Protein AF-0000000080324826 (afdb_homodimer)

Organism: NCBI:txid1503925

Solvent-accessible surface area (backbone atoms only — not comparable to full-atom values): 34667 Å² total; per-residue (Å²): 128,89,68,66,67,50,60,56,81,88,53,78,90,60,95,48,42,67,59,51,42,52,50,52,62,72,62,61,80,64,58,85,81,56,58,41,67,76,20,48,67,46,57,69,70,48,52,70,61,52,50,48,34,46,50,51,24,47,45,53,45,24,29,52,26,34,46,38,31,47,45,37,39,36,41,47,41,64,68,57,76,56,59,60,45,33,40,39,47,31,44,51,24,24,46,27,35,50,48,27,50,33,48,43,58,48,44,65,60,75,42,53,71,69,56,50,52,51,47,55,51,46,48,47,62,34,64,57,62,44,46,54,52,48,58,45,44,51,38,33,57,69,47,58,45,93,73,71,53,60,66,52,50,29,48,27,34,46,41,50,18,39,44,45,34,20,65,48,50,58,36,50,41,55,50,24,37,37,26,40,71,70,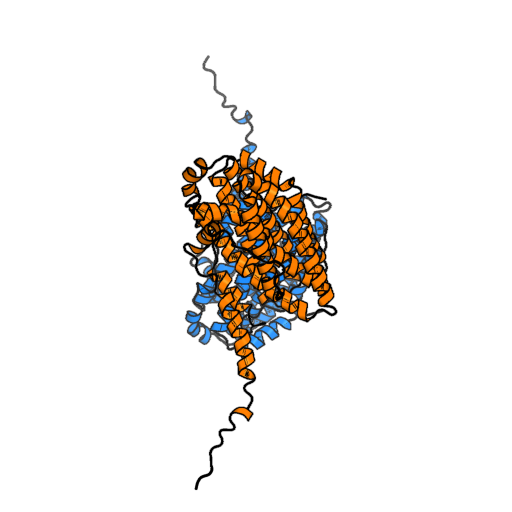32,41,46,47,46,26,54,56,50,48,54,47,50,55,49,29,55,53,51,16,41,54,43,10,50,55,25,41,61,41,46,75,67,39,94,56,46,66,61,54,51,52,52,47,52,53,51,49,51,54,51,47,56,45,47,51,54,46,40,44,71,53,23,47,90,67,72,42,33,70,53,42,50,47,44,35,47,49,24,43,27,47,24,30,45,36,50,73,44,72,66,83,63,89,72,79,83,62,56,62,43,37,53,48,35,54,47,66,84,62,68,66,73,63,56,63,71,58,46,59,56,48,59,57,47,55,62,53,55,66,64,65,57,77,71,73,67,62,69,81,71,78,74,83,122,129,86,68,66,67,51,60,56,81,88,54,78,88,59,96,48,45,68,58,51,42,53,50,52,61,73,62,62,79,64,57,84,80,56,59,41,66,75,20,49,67,47,55,68,70,48,53,72,61,52,49,49,32,45,51,50,26,47,45,51,44,23,28,54,25,33,44,36,33,46,43,36,40,38,42,47,41,64,68,57,76,56,59,59,43,31,40,40,47,32,44,52,23,24,48,27,36,48,49,26,51,34,48,43,56,48,43,65,62,76,42,53,71,69,54,49,52,51,48,56,52,46,48,48,62,34,64,56,61,43,46,55,53,49,58,45,45,52,38,32,56,69,47,60,44,94,73,72,54,60,65,54,49,30,49,27,34,47,40,48,19,39,44,45,34,21,65,47,51,58,36,51,41,54,50,24,38,37,26,41,70,73,32,40,46,48,47,26,55,56,50,48,53,47,50,56,48,29,55,53,50,16,42,53,42,11,50,54,24,40,60,40,44,74,68,39,93,57,47,68,61,54,50,52,52,48,52,51,51,51,51,55,50,48,57,46,47,52,54,44,41,44,72,53,23,49,89,67,72,41,33,69,52,43,51,46,46,35,48,50,24,44,26,49,24,30,45,36,50,72,44,72,68,84,62,88,71,77,84,61,55,61,44,36,51,47,35,54,48,66,84,62,67,66,73,64,55,63,72,61,46,60,56,48,61,58,47,55,62,54,56,68,65,66,56,77,72,74,69,62,71,80,72,78,75,91,118

Nearest PDB structures (foldseek):
  6tqv-assembly1_B  TM=9.884E-01  e=9.877E-26  Bacillus anthracis str. Sterne
  6tqv-assembly1_A  TM=9.876E-01  e=1.966E-25  Bacillus anthracis str. Sterne
  6tqz-assembly1_B  TM=9.944E-01  e=2.545E-25  Bacillus anthracis
  6tqz-assembly1_A  TM=9.890E-01  e=6.556E-25  Bacillus anthracis
  6tqx-assembly1_A  TM=9.878E-01  e=6.556E-25  Bacillus anthracis

Structure (mmCIF, N/CA/C/O backbone):
data_AF-0000000080324826-model_v1
#
loop_
_entity.id
_entity.type
_entity.pdbx_description
1 polymer 'Ribonucleoside-diphosphate reductase subunit beta'
#
loop_
_atom_site.group_PDB
_atom_site.id
_atom_site.type_symbol
_atom_site.label_atom_id
_atom_site.label_alt_id
_atom_site.label_comp_id
_atom_site.label_asym_id
_atom_site.label_entity_id
_atom_site.label_seq_id
_atom_site.pdbx_PDB_ins_code
_atom_site.Cartn_x
_atom_site.Cartn_y
_atom_site.Cartn_z
_atom_site.occupancy
_atom_site.B_iso_or_equiv
_atom_site.auth_seq_id
_atom_site.auth_comp_id
_atom_site.auth_asym_id
_atom_site.auth_atom_id
_atom_site.pdbx_PDB_model_num
ATOM 1 N N . MET A 1 1 ? 7.73 4.77 27.047 1 45.72 1 MET A N 1
ATOM 2 C CA . MET A 1 1 ? 7.039 4.445 25.812 1 45.72 1 MET A CA 1
ATOM 3 C C . MET A 1 1 ? 7.938 4.695 24.594 1 45.72 1 MET A C 1
ATOM 5 O O . MET A 1 1 ? 8.734 5.633 24.594 1 45.72 1 MET A O 1
ATOM 9 N N . SER A 1 2 ? 8.242 3.738 23.766 1 66.62 2 SER A N 1
ATOM 10 C CA . SER A 1 2 ? 9.211 3.855 22.688 1 66.62 2 SER A CA 1
ATOM 11 C C . SER A 1 2 ? 8.852 4.996 21.734 1 66.62 2 SER A C 1
ATOM 13 O O . SER A 1 2 ? 7.672 5.254 21.484 1 66.62 2 SER A O 1
ATOM 15 N N . GLN A 1 3 ? 9.688 5.902 21.516 1 88.19 3 GLN A N 1
ATOM 16 C CA . GLN A 1 3 ? 9.555 7.09 20.672 1 88.19 3 GLN A CA 1
ATOM 17 C C . GLN A 1 3 ? 9.227 6.711 19.234 1 88.19 3 GLN A C 1
ATOM 19 O O . GLN A 1 3 ? 9.75 5.723 18.719 1 88.19 3 GLN A O 1
ATOM 24 N N . TYR A 1 4 ? 8.234 7.406 18.734 1 95.56 4 TYR A N 1
ATOM 25 C CA . TYR A 1 4 ? 7.93 7.262 17.312 1 95.56 4 TYR A CA 1
ATOM 26 C C . TYR A 1 4 ? 9.039 7.855 16.453 1 95.56 4 TYR A C 1
ATOM 28 O O . TYR A 1 4 ? 9.562 8.93 16.766 1 95.56 4 TYR A O 1
ATOM 36 N N . LYS A 1 5 ? 9.414 7.113 15.469 1 96.06 5 LYS A N 1
ATOM 37 C CA . LYS A 1 5 ? 10.492 7.535 14.578 1 96.06 5 LYS A CA 1
ATOM 38 C C . LYS A 1 5 ? 9.961 7.809 13.172 1 96.06 5 LYS A C 1
ATOM 40 O O . LYS A 1 5 ? 9.008 7.168 12.719 1 96.06 5 LYS A O 1
ATOM 45 N N . ALA A 1 6 ? 10.578 8.742 12.508 1 97.12 6 ALA A N 1
ATOM 46 C CA . ALA A 1 6 ? 10.32 9.023 11.094 1 97.12 6 ALA A CA 1
ATOM 47 C C . ALA A 1 6 ? 11.273 8.25 10.195 1 97.12 6 ALA A C 1
ATOM 49 O O . ALA A 1 6 ? 12.445 8.078 10.531 1 97.12 6 ALA A O 1
ATOM 50 N N . VAL A 1 7 ? 10.789 7.809 9.109 1 97.25 7 VAL A N 1
ATOM 51 C CA . VAL A 1 7 ? 11.648 7.102 8.164 1 97.25 7 VAL A CA 1
ATOM 52 C C . VAL A 1 7 ? 12.695 8.062 7.605 1 97.25 7 VAL A C 1
ATOM 54 O O . VAL A 1 7 ? 12.359 9.148 7.121 1 97.25 7 VAL A O 1
ATOM 57 N N . ASN A 1 8 ? 13.938 7.703 7.762 1 95.38 8 ASN A N 1
ATOM 58 C CA . ASN A 1 8 ? 15.062 8.484 7.254 1 95.38 8 ASN A CA 1
ATOM 59 C C . ASN A 1 8 ? 15.734 7.793 6.07 1 95.38 8 ASN A C 1
ATOM 61 O O . ASN A 1 8 ? 16.484 6.828 6.25 1 95.38 8 ASN A O 1
ATOM 65 N N . TRP A 1 9 ? 15.508 8.297 4.883 1 94.5 9 TRP A N 1
ATOM 66 C CA . TRP A 1 9 ? 16.031 7.664 3.678 1 94.5 9 TRP A CA 1
ATOM 67 C C . TRP A 1 9 ? 17.469 8.109 3.416 1 94.5 9 TRP A C 1
ATOM 69 O O . TRP A 1 9 ? 18.125 7.59 2.508 1 94.5 9 TRP A O 1
ATOM 79 N N . ASN A 1 10 ? 17.922 9.055 4.227 1 90.88 10 ASN A N 1
ATOM 80 C CA . ASN A 1 10 ? 19.297 9.516 4.07 1 90.88 10 ASN A CA 1
ATOM 81 C C . ASN A 1 10 ? 20.297 8.539 4.691 1 90.88 10 ASN A C 1
ATOM 83 O O . ASN A 1 10 ? 21.484 8.602 4.41 1 90.88 10 ASN A O 1
ATOM 87 N N . THR A 1 11 ? 19.844 7.703 5.539 1 91.56 11 THR A N 1
ATOM 88 C CA . THR A 1 11 ? 20.672 6.676 6.156 1 91.56 11 THR A CA 1
ATOM 89 C C . THR A 1 11 ? 20.094 5.285 5.887 1 91.56 11 THR A C 1
ATOM 91 O O . THR A 1 11 ? 19.062 4.91 6.453 1 91.56 11 THR A O 1
ATOM 94 N N . PRO A 1 12 ? 20.828 4.527 5.105 1 93.12 12 PRO A N 1
ATOM 95 C CA . PRO A 1 12 ? 20.312 3.191 4.789 1 93.12 12 PRO A CA 1
ATOM 96 C C . PRO A 1 12 ? 20.172 2.307 6.027 1 93.12 12 PRO A C 1
ATOM 98 O O . PRO A 1 12 ? 21.047 2.309 6.895 1 93.12 12 PRO A O 1
ATOM 101 N N . GLU A 1 13 ? 19.109 1.611 6.137 1 94.69 13 GLU A N 1
ATOM 102 C CA . GLU A 1 13 ? 18.844 0.73 7.27 1 94.69 13 GLU A CA 1
ATOM 103 C C . GLU A 1 13 ? 19.422 -0.66 7.035 1 94.69 13 GLU A C 1
ATOM 105 O O . GLU A 1 13 ? 19.672 -1.405 7.984 1 94.69 13 GLU A O 1
ATOM 110 N N . ASN A 1 14 ? 19.531 -1.077 5.844 1 95.44 14 ASN A N 1
ATOM 111 C CA . ASN A 1 14 ? 20.172 -2.301 5.387 1 95.44 14 ASN A CA 1
ATOM 112 C C . ASN A 1 14 ? 20.703 -2.158 3.965 1 95.44 14 ASN A C 1
ATOM 114 O O . ASN A 1 14 ? 20.703 -1.061 3.402 1 95.44 14 ASN A O 1
ATOM 118 N N . ASP A 1 15 ? 21.172 -3.252 3.391 1 94.88 15 ASP A N 1
ATOM 119 C CA . ASP A 1 15 ? 21.906 -3.15 2.139 1 94.88 15 ASP A CA 1
ATOM 120 C C . ASP A 1 15 ? 20.984 -3.303 0.936 1 94.88 15 ASP A C 1
ATOM 122 O O . ASP A 1 15 ? 21.422 -3.205 -0.211 1 94.88 15 ASP A O 1
ATOM 126 N N . TYR A 1 16 ? 19.641 -3.436 1.2 1 96.88 16 TYR A N 1
ATOM 127 C CA . TYR A 1 16 ? 18.859 -3.799 0.018 1 96.88 16 TYR A CA 1
ATOM 128 C C . TYR A 1 16 ? 17.594 -2.969 -0.079 1 96.88 16 TYR A C 1
ATOM 130 O O . TYR A 1 16 ? 17 -2.854 -1.154 1 96.88 16 TYR A O 1
ATOM 138 N N . ALA A 1 17 ? 17.094 -2.375 0.985 1 97.69 17 ALA A N 1
ATOM 139 C CA . ALA A 1 17 ? 15.797 -1.698 0.969 1 97.69 17 ALA A CA 1
ATOM 140 C C . ALA A 1 17 ? 15.758 -0.611 -0.101 1 97.69 17 ALA A C 1
ATOM 142 O O . ALA A 1 17 ? 14.797 -0.521 -0.871 1 97.69 17 ALA A O 1
ATOM 143 N N . GLY A 1 18 ? 16.844 0.205 -0.141 1 97.12 18 GLY A N 1
ATOM 144 C CA . GLY A 1 18 ? 16.906 1.277 -1.122 1 97.12 18 GLY A CA 1
ATOM 145 C C . GLY A 1 18 ? 16.844 0.78 -2.555 1 97.12 18 GLY A C 1
ATOM 146 O O . GLY A 1 18 ? 16.156 1.365 -3.395 1 97.12 18 GLY A O 1
ATOM 147 N N . MET A 1 19 ? 17.531 -0.297 -2.84 1 97.44 19 MET A N 1
ATOM 148 C CA . MET A 1 19 ? 17.562 -0.882 -4.18 1 97.44 19 MET A CA 1
ATOM 149 C C . MET A 1 19 ? 16.188 -1.366 -4.598 1 97.44 19 MET A C 1
ATOM 151 O O . MET A 1 19 ? 15.742 -1.103 -5.719 1 97.44 19 MET A O 1
ATOM 155 N N . PHE A 1 20 ? 15.508 -2.01 -3.684 1 98.12 20 PHE A N 1
ATOM 156 C CA . PHE A 1 20 ? 14.188 -2.533 -4.016 1 98.12 20 PHE A CA 1
ATOM 157 C C . PHE A 1 20 ? 13.18 -1.401 -4.164 1 98.12 20 PHE A C 1
ATOM 159 O O . PHE A 1 20 ? 12.266 -1.483 -4.984 1 98.12 20 PHE A O 1
ATOM 166 N N . TRP A 1 21 ? 13.289 -0.352 -3.309 1 98.19 21 TRP A N 1
ATOM 167 C CA . TRP A 1 21 ? 12.43 0.817 -3.463 1 98.19 21 TRP A CA 1
ATOM 168 C C . TRP A 1 21 ? 12.539 1.392 -4.871 1 98.19 21 TRP A C 1
ATOM 170 O O . TRP A 1 21 ? 11.531 1.58 -5.555 1 98.19 21 TRP A O 1
ATOM 180 N N . GLU A 1 22 ? 13.75 1.568 -5.34 1 96.94 22 GLU A N 1
ATOM 181 C CA . GLU A 1 22 ? 13.992 2.146 -6.656 1 96.94 22 GLU A CA 1
ATOM 182 C C . GLU A 1 22 ? 13.508 1.216 -7.766 1 96.94 22 GLU A C 1
ATOM 184 O O . GLU A 1 22 ? 12.93 1.668 -8.758 1 96.94 22 GLU A O 1
ATOM 189 N N . GLN A 1 23 ? 13.781 -0.053 -7.59 1 97.19 23 GLN A N 1
ATOM 190 C CA . GLN A 1 23 ? 13.352 -1.029 -8.586 1 97.19 23 GLN A CA 1
ATOM 191 C C . GLN A 1 23 ? 11.836 -1.062 -8.711 1 97.19 23 GLN A C 1
ATOM 193 O O . GLN A 1 23 ? 11.297 -1.14 -9.82 1 97.19 23 GLN A O 1
ATOM 198 N N . ASN A 1 24 ? 11.133 -1.052 -7.551 1 97.44 24 ASN A N 1
ATOM 199 C CA . ASN A 1 24 ? 9.672 -1.018 -7.559 1 97.44 24 ASN A CA 1
ATOM 200 C C . ASN A 1 24 ? 9.141 0.212 -8.289 1 97.44 24 ASN A C 1
ATOM 202 O O . ASN A 1 24 ? 8.227 0.108 -9.102 1 97.44 24 ASN A O 1
ATOM 206 N N . LEU A 1 25 ? 9.742 1.347 -8.023 1 95.94 25 LEU A N 1
ATOM 207 C CA . LEU A 1 25 ? 9.305 2.58 -8.672 1 95.94 25 LEU A CA 1
ATOM 208 C C . LEU A 1 25 ? 9.508 2.506 -10.18 1 95.94 25 LEU A C 1
ATOM 210 O O . LEU A 1 25 ? 8.617 2.889 -10.945 1 95.94 25 LEU A O 1
ATOM 214 N N . ARG A 1 26 ? 10.586 1.979 -10.594 1 95 26 ARG A N 1
ATOM 215 C CA . ARG A 1 26 ? 10.922 1.895 -12.008 1 95 26 ARG A CA 1
ATOM 216 C C . ARG A 1 26 ? 9.984 0.94 -12.742 1 95 26 ARG A C 1
ATOM 218 O O . ARG A 1 26 ? 9.688 1.139 -13.922 1 95 26 ARG A O 1
ATOM 225 N N . GLN A 1 27 ? 9.492 0.026 -12.016 1 95.12 27 GLN A N 1
ATOM 226 C CA . GLN A 1 27 ? 8.695 -1.023 -12.641 1 95.12 27 GLN A CA 1
ATOM 227 C C . GLN A 1 27 ? 7.203 -0.744 -12.484 1 95.12 27 GLN A C 1
ATOM 229 O O . GLN A 1 27 ? 6.367 -1.544 -12.914 1 95.12 27 GLN A O 1
ATOM 234 N N . PHE A 1 28 ? 6.898 0.372 -11.977 1 96.69 28 PHE A N 1
ATOM 235 C CA . PHE A 1 28 ? 5.488 0.654 -11.742 1 96.69 28 PHE A CA 1
ATOM 236 C C . PHE A 1 28 ? 4.707 0.61 -13.047 1 96.69 28 PHE A C 1
ATOM 238 O O . PHE A 1 28 ? 5.184 1.088 -14.078 1 96.69 28 PHE A O 1
ATOM 245 N N . TRP A 1 29 ? 3.525 0.066 -13.031 1 97.12 29 TRP A N 1
ATOM 246 C CA . TRP A 1 29 ? 2.598 -0.03 -14.148 1 97.12 29 TRP A CA 1
ATOM 247 C C . TRP A 1 29 ? 1.161 -0.171 -13.656 1 97.12 29 TRP A C 1
ATOM 249 O O . TRP A 1 29 ? 0.926 -0.476 -12.484 1 97.12 29 TRP A O 1
ATOM 259 N N . ILE A 1 30 ? 0.202 0.172 -14.531 1 97.19 30 ILE A N 1
ATOM 260 C CA . ILE A 1 30 ? -1.212 -0.032 -14.242 1 97.19 30 ILE A CA 1
ATOM 261 C C . ILE A 1 30 ? -1.895 -0.705 -15.43 1 97.19 30 ILE A C 1
ATOM 263 O O . ILE A 1 30 ? -1.391 -0.652 -16.547 1 97.19 30 ILE A O 1
ATOM 267 N N . ASP A 1 31 ? -3.012 -1.342 -15.203 1 96.12 31 ASP A N 1
ATOM 268 C CA . ASP A 1 31 ? -3.705 -2.158 -16.203 1 96.12 31 ASP A CA 1
ATOM 269 C C . ASP A 1 31 ? -4.141 -1.313 -17.391 1 96.12 31 ASP A C 1
ATOM 271 O O . ASP A 1 31 ? -4.121 -1.786 -18.531 1 96.12 31 ASP A O 1
ATOM 275 N N . THR A 1 32 ? -4.43 -0.035 -17.203 1 94.44 32 THR A N 1
ATOM 276 C CA . THR A 1 32 ? -5.012 0.805 -18.25 1 94.44 32 THR A CA 1
ATOM 277 C C . THR A 1 32 ? -3.967 1.164 -19.297 1 94.44 32 THR A C 1
ATOM 279 O O . THR A 1 32 ? -4.297 1.738 -20.344 1 94.44 32 THR A O 1
ATOM 282 N N . GLU A 1 33 ? -2.771 0.845 -19.062 1 96.25 33 GLU A N 1
ATOM 283 C CA . GLU A 1 33 ? -1.707 1.065 -20.047 1 96.25 33 GLU A CA 1
ATOM 284 C C . GLU A 1 33 ? -1.709 -0.02 -21.109 1 96.25 33 GLU A C 1
ATOM 286 O O . GLU A 1 33 ? -1.017 0.1 -22.125 1 96.25 33 GLU A O 1
ATOM 291 N N . TYR A 1 34 ? -2.498 -1.063 -20.953 1 96.06 34 TYR A N 1
ATOM 292 C CA . TYR A 1 34 ? -2.564 -2.209 -21.859 1 96.06 34 TYR A CA 1
ATOM 293 C C . TYR A 1 34 ? -3.947 -2.326 -22.484 1 96.06 34 TYR A C 1
ATOM 295 O O . TYR A 1 34 ? -4.91 -1.731 -22 1 96.06 34 TYR A O 1
ATOM 303 N N . ILE A 1 35 ? -3.959 -3.102 -23.672 1 94.88 35 ILE A N 1
ATOM 304 C CA . ILE A 1 35 ? -5.203 -3.152 -24.422 1 94.88 35 ILE A CA 1
ATOM 305 C C . ILE A 1 35 ? -5.574 -4.605 -24.719 1 94.88 35 ILE A C 1
ATOM 307 O O . ILE A 1 35 ? -5.465 -5.07 -25.859 1 94.88 35 ILE A O 1
ATOM 311 N N . PRO A 1 36 ? -6.125 -5.27 -23.75 1 96.75 36 PRO A N 1
ATOM 312 C CA . PRO A 1 36 ? -6.445 -6.688 -23.922 1 96.75 36 PRO A CA 1
ATOM 313 C C . PRO A 1 36 ? -7.504 -6.934 -24.984 1 96.75 36 PRO A C 1
ATOM 315 O O . PRO A 1 36 ? -7.676 -8.062 -25.453 1 96.75 36 PRO A O 1
ATOM 318 N N . SER A 1 37 ? -8.188 -5.875 -25.469 1 95.62 37 SER A N 1
ATOM 319 C CA . SER A 1 37 ? -9.234 -6.047 -26.469 1 95.62 37 SER A CA 1
ATOM 320 C C . SER A 1 37 ? -8.656 -6.551 -27.781 1 95.62 37 SER A C 1
ATOM 322 O O . SER A 1 37 ? -9.391 -7.082 -28.625 1 95.62 37 SER A O 1
ATOM 324 N N . LYS A 1 38 ? -7.453 -6.438 -27.969 1 96.75 38 LYS A N 1
ATOM 325 C CA . LYS A 1 38 ? -6.77 -6.953 -29.156 1 96.75 38 LYS A CA 1
ATOM 326 C C . LYS A 1 38 ? -6.801 -8.477 -29.188 1 96.75 38 LYS A C 1
ATOM 328 O O . LYS A 1 38 ? -6.527 -9.086 -30.219 1 96.75 38 LYS A O 1
ATOM 333 N N . ASP A 1 39 ? -7.18 -9.133 -28.094 1 97.5 39 ASP A N 1
ATOM 334 C CA . ASP A 1 39 ? -7.141 -10.586 -27.969 1 97.5 39 ASP A CA 1
ATOM 335 C C . ASP A 1 39 ? -8.516 -11.195 -28.219 1 97.5 39 ASP A C 1
ATOM 337 O O . ASP A 1 39 ? -8.703 -12.406 -28.078 1 97.5 39 ASP A O 1
ATOM 341 N N . ILE A 1 40 ? -9.477 -10.445 -28.625 1 97.69 40 ILE A N 1
ATOM 342 C CA . ILE A 1 40 ? -10.844 -10.93 -28.734 1 97.69 40 ILE A CA 1
ATOM 343 C C . ILE A 1 40 ? -10.914 -12.055 -29.781 1 97.69 40 ILE A C 1
ATOM 345 O O . ILE A 1 40 ? -11.523 -13.094 -29.531 1 97.69 40 ILE A O 1
ATOM 349 N N . ASP A 1 41 ? -10.312 -11.844 -30.922 1 97.62 41 ASP A N 1
ATOM 350 C CA . ASP A 1 41 ? -10.32 -12.875 -31.953 1 97.62 41 ASP A CA 1
ATOM 351 C C . ASP A 1 41 ? -9.57 -14.125 -31.5 1 97.62 41 ASP A C 1
ATOM 353 O O . ASP A 1 41 ? -10.023 -15.242 -31.734 1 97.62 41 ASP A O 1
ATOM 357 N N . SER A 1 42 ? -8.453 -13.883 -30.922 1 97.94 42 SER A N 1
ATOM 358 C CA . SER A 1 42 ? -7.703 -15.008 -30.359 1 97.94 42 SER A CA 1
ATOM 359 C C . SER A 1 42 ? -8.539 -15.789 -29.359 1 97.94 42 SER A C 1
ATOM 361 O O . SER A 1 42 ? -8.594 -17.016 -29.406 1 97.94 42 SER A O 1
ATOM 363 N N . TRP A 1 43 ? -9.211 -15.141 -28.5 1 98.44 43 TRP A N 1
ATOM 364 C CA . TRP A 1 43 ? -10.055 -15.75 -27.469 1 98.44 43 TRP A CA 1
ATOM 365 C C . TRP A 1 43 ? -11.156 -16.594 -28.109 1 98.44 43 TRP A C 1
ATOM 367 O O . TRP A 1 43 ? -11.367 -17.734 -27.703 1 98.44 43 TRP A O 1
ATOM 377 N N . LYS A 1 44 ? -11.742 -16.094 -29.125 1 97.75 44 LYS A N 1
ATOM 378 C CA . LYS A 1 44 ? -12.844 -16.781 -29.797 1 97.75 44 LYS A CA 1
ATOM 379 C C . LYS A 1 44 ? -12.367 -18.047 -30.484 1 97.75 44 LYS A C 1
ATOM 381 O O . LYS A 1 44 ? -13.141 -18.984 -30.703 1 97.75 44 LYS A O 1
ATOM 386 N N . SER A 1 45 ? -11.125 -18.031 -30.781 1 98.12 45 SER A N 1
ATOM 387 C CA . SER A 1 45 ? -10.578 -19.156 -31.531 1 98.12 45 SER A CA 1
ATOM 388 C C . SER A 1 45 ? -10.203 -20.312 -30.594 1 98.12 45 SER A C 1
ATOM 390 O O . SER A 1 45 ? -9.969 -21.438 -31.031 1 98.12 45 SER A O 1
ATOM 392 N N . LEU A 1 46 ? -10.156 -20.062 -29.312 1 98.31 46 LEU A N 1
ATOM 393 C CA . LEU A 1 46 ? -9.773 -21.078 -28.328 1 98.31 46 LEU A CA 1
ATOM 394 C C . LEU A 1 46 ? -10.914 -22.062 -28.094 1 98.31 46 LEU A C 1
ATOM 396 O O . LEU A 1 46 ? -12.086 -21.703 -28.203 1 98.31 46 LEU A O 1
ATOM 400 N N . THR A 1 47 ? -10.547 -23.312 -27.734 1 98 47 THR A N 1
ATOM 401 C CA . THR A 1 47 ? -11.562 -24.281 -27.375 1 98 47 THR A CA 1
ATOM 402 C C . THR A 1 47 ? -12.203 -23.938 -26.047 1 98 47 THR A C 1
ATOM 404 O O . THR A 1 47 ? -11.602 -23.234 -25.219 1 98 47 THR A O 1
ATOM 407 N N . PRO A 1 48 ? -13.414 -24.422 -25.797 1 97.81 48 PRO A N 1
ATOM 408 C CA . PRO A 1 48 ? -14.078 -24.125 -24.516 1 97.81 48 PRO A CA 1
ATOM 409 C C . PRO A 1 48 ? -13.273 -24.609 -23.312 1 97.81 48 PRO A C 1
ATOM 411 O O . PRO A 1 48 ? -13.289 -23.969 -22.266 1 97.81 48 PRO A O 1
ATOM 414 N N . GLU A 1 49 ? -12.57 -25.719 -23.484 1 98.25 49 GLU A N 1
ATOM 415 C CA . GLU A 1 49 ? -11.781 -26.266 -22.375 1 98.25 49 GLU A CA 1
ATOM 416 C C . GLU A 1 49 ? -10.625 -25.328 -22.016 1 98.25 49 GLU A C 1
ATOM 418 O O . GLU A 1 49 ? -10.336 -25.125 -20.844 1 98.25 49 GLU A O 1
ATOM 423 N N . ILE A 1 50 ? -9.984 -24.781 -23.047 1 98.5 50 ILE A N 1
ATOM 424 C CA . ILE A 1 50 ? -8.867 -23.875 -22.828 1 98.5 50 ILE A CA 1
ATOM 425 C C . ILE A 1 50 ? -9.375 -22.578 -22.219 1 98.5 50 ILE A C 1
ATOM 427 O O . ILE A 1 50 ? -8.766 -22.031 -21.297 1 98.5 50 ILE A O 1
ATOM 431 N N . GLN A 1 51 ? -10.508 -22.094 -22.703 1 98.5 51 GLN A N 1
ATOM 432 C CA . GLN A 1 51 ? -11.109 -20.875 -22.156 1 98.5 51 GLN A CA 1
ATOM 433 C C . GLN A 1 51 ? -11.438 -21.062 -20.672 1 98.5 51 GLN A C 1
ATOM 435 O O . GLN A 1 51 ? -11.18 -20.156 -19.859 1 98.5 51 GLN A O 1
ATOM 440 N N . GLU A 1 52 ? -11.953 -22.172 -20.375 1 98.06 52 GLU A N 1
ATOM 441 C CA . GLU A 1 52 ? -12.32 -22.438 -18.984 1 98.06 52 GLU A CA 1
ATOM 442 C C . GLU A 1 52 ? -11.078 -22.5 -18.094 1 98.06 52 GLU A C 1
ATOM 444 O O . GLU A 1 52 ? -11.07 -21.922 -17 1 98.06 52 GLU A O 1
ATOM 449 N N . ALA A 1 53 ? -10.086 -23.219 -18.516 1 98.44 53 ALA A N 1
ATOM 450 C CA . ALA A 1 53 ? -8.844 -23.281 -17.766 1 98.44 53 ALA A CA 1
ATOM 451 C C . ALA A 1 53 ? -8.242 -21.906 -17.562 1 98.44 53 ALA A C 1
ATOM 453 O O . ALA A 1 53 ? -7.762 -21.578 -16.469 1 98.44 53 ALA A O 1
ATOM 454 N N . TYR A 1 54 ? -8.266 -21.109 -18.625 1 98.5 54 TYR A N 1
ATOM 455 C CA . TYR A 1 54 ? -7.754 -19.75 -18.578 1 98.5 54 TYR A CA 1
ATOM 456 C C . TYR A 1 54 ? -8.508 -18.906 -17.562 1 98.5 54 TYR A C 1
ATOM 458 O O . TYR A 1 54 ? -7.895 -18.266 -16.703 1 98.5 54 TYR A O 1
ATOM 466 N N . LYS A 1 55 ? -9.781 -18.969 -17.594 1 98.25 55 LYS A N 1
ATOM 467 C CA . LYS A 1 55 ? -10.625 -18.203 -16.672 1 98.25 55 LYS A CA 1
ATOM 468 C C . LYS A 1 55 ? -10.383 -18.625 -15.234 1 98.25 55 LYS A C 1
ATOM 470 O O . LYS A 1 55 ? -10.234 -17.766 -14.352 1 98.25 55 LYS A O 1
ATOM 475 N N . ARG A 1 56 ? -10.32 -19.875 -15 1 98.38 56 ARG A N 1
ATOM 476 C CA . ARG A 1 56 ? -10.164 -20.391 -13.648 1 98.38 56 ARG A CA 1
ATOM 477 C C . ARG A 1 56 ? -8.781 -20.078 -13.102 1 98.38 56 ARG A C 1
ATOM 479 O O . ARG A 1 56 ? -8.633 -19.75 -11.922 1 98.38 56 ARG A O 1
ATOM 486 N N . ALA A 1 57 ? -7.805 -20.156 -13.961 1 98.56 57 ALA A N 1
ATOM 487 C CA . ALA A 1 57 ? -6.461 -19.75 -13.555 1 98.56 57 ALA A CA 1
ATOM 488 C C . ALA A 1 57 ? -6.438 -18.297 -13.094 1 98.56 57 ALA A C 1
ATOM 490 O O . ALA A 1 57 ? -5.941 -17.984 -12.008 1 98.56 57 ALA A O 1
ATOM 491 N N . LEU A 1 58 ? -7.039 -17.422 -13.883 1 98.31 58 LEU A N 1
ATOM 492 C CA . LEU A 1 58 ? -7.062 -16 -13.547 1 98.31 58 LEU A CA 1
ATOM 493 C C . LEU A 1 58 ? -7.902 -15.75 -12.297 1 98.31 58 LEU A C 1
ATOM 495 O O . LEU A 1 58 ? -7.578 -14.875 -11.492 1 98.31 58 LEU A O 1
ATOM 499 N N . GLY A 1 59 ? -9 -16.469 -12.203 1 98.31 59 GLY A N 1
ATOM 500 C CA . GLY A 1 59 ? -9.797 -16.375 -10.992 1 98.31 59 GLY A CA 1
ATOM 501 C C . GLY A 1 59 ? -9.023 -16.734 -9.734 1 98.31 59 GLY A C 1
ATOM 502 O O . GLY A 1 59 ? -9.109 -16.031 -8.727 1 98.31 59 GLY A O 1
ATOM 503 N N . GLY A 1 60 ? -8.281 -17.828 -9.781 1 98.62 60 GLY A N 1
ATOM 504 C CA . GLY A 1 60 ? -7.445 -18.234 -8.664 1 98.62 60 GLY A CA 1
ATOM 505 C C . GLY A 1 60 ? -6.379 -17.203 -8.328 1 98.62 60 GLY A C 1
ATOM 506 O O . GLY A 1 60 ? -6.137 -16.906 -7.152 1 98.62 60 GLY A O 1
ATOM 507 N N . LEU A 1 61 ? -5.773 -16.672 -9.367 1 98.81 61 LEU A N 1
ATOM 508 C CA . LEU A 1 61 ? -4.773 -15.617 -9.172 1 98.81 61 LEU A CA 1
ATOM 509 C C . LEU A 1 61 ? -5.387 -14.406 -8.484 1 98.81 61 LEU A C 1
ATOM 511 O O . LEU A 1 61 ? -4.77 -13.82 -7.59 1 98.81 61 LEU A O 1
ATOM 515 N N . THR A 1 62 ? -6.586 -14.016 -8.867 1 98.62 62 THR A N 1
ATOM 516 C CA . THR A 1 62 ? -7.27 -12.875 -8.273 1 98.62 62 THR A CA 1
ATOM 517 C C . THR A 1 62 ? -7.469 -13.086 -6.773 1 98.62 62 THR A C 1
ATOM 519 O O . THR A 1 62 ? -7.223 -12.188 -5.977 1 98.62 62 THR A O 1
ATOM 522 N N . LEU A 1 63 ? -7.895 -14.281 -6.398 1 98.69 63 LEU A N 1
ATOM 523 C CA . LEU A 1 63 ? -8.117 -14.578 -4.988 1 98.69 63 LEU A CA 1
ATOM 524 C C . LEU A 1 63 ? -6.824 -14.445 -4.191 1 98.69 63 LEU A C 1
ATOM 526 O O . LEU A 1 63 ? -6.805 -13.805 -3.137 1 98.69 63 LEU A O 1
ATOM 530 N N . LEU A 1 64 ? -5.785 -15 -4.691 1 98.69 64 LEU A N 1
ATOM 531 C CA . LEU A 1 64 ? -4.52 -15.023 -3.969 1 98.69 64 LEU A CA 1
ATOM 532 C C . LEU A 1 64 ? -3.943 -13.617 -3.846 1 98.69 64 LEU A C 1
ATOM 534 O O . LEU A 1 64 ? -3.439 -13.234 -2.785 1 98.69 64 LEU A O 1
ATOM 538 N N . ASP A 1 65 ? -4.047 -12.805 -4.922 1 98.75 65 ASP A N 1
ATOM 539 C CA . ASP A 1 65 ? -3.598 -11.414 -4.848 1 98.75 65 ASP A CA 1
ATOM 540 C C . ASP A 1 65 ? -4.457 -10.609 -3.879 1 98.75 65 ASP A C 1
ATOM 542 O O . ASP A 1 65 ? -3.965 -9.695 -3.219 1 98.75 65 ASP A O 1
ATOM 546 N N . THR A 1 66 ? -5.719 -10.961 -3.838 1 98.25 66 THR A N 1
ATOM 547 C CA . THR A 1 66 ? -6.605 -10.305 -2.885 1 98.25 66 THR A CA 1
ATOM 548 C C . THR A 1 66 ? -6.156 -10.578 -1.452 1 98.25 66 THR A C 1
ATOM 550 O O . THR A 1 66 ? -6 -9.648 -0.657 1 98.25 66 THR A O 1
ATOM 553 N N . ILE A 1 67 ? -5.824 -11.758 -1.126 1 97.44 67 ILE A N 1
ATOM 554 C CA . ILE A 1 67 ? -5.383 -12.141 0.211 1 97.44 67 ILE A CA 1
ATOM 555 C C . ILE A 1 67 ? -4.059 -11.453 0.531 1 97.44 67 ILE A C 1
ATOM 557 O O . ILE A 1 67 ? -3.867 -10.938 1.636 1 97.44 67 ILE A O 1
ATOM 561 N N . GLN A 1 68 ? -3.213 -11.453 -0.483 1 98.19 68 GLN A N 1
ATOM 562 C CA . GLN A 1 68 ? -1.887 -10.875 -0.277 1 98.19 68 GLN A CA 1
ATOM 563 C C . GLN A 1 68 ? -1.971 -9.375 -0.009 1 98.19 68 GLN A C 1
ATOM 565 O O . GLN A 1 68 ? -1.252 -8.852 0.844 1 98.19 68 GLN A O 1
ATOM 570 N N . SER A 1 69 ? -2.848 -8.648 -0.698 1 97.44 69 SER A N 1
ATOM 571 C CA . SER A 1 69 ? -2.949 -7.191 -0.583 1 97.44 69 SER A CA 1
ATOM 572 C C . SER A 1 69 ? -3.785 -6.793 0.626 1 97.44 69 SER A C 1
ATOM 574 O O . SER A 1 69 ? -3.582 -5.719 1.2 1 97.44 69 SER A O 1
ATOM 576 N N . HIS A 1 70 ? -4.711 -7.641 1.019 1 94.69 70 HIS A N 1
ATOM 577 C CA . HIS A 1 70 ? -5.695 -7.219 2.006 1 94.69 70 HIS A CA 1
ATOM 578 C C . HIS A 1 70 ? -5.336 -7.727 3.398 1 94.69 70 HIS A C 1
ATOM 580 O O . HIS A 1 70 ? -5.703 -7.109 4.402 1 94.69 70 HIS A O 1
ATOM 586 N N . THR A 1 71 ? -4.594 -8.828 3.449 1 93.81 71 THR A N 1
ATOM 587 C CA . THR A 1 71 ? -4.266 -9.406 4.746 1 93.81 71 THR A CA 1
ATOM 588 C C . THR A 1 71 ? -2.762 -9.641 4.871 1 93.81 71 THR A C 1
ATOM 590 O O . THR A 1 71 ? -2.133 -9.188 5.828 1 93.81 71 THR A O 1
ATOM 593 N N . GLY A 1 72 ? -2.211 -10.273 3.941 1 96.81 72 GLY A N 1
ATOM 594 C CA . GLY A 1 72 ? -0.847 -10.766 4.043 1 96.81 72 GLY A CA 1
ATOM 595 C C . GLY A 1 72 ? 0.168 -9.664 4.293 1 96.81 72 GLY A C 1
ATOM 596 O O . GLY A 1 72 ? 0.713 -9.555 5.395 1 96.81 72 GLY A O 1
ATOM 597 N N . MET A 1 73 ? 0.277 -8.781 3.291 1 97.31 73 MET A N 1
ATOM 598 C CA . MET A 1 73 ? 1.338 -7.785 3.355 1 97.31 73 MET A CA 1
ATOM 599 C C . MET A 1 73 ? 1.056 -6.762 4.453 1 97.31 73 MET A C 1
ATOM 601 O O . MET A 1 73 ? 1.967 -6.352 5.172 1 97.31 73 MET A O 1
ATOM 605 N N . PRO A 1 74 ? -0.221 -6.395 4.684 1 95.62 74 PRO A N 1
ATOM 606 C CA . PRO A 1 74 ? -0.479 -5.477 5.801 1 95.62 74 PRO A CA 1
ATOM 607 C C . PRO A 1 74 ? -0.08 -6.066 7.152 1 95.62 74 PRO A C 1
ATOM 609 O O . PRO A 1 74 ? 0.466 -5.359 8 1 95.62 74 PRO A O 1
ATOM 612 N N . LYS A 1 75 ? -0.291 -7.328 7.352 1 95.25 75 LYS A N 1
ATOM 613 C CA . LYS A 1 75 ? 0.068 -7.957 8.617 1 95.25 75 LYS A CA 1
ATOM 614 C C . LYS A 1 75 ? 1.583 -8.062 8.773 1 95.25 75 LYS A C 1
ATOM 616 O O . LYS A 1 75 ? 2.119 -7.824 9.859 1 95.25 75 LYS A O 1
ATOM 621 N N . LEU A 1 76 ? 2.215 -8.398 7.723 1 97.56 76 LEU A N 1
ATOM 622 C CA . LEU A 1 76 ? 3.672 -8.484 7.754 1 97.56 76 LEU A CA 1
ATOM 623 C C . LEU A 1 76 ? 4.293 -7.117 8.016 1 97.56 76 LEU A C 1
ATOM 625 O O . LEU A 1 76 ? 5.234 -7 8.805 1 97.56 76 LEU A O 1
ATOM 629 N N . LEU A 1 77 ? 3.734 -6.152 7.375 1 96.12 77 LEU A N 1
ATOM 630 C CA . LEU A 1 77 ? 4.211 -4.777 7.469 1 96.12 77 LEU A CA 1
ATOM 631 C C . LEU A 1 77 ? 4.258 -4.316 8.922 1 96.12 77 LEU A C 1
ATOM 633 O O . LEU A 1 77 ? 5.172 -3.582 9.312 1 96.12 77 LEU A O 1
ATOM 637 N N . ASP A 1 78 ? 3.414 -4.777 9.688 1 92.38 78 ASP A N 1
ATOM 638 C CA . ASP A 1 78 ? 3.273 -4.348 11.07 1 92.38 78 ASP A CA 1
ATOM 639 C C . ASP A 1 78 ? 4.422 -4.875 11.93 1 92.38 78 ASP A C 1
ATOM 641 O O . ASP A 1 78 ? 4.73 -4.309 12.984 1 92.38 78 ASP A O 1
ATOM 645 N N . HIS A 1 79 ? 5.109 -5.902 11.461 1 95.38 79 HIS A N 1
ATOM 646 C CA . HIS A 1 79 ? 5.988 -6.582 12.406 1 95.38 79 HIS A CA 1
ATOM 647 C C . HIS A 1 79 ? 7.422 -6.637 11.883 1 95.38 79 HIS A C 1
ATOM 649 O O . HIS A 1 79 ? 8.352 -6.93 12.633 1 95.38 79 HIS A O 1
ATOM 655 N N . ILE A 1 80 ? 7.617 -6.332 10.617 1 96.94 80 ILE A N 1
ATOM 656 C CA . ILE A 1 80 ? 8.977 -6.398 10.094 1 96.94 80 ILE A CA 1
ATOM 657 C C . ILE A 1 80 ? 9.789 -5.219 10.625 1 96.94 80 ILE A C 1
ATOM 659 O O . ILE A 1 80 ? 9.227 -4.18 10.984 1 96.94 80 ILE A O 1
ATOM 663 N N . ASP A 1 81 ? 11.117 -5.395 10.656 1 93.69 81 ASP A N 1
ATOM 664 C CA . ASP A 1 81 ? 12.016 -4.352 11.133 1 93.69 81 ASP A CA 1
ATOM 665 C C . ASP A 1 81 ? 12.375 -3.377 10.016 1 93.69 81 ASP A C 1
ATOM 667 O O . ASP A 1 81 ? 12.492 -3.773 8.859 1 93.69 81 ASP A O 1
ATOM 671 N N . GLY A 1 82 ? 12.562 -2.123 10.445 1 95.94 82 GLY A N 1
ATOM 672 C CA . GLY A 1 82 ? 13.047 -1.109 9.516 1 95.94 82 GLY A CA 1
ATOM 673 C C . GLY A 1 82 ? 11.93 -0.35 8.828 1 95.94 82 GLY A C 1
ATOM 674 O O . GLY A 1 82 ? 11.062 -0.952 8.188 1 95.94 82 GLY A O 1
ATOM 675 N N . LEU A 1 83 ? 12.023 0.907 8.945 1 97.62 83 LEU A N 1
ATOM 676 C CA . LEU A 1 83 ? 10.977 1.751 8.375 1 97.62 83 LEU A CA 1
ATOM 677 C C . LEU A 1 83 ? 11.086 1.8 6.855 1 97.62 83 LEU A C 1
ATOM 679 O O . LEU A 1 83 ? 10.07 1.895 6.16 1 97.62 83 LEU A O 1
ATOM 683 N N . GLN A 1 84 ? 12.32 1.717 6.32 1 98.38 84 GLN A N 1
ATOM 684 C CA . GLN A 1 84 ? 12.5 1.658 4.875 1 98.38 84 GLN A CA 1
ATOM 685 C C . GLN A 1 84 ? 11.969 0.346 4.305 1 98.38 84 GLN A C 1
ATOM 687 O O . GLN A 1 84 ? 11.359 0.33 3.236 1 98.38 84 GLN A O 1
ATOM 692 N N . ASN A 1 85 ? 12.156 -0.807 5.047 1 98.62 85 ASN A N 1
ATOM 693 C CA . ASN A 1 85 ? 11.562 -2.078 4.648 1 98.62 85 ASN A CA 1
ATOM 694 C C . ASN A 1 85 ? 10.047 -1.985 4.57 1 98.62 85 ASN A C 1
ATOM 696 O O . ASN A 1 85 ? 9.43 -2.514 3.639 1 98.62 85 ASN A O 1
ATOM 700 N N . LYS A 1 86 ? 9.492 -1.326 5.566 1 98.38 86 LYS A N 1
ATOM 701 C CA . LYS A 1 86 ? 8.039 -1.175 5.613 1 98.38 86 LYS A CA 1
ATOM 702 C C . LYS A 1 86 ? 7.531 -0.375 4.418 1 98.38 86 LYS A C 1
ATOM 704 O O . LYS A 1 86 ? 6.48 -0.687 3.857 1 98.38 86 LYS A O 1
ATOM 709 N N . ALA A 1 87 ? 8.273 0.622 4.027 1 98.44 87 ALA A N 1
ATOM 710 C CA . ALA A 1 87 ? 7.906 1.411 2.855 1 98.44 87 ALA A CA 1
ATOM 711 C C . ALA A 1 87 ? 7.906 0.554 1.594 1 98.44 87 ALA A C 1
ATOM 713 O O . ALA A 1 87 ? 6.977 0.62 0.789 1 98.44 87 ALA A O 1
ATOM 714 N N . VAL A 1 88 ? 8.953 -0.253 1.45 1 98.62 88 VAL A N 1
ATOM 715 C CA . VAL A 1 88 ? 9.062 -1.13 0.289 1 98.62 88 VAL A CA 1
ATOM 716 C C . VAL A 1 88 ? 7.883 -2.098 0.256 1 98.62 88 VAL A C 1
ATOM 718 O O . VAL A 1 88 ? 7.238 -2.262 -0.782 1 98.62 88 VAL A O 1
ATOM 721 N N . LEU A 1 89 ? 7.566 -2.672 1.402 1 98.62 89 LEU A N 1
ATOM 722 C CA . LEU A 1 89 ? 6.484 -3.646 1.465 1 98.62 89 LEU A CA 1
ATOM 723 C C . LEU A 1 89 ? 5.137 -2.982 1.188 1 98.62 89 LEU A C 1
ATOM 725 O O . LEU A 1 89 ? 4.254 -3.592 0.585 1 98.62 89 LEU A O 1
ATOM 729 N N . SER A 1 90 ? 4.977 -1.756 1.624 1 98 90 SER A N 1
ATOM 730 C CA . SER A 1 90 ? 3.75 -1.019 1.332 1 98 90 SER A CA 1
ATOM 731 C C . SER A 1 90 ? 3.559 -0.837 -0.17 1 98 90 SER A C 1
ATOM 733 O O . SER A 1 90 ? 2.438 -0.926 -0.672 1 98 90 SER A O 1
ATOM 735 N N . PHE A 1 91 ? 4.625 -0.554 -0.911 1 98.44 91 PHE A N 1
ATOM 736 C CA . PHE A 1 91 ? 4.555 -0.436 -2.363 1 98.44 91 PHE A CA 1
ATOM 737 C C . PHE A 1 91 ? 4.117 -1.752 -2.992 1 98.44 91 PHE A C 1
ATOM 739 O O . PHE A 1 91 ? 3.238 -1.77 -3.857 1 98.44 91 PHE A O 1
ATOM 746 N N . MET A 1 92 ? 4.73 -2.781 -2.51 1 98.69 92 MET A N 1
ATOM 747 C CA . MET A 1 92 ? 4.43 -4.098 -3.062 1 98.69 92 MET A CA 1
ATOM 748 C C . MET A 1 92 ? 2.996 -4.508 -2.746 1 98.69 92 MET A C 1
ATOM 750 O O . MET A 1 92 ? 2.334 -5.152 -3.562 1 98.69 92 MET A O 1
ATOM 754 N N . CYS A 1 93 ? 2.512 -4.141 -1.59 1 98.31 93 CYS A N 1
ATOM 755 C CA . CYS A 1 93 ? 1.122 -4.387 -1.221 1 98.31 93 CYS A CA 1
ATOM 756 C C . CYS A 1 93 ? 0.17 -3.709 -2.201 1 98.31 93 CYS A C 1
ATOM 758 O O . CYS A 1 93 ? -0.792 -4.324 -2.662 1 98.31 93 CYS A O 1
ATOM 760 N N . MET A 1 94 ? 0.462 -2.502 -2.516 1 98.25 94 MET A N 1
ATOM 761 C CA . MET A 1 94 ? -0.345 -1.769 -3.486 1 98.25 94 MET A CA 1
ATOM 762 C C . MET A 1 94 ? -0.319 -2.457 -4.848 1 98.25 94 MET A C 1
ATOM 764 O O . MET A 1 94 ? -1.354 -2.584 -5.504 1 98.25 94 MET A O 1
ATOM 768 N N . MET A 1 95 ? 0.816 -2.908 -5.246 1 98.69 95 MET A N 1
ATOM 769 C CA . MET A 1 95 ? 0.918 -3.58 -6.539 1 98.69 95 MET A CA 1
ATOM 770 C C . MET A 1 95 ? 0.085 -4.855 -6.555 1 98.69 95 MET A C 1
ATOM 772 O O . MET A 1 95 ? -0.476 -5.223 -7.59 1 98.69 95 MET A O 1
ATOM 776 N N . GLU A 1 96 ? -0.001 -5.566 -5.422 1 98.56 96 GLU A N 1
ATOM 777 C CA . GLU A 1 96 ? -0.879 -6.73 -5.367 1 98.56 96 GLU A CA 1
ATOM 778 C C . GLU A 1 96 ? -2.318 -6.352 -5.703 1 98.56 96 GLU A C 1
ATOM 780 O O . GLU A 1 96 ? -3.041 -7.129 -6.328 1 98.56 96 GLU A O 1
ATOM 785 N N . ALA A 1 97 ? -2.701 -5.223 -5.227 1 98.44 97 ALA A N 1
ATOM 786 C CA . ALA A 1 97 ? -4.047 -4.75 -5.551 1 98.44 97 ALA A CA 1
ATOM 787 C C . ALA A 1 97 ? -4.168 -4.418 -7.035 1 98.44 97 ALA A C 1
ATOM 789 O O . ALA A 1 97 ? -5.203 -4.688 -7.652 1 98.44 97 ALA A O 1
ATOM 790 N N . ILE A 1 98 ? -3.143 -3.852 -7.598 1 98.56 98 ILE A N 1
ATOM 791 C CA . ILE A 1 98 ? -3.117 -3.568 -9.031 1 98.56 98 ILE A CA 1
ATOM 792 C C . ILE A 1 98 ? -3.188 -4.875 -9.812 1 98.56 98 ILE A C 1
ATOM 794 O O . ILE A 1 98 ? -3.9 -4.965 -10.82 1 98.56 98 ILE A O 1
ATOM 798 N N . HIS A 1 99 ? -2.424 -5.914 -9.359 1 98.75 99 HIS A N 1
ATOM 799 C CA . HIS A 1 99 ? -2.49 -7.219 -10.008 1 98.75 99 HIS A CA 1
ATOM 800 C C . HIS A 1 99 ? -3.922 -7.742 -10.039 1 98.75 99 HIS A C 1
ATOM 802 O O . HIS A 1 99 ? -4.426 -8.109 -11.109 1 98.75 99 HIS A O 1
ATOM 808 N N . ALA A 1 100 ? -4.57 -7.691 -8.883 1 98.38 100 ALA A N 1
ATOM 809 C CA . ALA A 1 100 ? -5.938 -8.188 -8.773 1 98.38 100 ALA A CA 1
ATOM 810 C C . ALA A 1 100 ? -6.875 -7.43 -9.703 1 98.38 100 ALA A C 1
ATOM 812 O O . ALA A 1 100 ? -7.738 -8.031 -10.352 1 98.38 100 ALA A O 1
ATOM 813 N N . LYS A 1 101 ? -6.723 -6.148 -9.789 1 97.69 101 LYS A N 1
ATOM 814 C CA . LYS A 1 101 ? -7.52 -5.328 -10.703 1 97.69 101 LYS A CA 1
ATOM 815 C C . LYS A 1 101 ? -7.223 -5.684 -12.156 1 97.69 101 LYS A C 1
ATOM 817 O O . LYS A 1 101 ? -8.125 -5.684 -13 1 97.69 101 LYS A O 1
ATOM 822 N N . SER A 1 102 ? -6.031 -5.969 -12.453 1 98.25 102 SER A N 1
ATOM 823 C CA . SER A 1 102 ? -5.598 -6.211 -13.828 1 98.25 102 SER A CA 1
ATOM 824 C C . SER A 1 102 ? -6.219 -7.484 -14.391 1 98.25 102 SER A C 1
ATOM 826 O O . SER A 1 102 ? -6.531 -7.559 -15.578 1 98.25 102 SER A O 1
ATOM 828 N N . TYR A 1 103 ? -6.414 -8.508 -13.516 1 98.12 103 TYR A N 1
ATOM 829 C CA . TYR A 1 103 ? -7.125 -9.695 -13.977 1 98.12 103 TYR A CA 1
ATOM 830 C C . TYR A 1 103 ? -8.547 -9.344 -14.398 1 98.12 103 TYR A C 1
ATOM 832 O O . TYR A 1 103 ? -9.062 -9.883 -15.383 1 98.12 103 TYR A O 1
ATOM 840 N N . SER A 1 104 ? -9.117 -8.469 -13.625 1 94.94 104 SER A N 1
ATOM 841 C CA . SER A 1 104 ? -10.469 -8.016 -13.961 1 94.94 104 SER A CA 1
ATOM 842 C C . SER A 1 104 ? -10.5 -7.344 -15.328 1 94.94 104 SER A C 1
ATOM 844 O O . SER A 1 104 ? -11.469 -7.504 -16.078 1 94.94 104 SER A O 1
ATOM 846 N N . THR A 1 105 ? -9.516 -6.613 -15.617 1 96 105 THR A N 1
ATOM 847 C CA . THR A 1 105 ? -9.43 -5.949 -16.906 1 96 105 THR A CA 1
ATOM 848 C C . THR A 1 105 ? -9.414 -6.969 -18.047 1 96 105 THR A C 1
ATOM 850 O O . THR A 1 105 ? -10.07 -6.773 -19.078 1 96 105 THR A O 1
ATOM 853 N N . ILE A 1 106 ? -8.773 -8.055 -17.828 1 97 106 ILE A N 1
ATOM 854 C CA . ILE A 1 106 ? -8.734 -9.125 -18.828 1 97 106 ILE A CA 1
ATOM 855 C C . ILE A 1 106 ? -10.102 -9.797 -18.922 1 97 106 ILE A C 1
ATOM 857 O O . ILE A 1 106 ? -10.648 -9.953 -20.016 1 97 106 ILE A O 1
ATOM 861 N N . PHE A 1 107 ? -10.805 -10.07 -17.797 1 92.19 107 PHE A N 1
ATOM 862 C CA . PHE A 1 107 ? -12.109 -10.727 -17.734 1 92.19 107 PHE A CA 1
ATOM 863 C C . PHE A 1 107 ? -13.164 -9.914 -18.484 1 92.19 107 PHE A C 1
ATOM 865 O O . PHE A 1 107 ? -13.93 -10.469 -19.266 1 92.19 107 PHE A O 1
ATOM 872 N N . THR A 1 108 ? -13.117 -8.727 -18.172 1 92.31 108 THR A N 1
ATOM 873 C CA . THR A 1 108 ? -14.211 -7.895 -18.656 1 92.31 108 THR A CA 1
ATOM 874 C C . THR A 1 108 ? -14.109 -7.699 -20.172 1 92.31 108 THR A C 1
ATOM 876 O O . THR A 1 108 ? -15.094 -7.344 -20.812 1 92.31 108 THR A O 1
ATOM 879 N N . THR A 1 109 ? -12.938 -8 -20.672 1 93.38 109 THR A N 1
ATOM 880 C CA . THR A 1 109 ? -12.727 -7.871 -22.109 1 93.38 109 THR A CA 1
ATOM 881 C C . THR A 1 109 ? -13.266 -9.094 -22.844 1 93.38 109 THR A C 1
ATOM 883 O O . THR A 1 109 ? -13.859 -8.961 -23.922 1 93.38 109 THR A O 1
ATOM 886 N N . VAL A 1 110 ? -13.188 -10.289 -22.312 1 95.19 110 VAL A N 1
ATOM 887 C CA . VAL A 1 110 ? -13.43 -11.484 -23.109 1 95.19 110 VAL A CA 1
ATOM 888 C C . VAL A 1 110 ? -14.602 -12.266 -22.531 1 95.19 110 VAL A C 1
ATOM 890 O O . VAL A 1 110 ? -15.055 -13.25 -23.125 1 95.19 110 VAL A O 1
ATOM 893 N N . ASN A 1 111 ? -15.109 -11.852 -21.406 1 96.25 111 ASN A N 1
ATOM 894 C CA . ASN A 1 111 ? -16.203 -12.586 -20.781 1 96.25 111 ASN A CA 1
ATOM 895 C C . ASN A 1 111 ? -17.406 -11.68 -20.531 1 96.25 111 ASN A C 1
ATOM 897 O O . ASN A 1 111 ? -17.25 -10.477 -20.297 1 96.25 111 ASN A O 1
ATOM 901 N N . SER A 1 112 ? -18.609 -12.289 -20.547 1 94.88 112 SER A N 1
ATOM 902 C CA . SER A 1 112 ? -19.828 -11.594 -20.141 1 94.88 112 SER A CA 1
ATOM 903 C C . SER A 1 112 ? -19.922 -11.484 -18.609 1 94.88 112 SER A C 1
ATOM 905 O O . SER A 1 112 ? -19.203 -12.188 -17.891 1 94.88 112 SER A O 1
ATOM 907 N N . THR A 1 113 ? -20.781 -10.633 -18.172 1 94.25 113 THR A N 1
ATOM 908 C CA . THR A 1 113 ? -21.016 -10.469 -16.734 1 94.25 113 THR A CA 1
ATOM 909 C C . THR A 1 113 ? -21.469 -11.781 -16.109 1 94.25 113 THR A C 1
ATOM 911 O O . THR A 1 113 ? -21.047 -12.125 -15 1 94.25 113 THR A O 1
ATOM 914 N N . ALA A 1 114 ? -22.281 -12.469 -16.797 1 95.69 114 ALA A N 1
ATOM 915 C CA . ALA A 1 114 ? -22.766 -13.75 -16.297 1 95.69 114 ALA A CA 1
ATOM 916 C C . ALA A 1 114 ? -21.625 -14.75 -16.125 1 95.69 114 ALA A C 1
ATOM 918 O O . ALA A 1 114 ? -21.562 -15.461 -15.125 1 95.69 114 ALA A O 1
ATOM 919 N N . GLU A 1 115 ? -20.734 -14.766 -17.062 1 96.56 115 GLU A N 1
ATOM 920 C CA . GLU A 1 115 ? -19.578 -15.656 -17 1 96.56 115 GLU A CA 1
ATOM 921 C C . GLU A 1 115 ? -18.656 -15.273 -15.844 1 96.56 115 GLU A C 1
ATOM 923 O O . GLU A 1 115 ? -18.109 -16.141 -15.164 1 96.56 115 GLU A O 1
ATOM 928 N N . ILE A 1 116 ? -18.5 -14.031 -15.672 1 96.5 116 ILE A N 1
ATOM 929 C CA . ILE A 1 116 ? -17.641 -13.539 -14.602 1 96.5 116 ILE A CA 1
ATOM 930 C C . ILE A 1 116 ? -18.25 -13.906 -13.242 1 96.5 116 ILE A C 1
ATOM 932 O O . ILE A 1 116 ? -17.547 -14.383 -12.352 1 96.5 116 ILE A O 1
ATOM 936 N N . ASN A 1 117 ? -19.5 -13.711 -13.117 1 95.44 117 ASN A N 1
ATOM 937 C CA . ASN A 1 117 ? -20.172 -14.086 -11.883 1 95.44 117 ASN A CA 1
ATOM 938 C C . ASN A 1 117 ? -20.016 -15.57 -11.578 1 95.44 117 ASN A C 1
ATOM 940 O O . ASN A 1 117 ? -19.781 -15.961 -10.438 1 95.44 117 ASN A O 1
ATOM 944 N N . GLU A 1 118 ? -20.172 -16.344 -12.562 1 97.06 118 GLU A N 1
ATOM 945 C CA . GLU A 1 118 ? -19.984 -17.781 -12.406 1 97.06 118 GLU A CA 1
ATOM 946 C C . GLU A 1 118 ? -18.562 -18.109 -11.969 1 97.06 118 GLU A C 1
ATOM 948 O O . GLU A 1 118 ? -18.359 -19 -11.141 1 97.06 118 GLU A O 1
ATOM 953 N N . LEU A 1 119 ? -17.625 -17.469 -12.547 1 97.5 119 LEU A N 1
ATOM 954 C CA . LEU A 1 119 ? -16.219 -17.688 -12.203 1 97.5 119 LEU A CA 1
ATOM 955 C C . LEU A 1 119 ? -15.961 -17.359 -10.742 1 97.5 119 LEU A C 1
ATOM 957 O O . LEU A 1 119 ? -15.297 -18.125 -10.039 1 97.5 119 LEU A O 1
ATOM 961 N N . PHE A 1 120 ? -16.469 -16.266 -10.258 1 96.75 120 PHE A N 1
ATOM 962 C CA . PHE A 1 120 ? -16.219 -15.852 -8.883 1 96.75 120 PHE A CA 1
ATOM 963 C C . PHE A 1 120 ? -16.953 -16.766 -7.898 1 96.75 120 PHE A C 1
ATOM 965 O O . PHE A 1 120 ? -16.469 -17 -6.785 1 96.75 120 PHE A O 1
ATOM 972 N N . GLU A 1 121 ? -18.062 -17.266 -8.328 1 97.12 121 GLU A N 1
ATOM 973 C CA . GLU A 1 121 ? -18.719 -18.297 -7.539 1 97.12 121 GLU A CA 1
ATOM 974 C C . GLU A 1 121 ? -17.859 -19.562 -7.457 1 97.12 121 GLU A C 1
ATOM 976 O O . GLU A 1 121 ? -17.75 -20.172 -6.395 1 97.12 121 GLU A O 1
ATOM 981 N N . TRP A 1 122 ? -17.312 -19.922 -8.562 1 98.12 122 TRP A N 1
ATOM 982 C CA . TRP A 1 122 ? -16.406 -21.062 -8.586 1 98.12 122 TRP A CA 1
ATOM 983 C C . TRP A 1 122 ? -15.227 -20.844 -7.637 1 98.12 122 TRP A C 1
ATOM 985 O O . TRP A 1 122 ? -14.852 -21.75 -6.883 1 98.12 122 TRP A O 1
ATOM 995 N N . VAL A 1 123 ? -14.641 -19.688 -7.625 1 98.19 123 VAL A N 1
ATOM 996 C CA . VAL A 1 123 ? -13.508 -19.328 -6.773 1 98.19 123 VAL A CA 1
ATOM 997 C C . VAL A 1 123 ? -13.898 -19.5 -5.305 1 98.19 123 VAL A C 1
ATOM 999 O O . VAL A 1 123 ? -13.133 -20.062 -4.516 1 98.19 123 VAL A O 1
ATOM 1002 N N . GLU A 1 124 ? -15.07 -19.125 -4.969 1 97.31 124 GLU A N 1
ATOM 1003 C CA . GLU A 1 124 ? -15.539 -19.141 -3.584 1 97.31 124 GLU A CA 1
ATOM 1004 C C . GLU A 1 124 ? -15.828 -20.578 -3.129 1 97.31 124 GLU A C 1
ATOM 1006 O O . GLU A 1 124 ? -15.734 -20.875 -1.938 1 97.31 124 GLU A O 1
ATOM 1011 N N . ASN A 1 125 ? -16.047 -21.406 -4.094 1 97.75 125 ASN A N 1
ATOM 1012 C CA . ASN A 1 125 ? -16.516 -22.75 -3.719 1 97.75 125 ASN A CA 1
ATOM 1013 C C . ASN A 1 125 ? -15.438 -23.797 -3.977 1 97.75 125 ASN A C 1
ATOM 1015 O O . ASN A 1 125 ? -15.562 -24.938 -3.531 1 97.75 125 ASN A O 1
ATOM 1019 N N . ASN A 1 126 ? -14.438 -23.469 -4.703 1 98.56 126 ASN A N 1
ATOM 1020 C CA . ASN A 1 126 ? -13.406 -24.469 -5.008 1 98.56 126 ASN A CA 1
ATOM 1021 C C . ASN A 1 126 ? -12.609 -24.844 -3.762 1 98.56 126 ASN A C 1
ATOM 1023 O O . ASN A 1 126 ? -11.875 -24.031 -3.213 1 98.56 126 ASN A O 1
ATOM 1027 N N . LYS A 1 127 ? -12.656 -26.031 -3.398 1 98.38 127 LYS A N 1
ATOM 1028 C CA . LYS A 1 127 ? -12.109 -26.5 -2.127 1 98.38 127 LYS A CA 1
ATOM 1029 C C . LYS A 1 127 ? -10.586 -26.422 -2.117 1 98.38 127 LYS A C 1
ATOM 1031 O O . LYS A 1 127 ? -9.984 -26.109 -1.09 1 98.38 127 LYS A O 1
ATOM 1036 N N . LEU A 1 128 ? -9.961 -26.719 -3.205 1 98.75 128 LEU A N 1
ATOM 1037 C CA . LEU A 1 128 ? -8.5 -26.719 -3.277 1 98.75 128 LEU A CA 1
ATOM 1038 C C . LEU A 1 128 ? -7.953 -25.297 -3.223 1 98.75 128 LEU A C 1
ATOM 1040 O O . LEU A 1 128 ? -6.961 -25.047 -2.541 1 98.75 128 LEU A O 1
ATOM 1044 N N . LEU A 1 129 ? -8.625 -24.391 -3.969 1 98.38 129 LEU A N 1
ATOM 1045 C CA . LEU A 1 129 ? -8.258 -22.984 -3.934 1 98.38 129 LEU A CA 1
ATOM 1046 C C . LEU A 1 129 ? -8.453 -22.406 -2.537 1 98.38 129 LEU A C 1
ATOM 1048 O O . LEU A 1 129 ? -7.586 -21.703 -2.021 1 98.38 129 LEU A O 1
ATOM 1052 N N . GLN A 1 130 ? -9.523 -22.75 -1.897 1 98.62 130 GLN A N 1
ATOM 1053 C CA . GLN A 1 130 ? -9.828 -22.281 -0.551 1 98.62 130 GLN A CA 1
ATOM 1054 C C . GLN A 1 130 ? -8.844 -22.844 0.466 1 98.62 130 GLN A C 1
ATOM 1056 O O . GLN A 1 130 ? -8.5 -22.188 1.445 1 98.62 130 GLN A O 1
ATOM 1061 N N . PHE A 1 131 ? -8.422 -24.031 0.223 1 98.62 131 PHE A N 1
ATOM 1062 C CA . PHE A 1 131 ? -7.465 -24.656 1.131 1 98.62 131 PHE A CA 1
ATOM 1063 C C . PHE A 1 131 ? -6.148 -23.875 1.135 1 98.62 131 PHE A C 1
ATOM 1065 O O . PHE A 1 131 ? -5.605 -23.578 2.199 1 98.62 131 PHE A O 1
ATOM 1072 N N . LYS A 1 132 ? -5.57 -23.578 -0.072 1 98.12 132 LYS A N 1
ATOM 1073 C CA . LYS A 1 132 ? -4.297 -22.859 -0.065 1 98.12 132 LYS A CA 1
ATOM 1074 C C . LYS A 1 132 ? -4.465 -21.438 0.444 1 98.12 132 LYS A C 1
ATOM 1076 O O . LYS A 1 132 ? -3.578 -20.906 1.116 1 98.12 132 LYS A O 1
ATOM 1081 N N . ALA A 1 133 ? -5.641 -20.812 0.173 1 98.25 133 ALA A N 1
ATOM 1082 C CA . ALA A 1 133 ? -5.922 -19.484 0.727 1 98.25 133 ALA A CA 1
ATOM 1083 C C . ALA A 1 133 ? -5.957 -19.531 2.252 1 98.25 133 ALA A C 1
ATOM 1085 O O . ALA A 1 133 ? -5.301 -18.719 2.914 1 98.25 133 ALA A O 1
ATOM 1086 N N . ALA A 1 134 ? -6.621 -20.5 2.801 1 98.12 134 ALA A N 1
ATOM 1087 C CA . ALA A 1 134 ? -6.77 -20.641 4.246 1 98.12 134 ALA A CA 1
ATOM 1088 C C . ALA A 1 134 ? -5.438 -20.969 4.906 1 98.12 134 ALA A C 1
ATOM 1090 O O . ALA A 1 134 ? -5.133 -20.469 5.992 1 98.12 134 ALA A O 1
ATOM 1091 N N . THR A 1 135 ? -4.73 -21.828 4.297 1 98.56 135 THR A N 1
ATOM 1092 C CA . THR A 1 135 ? -3.449 -22.266 4.84 1 98.56 135 THR A CA 1
ATOM 1093 C C . THR A 1 135 ? -2.477 -21.094 4.938 1 98.56 135 THR A C 1
ATOM 1095 O O . THR A 1 135 ? -1.816 -20.922 5.961 1 98.56 135 THR A O 1
ATOM 1098 N N . ILE A 1 136 ? -2.4 -20.281 3.898 1 98.38 136 ILE A N 1
ATOM 1099 C CA . ILE A 1 136 ? -1.529 -19.109 3.881 1 98.38 136 ILE A CA 1
ATOM 1100 C C . ILE A 1 136 ? -2.035 -18.078 4.887 1 98.38 136 ILE A C 1
ATOM 1102 O O . ILE A 1 136 ? -1.254 -17.531 5.668 1 98.38 136 ILE A O 1
ATOM 1106 N N . ASP A 1 137 ? -3.328 -17.844 4.898 1 96.94 137 ASP A N 1
ATOM 1107 C CA . ASP A 1 137 ? -3.932 -16.828 5.754 1 96.94 137 ASP A CA 1
ATOM 1108 C C . ASP A 1 137 ? -3.734 -17.172 7.23 1 96.94 137 ASP A C 1
ATOM 1110 O O . ASP A 1 137 ? -3.613 -16.281 8.07 1 96.94 137 ASP A O 1
ATOM 1114 N N . LYS A 1 138 ? -3.725 -18.469 7.535 1 97.12 138 LYS A N 1
ATOM 1115 C CA . LYS A 1 138 ? -3.496 -18.891 8.914 1 97.12 138 LYS A CA 1
ATOM 1116 C C . LYS A 1 138 ? -2.189 -18.328 9.453 1 97.12 138 LYS A C 1
ATOM 1118 O O . LYS A 1 138 ? -2.127 -17.891 10.609 1 97.12 138 LYS A O 1
ATOM 1123 N N . HIS A 1 139 ? -1.188 -18.281 8.688 1 97.75 139 HIS A N 1
ATOM 1124 C CA . HIS A 1 139 ? 0.112 -17.781 9.117 1 97.75 139 HIS A CA 1
ATOM 1125 C C . HIS A 1 139 ? 0.113 -16.266 9.188 1 97.75 139 HIS A C 1
ATOM 1127 O O . HIS A 1 139 ? 0.811 -15.672 10.023 1 97.75 139 HIS A O 1
ATOM 1133 N N . TYR A 1 140 ? -0.682 -15.57 8.352 1 96.44 140 TYR A N 1
ATOM 1134 C CA . TYR A 1 140 ? -0.838 -14.125 8.469 1 96.44 140 TYR A CA 1
ATOM 1135 C C . TYR A 1 140 ? -1.598 -13.766 9.742 1 96.44 140 TYR A C 1
ATOM 1137 O O . TYR A 1 140 ? -1.19 -12.859 10.484 1 96.44 140 TYR A O 1
ATOM 1145 N N . ARG A 1 141 ? -2.613 -14.523 9.992 1 93.5 141 ARG A N 1
ATOM 1146 C CA . ARG A 1 141 ? -3.477 -14.219 11.125 1 93.5 141 ARG A CA 1
ATOM 1147 C C . ARG A 1 141 ? -2.773 -14.516 12.445 1 93.5 141 ARG A C 1
ATOM 1149 O O . ARG A 1 141 ? -3.135 -13.969 13.484 1 93.5 141 ARG A O 1
ATOM 1156 N N . SER A 1 142 ? -1.794 -15.383 12.414 1 94.5 142 SER A N 1
ATOM 1157 C CA . SER A 1 142 ? -0.978 -15.625 13.602 1 94.5 142 SER A CA 1
ATOM 1158 C C . SER A 1 142 ? -0.221 -14.367 14.016 1 94.5 142 SER A C 1
ATOM 1160 O O . SER A 1 142 ? 0.305 -14.297 15.125 1 94.5 142 SER A O 1
ATOM 1162 N N . LEU A 1 143 ? -0.252 -13.367 13.141 1 93.81 143 LEU A N 1
ATOM 1163 C CA . LEU A 1 143 ? 0.459 -12.125 13.414 1 93.81 143 LEU A CA 1
ATOM 1164 C C . LEU A 1 143 ? -0.485 -11.07 13.984 1 93.81 143 LEU A C 1
ATOM 1166 O O . LEU A 1 143 ? -0.096 -9.914 14.164 1 93.81 143 LEU A O 1
ATOM 1170 N N . ASP A 1 144 ? -1.734 -11.477 14.297 1 88.38 144 ASP A N 1
ATOM 1171 C CA . ASP A 1 144 ? -2.721 -10.57 14.875 1 88.38 144 ASP A CA 1
ATOM 1172 C C . ASP A 1 144 ? -2.436 -10.305 16.359 1 88.38 144 ASP A C 1
ATOM 1174 O O . ASP A 1 144 ? -3.199 -10.734 17.219 1 88.38 144 ASP A O 1
ATOM 1178 N N . ALA A 1 145 ? -1.356 -9.719 16.656 1 85.56 145 ALA A N 1
ATOM 1179 C CA . ALA A 1 145 ? -0.968 -9.367 18.016 1 85.56 145 ALA A CA 1
ATOM 1180 C C . ALA A 1 145 ? -0.059 -8.141 18.031 1 85.56 145 ALA A C 1
ATOM 1182 O O . ALA A 1 145 ? 0.533 -7.789 17.016 1 85.56 145 ALA A O 1
ATOM 1183 N N . ALA A 1 146 ? -0.014 -7.473 19.141 1 82.5 146 ALA A N 1
ATOM 1184 C CA . ALA A 1 146 ? 0.864 -6.316 19.281 1 82.5 146 ALA A CA 1
ATOM 1185 C C . ALA A 1 146 ? 2.332 -6.727 19.203 1 82.5 146 ALA A C 1
ATOM 1187 O O . ALA A 1 146 ? 3.158 -5.996 18.656 1 82.5 146 ALA A O 1
ATOM 1188 N N . LYS A 1 147 ? 2.588 -7.918 19.812 1 88.38 147 LYS A N 1
ATOM 1189 C CA . LYS A 1 147 ? 3.922 -8.508 19.75 1 88.38 147 LYS A CA 1
ATOM 1190 C C . LYS A 1 147 ? 3.855 -9.961 19.281 1 88.38 147 LYS A C 1
ATOM 1192 O O . LYS A 1 147 ? 2.967 -10.711 19.688 1 88.38 147 LYS A O 1
ATOM 1197 N N . VAL A 1 148 ? 4.742 -10.289 18.406 1 94.5 148 VAL A N 1
ATOM 1198 C CA . VAL A 1 148 ? 4.773 -11.641 17.875 1 94.5 148 VAL A CA 1
ATOM 1199 C C . VAL A 1 148 ? 6.176 -12.227 18.031 1 94.5 148 VAL A C 1
ATOM 1201 O O . VAL A 1 148 ? 7.16 -11.492 18.094 1 94.5 148 VAL A O 1
ATOM 1204 N N . SER A 1 149 ? 6.273 -13.578 18.141 1 96.94 149 SER A N 1
ATOM 1205 C CA . SER A 1 149 ? 7.582 -14.219 18.203 1 96.94 149 SER A CA 1
ATOM 1206 C C . SER A 1 149 ? 8.297 -14.164 16.859 1 96.94 149 SER A C 1
ATOM 1208 O O . SER A 1 149 ? 7.648 -14.055 15.812 1 96.94 149 SER A O 1
ATOM 1210 N N . ASN A 1 150 ? 9.586 -14.234 16.922 1 97.81 150 ASN A N 1
ATOM 1211 C CA . ASN A 1 150 ? 10.344 -14.297 15.672 1 97.81 150 ASN A CA 1
ATOM 1212 C C . ASN A 1 150 ? 9.992 -15.547 14.867 1 97.81 150 ASN A C 1
ATOM 1214 O O . ASN A 1 150 ? 10.039 -15.523 13.633 1 97.81 150 ASN A O 1
ATOM 1218 N N . GLU A 1 151 ? 9.578 -16.625 15.523 1 98.31 151 GLU A N 1
ATOM 1219 C CA . GLU A 1 151 ? 9.164 -17.844 14.828 1 98.31 151 GLU A CA 1
ATOM 1220 C C . GLU A 1 151 ? 7.898 -17.609 14.016 1 98.31 151 GLU A C 1
ATOM 1222 O O . GLU A 1 151 ? 7.816 -18 12.852 1 98.31 151 GLU A O 1
ATOM 1227 N N . ASP A 1 152 ? 6.953 -16.922 14.656 1 98 152 ASP A N 1
ATOM 1228 C CA . ASP A 1 152 ? 5.703 -16.625 13.961 1 98 152 ASP A CA 1
ATOM 1229 C C . ASP A 1 152 ? 5.934 -15.68 12.789 1 98 152 ASP A C 1
ATOM 1231 O O . ASP A 1 152 ? 5.352 -15.852 11.719 1 98 152 ASP A O 1
ATOM 1235 N N . LEU A 1 153 ? 6.777 -14.695 13.062 1 98.5 153 LEU A N 1
ATOM 1236 C CA . LEU A 1 153 ? 7.082 -13.742 11.992 1 98.5 153 LEU A CA 1
ATOM 1237 C C . LEU A 1 153 ? 7.773 -14.438 10.828 1 98.5 153 LEU A C 1
ATOM 1239 O O . LEU A 1 153 ? 7.426 -14.211 9.672 1 98.5 153 LEU A O 1
ATOM 1243 N N . PHE A 1 154 ? 8.727 -15.305 11.125 1 98.88 154 PHE A N 1
ATOM 1244 C CA . PHE A 1 154 ? 9.414 -16.047 10.07 1 98.88 154 PHE A CA 1
ATOM 1245 C C . PHE A 1 154 ? 8.422 -16.875 9.258 1 98.88 154 PHE A C 1
ATOM 1247 O O . PHE A 1 154 ? 8.461 -16.859 8.023 1 98.88 154 PHE A O 1
ATOM 1254 N N . MET A 1 155 ? 7.512 -17.531 9.914 1 98.81 155 MET A N 1
ATOM 1255 C CA . MET A 1 155 ? 6.562 -18.391 9.211 1 98.81 155 MET A CA 1
ATOM 1256 C C . MET A 1 155 ? 5.613 -17.562 8.352 1 98.81 155 MET A C 1
ATOM 1258 O O . MET A 1 155 ? 5.203 -17.984 7.273 1 98.81 155 MET A O 1
ATOM 1262 N N . GLY A 1 156 ? 5.195 -16.391 8.898 1 98.75 156 GLY A N 1
ATOM 1263 C CA . GLY A 1 156 ? 4.406 -15.477 8.078 1 98.75 156 GLY A CA 1
ATOM 1264 C C . GLY A 1 156 ? 5.121 -15.031 6.82 1 98.75 156 GLY A C 1
ATOM 1265 O O . GLY A 1 156 ? 4.543 -15.055 5.73 1 98.75 156 GLY A O 1
ATOM 1266 N N . LEU A 1 157 ? 6.383 -14.617 6.996 1 98.94 157 LEU A N 1
ATOM 1267 C CA . LEU A 1 157 ? 7.195 -14.203 5.863 1 98.94 157 LEU A CA 1
ATOM 1268 C C . LEU A 1 157 ? 7.414 -15.359 4.895 1 98.94 157 LEU A C 1
ATOM 1270 O O . LEU A 1 157 ? 7.32 -15.18 3.678 1 98.94 157 LEU A O 1
ATOM 1274 N N . ALA A 1 158 ? 7.656 -16.516 5.406 1 98.94 158 ALA A N 1
ATOM 1275 C CA . ALA A 1 158 ? 7.859 -17.703 4.578 1 98.94 158 ALA A CA 1
ATOM 1276 C C . ALA A 1 158 ? 6.598 -18.047 3.791 1 98.94 158 ALA A C 1
ATOM 1278 O O . ALA A 1 158 ? 6.668 -18.375 2.607 1 98.94 158 ALA A O 1
ATOM 1279 N N . ALA A 1 159 ? 5.461 -17.969 4.453 1 98.88 159 ALA A N 1
ATOM 1280 C CA . ALA A 1 159 ? 4.195 -18.203 3.766 1 98.88 159 ALA A CA 1
ATOM 1281 C C . ALA A 1 159 ? 4.012 -17.219 2.605 1 98.88 159 ALA A C 1
ATOM 1283 O O . ALA A 1 159 ? 3.539 -17.609 1.532 1 98.88 159 ALA A O 1
ATOM 1284 N N . SER A 1 160 ? 4.383 -16 2.84 1 98.88 160 SER A N 1
ATOM 1285 C CA . SER A 1 160 ? 4.305 -14.992 1.787 1 98.88 160 SER A CA 1
ATOM 1286 C C . SER A 1 160 ? 5.207 -15.352 0.611 1 98.88 160 SER A C 1
ATOM 1288 O O . SER A 1 160 ? 4.805 -15.211 -0.548 1 98.88 160 SER A O 1
ATOM 1290 N N . VAL A 1 161 ? 6.395 -15.797 0.863 1 98.88 161 VAL A N 1
ATOM 1291 C CA . VAL A 1 161 ? 7.32 -16.188 -0.197 1 98.88 161 VAL A CA 1
ATOM 1292 C C . VAL A 1 161 ? 6.746 -17.375 -0.966 1 98.88 161 VAL A C 1
ATOM 1294 O O . VAL A 1 161 ? 6.82 -17.422 -2.197 1 98.88 161 VAL A O 1
ATOM 1297 N N . LEU A 1 162 ? 6.184 -18.359 -0.24 1 98.94 162 LEU A N 1
ATOM 1298 C CA . LEU A 1 162 ? 5.574 -19.5 -0.906 1 98.94 162 LEU A CA 1
ATOM 1299 C C . LEU A 1 162 ? 4.441 -19.062 -1.822 1 98.94 162 LEU A C 1
ATOM 1301 O O . LEU A 1 162 ? 4.277 -19.594 -2.92 1 98.94 162 LEU A O 1
ATOM 1305 N N . LEU A 1 163 ? 3.686 -18.094 -1.353 1 98.75 163 LEU A N 1
ATOM 1306 C CA . LEU A 1 163 ? 2.605 -17.578 -2.186 1 98.75 163 LEU A CA 1
ATOM 1307 C C . LEU A 1 163 ? 3.162 -16.875 -3.42 1 98.75 163 LEU A C 1
ATOM 1309 O O . LEU A 1 163 ? 2.744 -17.172 -4.543 1 98.75 163 LEU A O 1
ATOM 1313 N N . GLU A 1 164 ? 4.215 -16 -3.303 1 97 164 GLU A N 1
ATOM 1314 C CA . GLU A 1 164 ? 4.75 -15.117 -4.324 1 97 164 GLU A CA 1
ATOM 1315 C C . GLU A 1 164 ? 5.574 -15.883 -5.352 1 97 164 GLU A C 1
ATOM 1317 O O . GLU A 1 164 ? 5.582 -15.539 -6.535 1 97 164 GLU A O 1
ATOM 1322 N N . SER A 1 165 ? 6.234 -16.922 -4.918 1 98.06 165 SER A N 1
ATOM 1323 C CA . SER A 1 165 ? 7.254 -17.547 -5.758 1 98.06 165 SER A CA 1
ATOM 1324 C C . SER A 1 165 ? 6.84 -18.953 -6.18 1 98.06 165 SER A C 1
ATOM 1326 O O . SER A 1 165 ? 7.496 -19.562 -7.02 1 98.06 165 SER A O 1
ATOM 1328 N N . PHE A 1 166 ? 5.719 -19.422 -5.613 1 98.62 166 PHE A N 1
ATOM 1329 C CA . PHE A 1 166 ? 5.371 -20.828 -5.812 1 98.62 166 PHE A CA 1
ATOM 1330 C C . PHE A 1 166 ? 3.896 -20.969 -6.16 1 98.62 166 PHE A C 1
ATOM 1332 O O . PHE A 1 166 ? 3.551 -21.266 -7.309 1 98.62 166 PHE A O 1
ATOM 1339 N N . LEU A 1 167 ? 3.027 -20.516 -5.414 1 98.81 167 LEU A N 1
ATOM 1340 C CA . LEU A 1 167 ? 1.612 -20.859 -5.523 1 98.81 167 LEU A CA 1
ATOM 1341 C C . LEU A 1 167 ? 0.951 -20.094 -6.656 1 98.81 167 LEU A C 1
ATOM 1343 O O . LEU A 1 167 ? -0.031 -20.547 -7.242 1 98.81 167 LEU A O 1
ATOM 1347 N N . PHE A 1 168 ? 1.469 -18.922 -7.008 1 98.38 168 PHE A N 1
ATOM 1348 C CA . PHE A 1 168 ? 0.925 -18.141 -8.109 1 98.38 168 PHE A CA 1
ATOM 1349 C C . PHE A 1 168 ? 1.195 -18.812 -9.445 1 98.38 168 PHE A C 1
ATOM 1351 O O . PHE A 1 168 ? 0.433 -18.641 -10.398 1 98.38 168 PHE A O 1
ATOM 1358 N N . TYR A 1 169 ? 2.129 -19.625 -9.578 1 97.5 169 TYR A N 1
ATOM 1359 C CA . TYR A 1 169 ? 2.766 -19.891 -10.859 1 97.5 169 TYR A CA 1
ATOM 1360 C C . TYR A 1 169 ? 2.025 -20.984 -11.625 1 97.5 169 TYR A C 1
ATOM 1362 O O . TYR A 1 169 ? 2.127 -21.062 -12.852 1 97.5 169 TYR A O 1
ATOM 1370 N N . SER A 1 170 ? 1.293 -21.875 -10.914 1 98.25 170 SER A N 1
ATOM 1371 C CA . SER A 1 170 ? 0.404 -22.75 -11.68 1 98.25 170 SER A CA 1
ATOM 1372 C C . SER A 1 170 ? -0.622 -21.938 -12.461 1 98.25 170 SER A C 1
ATOM 1374 O O . SER A 1 170 ? -1.021 -22.312 -13.562 1 98.25 170 SER A O 1
ATOM 1376 N N . GLY A 1 171 ? -1 -20.766 -11.844 1 98.38 171 GLY A N 1
ATOM 1377 C CA . GLY A 1 171 ? -1.952 -19.891 -12.5 1 98.38 171 GLY A CA 1
ATOM 1378 C C . GLY A 1 171 ? -1.354 -19.125 -13.672 1 98.38 171 GLY A C 1
ATOM 1379 O O . GLY A 1 171 ? -2.041 -18.859 -14.656 1 98.38 171 GLY A O 1
ATOM 1380 N N . PHE A 1 172 ? -0.111 -18.812 -13.602 1 98.31 172 PHE A N 1
ATOM 1381 C CA . PHE A 1 172 ? 0.553 -18.031 -14.648 1 98.31 172 PHE A CA 1
ATOM 1382 C C . PHE A 1 172 ? 0.847 -18.922 -15.859 1 98.31 172 PHE A C 1
ATOM 1384 O O . PHE A 1 172 ? 1.128 -18.406 -16.953 1 98.31 172 PHE A O 1
ATOM 1391 N N . PHE A 1 173 ? 0.799 -20.219 -15.703 1 98.25 173 PHE A N 1
ATOM 1392 C CA . PHE A 1 173 ? 1.233 -21.141 -16.75 1 98.25 173 PHE A CA 1
ATOM 1393 C C . PHE A 1 173 ? 0.391 -20.953 -18 1 98.25 173 PHE A C 1
ATOM 1395 O O . PHE A 1 173 ? 0.929 -20.75 -19.094 1 98.25 173 PHE A O 1
ATOM 1402 N N . MET A 1 174 ? -0.903 -20.984 -17.938 1 98.06 174 MET A N 1
ATOM 1403 C CA . MET A 1 174 ? -1.817 -21 -19.062 1 98.06 174 MET A CA 1
ATOM 1404 C C . MET A 1 174 ? -1.662 -19.734 -19.906 1 98.06 174 MET A C 1
ATOM 1406 O O . MET A 1 174 ? -1.445 -19.812 -21.109 1 98.06 174 MET A O 1
ATOM 1410 N N . PRO A 1 175 ? -1.749 -18.547 -19.266 1 98.19 175 PRO A N 1
ATOM 1411 C CA . PRO A 1 175 ? -1.58 -17.344 -20.078 1 98.19 175 PRO A CA 1
ATOM 1412 C C . PRO A 1 175 ? -0.217 -17.281 -20.766 1 98.19 175 PRO A C 1
ATOM 1414 O O . PRO A 1 175 ? -0.123 -16.859 -21.922 1 98.19 175 PRO A O 1
ATOM 1417 N N . LEU A 1 176 ? 0.787 -17.734 -20.141 1 97.5 176 LEU A N 1
ATOM 1418 C CA . LEU A 1 176 ? 2.125 -17.672 -20.719 1 97.5 176 LEU A CA 1
ATOM 1419 C C . LEU A 1 176 ? 2.281 -18.719 -21.812 1 97.5 176 LEU A C 1
ATOM 1421 O O . LEU A 1 176 ? 2.938 -18.469 -22.828 1 97.5 176 LEU A O 1
ATOM 1425 N N . TRP A 1 177 ? 1.703 -19.891 -21.562 1 97.94 177 TRP A N 1
ATOM 1426 C CA . TRP A 1 177 ? 1.739 -20.953 -22.562 1 97.94 177 TRP A CA 1
ATOM 1427 C C . TRP A 1 177 ? 1.036 -20.531 -23.844 1 97.94 177 TRP A C 1
ATOM 1429 O O . TRP A 1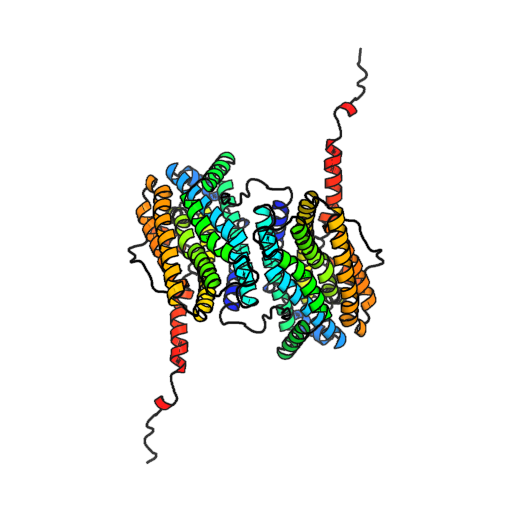 177 ? 1.542 -20.75 -24.938 1 97.94 177 TRP A O 1
ATOM 1439 N N . LEU A 1 178 ? -0.084 -19.906 -23.75 1 98.12 178 LEU A N 1
ATOM 1440 C CA . LEU A 1 178 ? -0.804 -19.391 -24.906 1 98.12 178 LEU A CA 1
ATOM 1441 C C . LEU A 1 178 ? 0.007 -18.312 -25.609 1 98.12 178 LEU A C 1
ATOM 1443 O O . LEU A 1 178 ? 0.117 -18.328 -26.844 1 98.12 178 LEU A O 1
ATOM 1447 N N . ALA A 1 179 ? 0.568 -17.453 -24.844 1 97.12 179 ALA A N 1
ATOM 1448 C CA . ALA A 1 179 ? 1.371 -16.375 -25.438 1 97.12 179 ALA A CA 1
ATOM 1449 C C . ALA A 1 179 ? 2.555 -16.938 -26.219 1 97.12 179 ALA A C 1
ATOM 1451 O O . ALA A 1 179 ? 2.908 -16.422 -27.281 1 97.12 179 ALA A O 1
ATOM 1452 N N . GLY A 1 180 ? 3.141 -17.984 -25.688 1 96.19 180 GLY A N 1
ATOM 1453 C CA . GLY A 1 180 ? 4.254 -18.625 -26.359 1 96.19 180 GLY A CA 1
ATOM 1454 C C . GLY A 1 180 ? 3.881 -19.219 -27.719 1 96.19 180 GLY A C 1
ATOM 1455 O O . GLY A 1 180 ? 4.754 -19.484 -28.531 1 96.19 180 GLY A O 1
ATOM 1456 N N . GLN A 1 181 ? 2.615 -19.328 -27.906 1 95.88 181 GLN A N 1
ATOM 1457 C CA . GLN A 1 181 ? 2.098 -19.844 -29.156 1 95.88 181 GLN A CA 1
ATOM 1458 C C . GLN A 1 181 ? 1.46 -18.75 -30 1 95.88 181 GLN A C 1
ATOM 1460 O O . GLN A 1 181 ? 0.766 -19.016 -30.984 1 95.88 181 GLN A O 1
ATOM 1465 N N . GLY A 1 182 ? 1.616 -17.547 -29.547 1 95.88 182 GLY A N 1
ATOM 1466 C CA . GLY A 1 182 ? 1.108 -16.391 -30.281 1 95.88 182 GLY A CA 1
ATOM 1467 C C . GLY A 1 182 ? -0.358 -16.109 -30 1 95.88 182 GLY A C 1
ATOM 1468 O O . GLY A 1 182 ? -1.001 -15.367 -30.75 1 95.88 182 GLY A O 1
ATOM 1469 N N . GLN A 1 183 ? -0.915 -16.719 -28.953 1 97.44 183 GLN A N 1
ATOM 1470 C CA . GLN A 1 183 ? -2.312 -16.516 -28.594 1 97.44 183 GLN A CA 1
ATOM 1471 C C . GLN A 1 183 ? -2.434 -15.656 -27.328 1 97.44 183 GLN A C 1
ATOM 1473 O O . GLN A 1 183 ? -1.608 -15.758 -26.422 1 97.44 183 GLN A O 1
ATOM 1478 N N . MET A 1 184 ? -3.455 -14.797 -27.344 1 97.94 184 MET A N 1
ATOM 1479 C CA . MET A 1 184 ? -3.76 -13.961 -26.172 1 97.94 184 MET A CA 1
ATOM 1480 C C . MET A 1 184 ? -2.547 -13.125 -25.781 1 97.94 184 MET A C 1
ATOM 1482 O O . MET A 1 184 ? -2.24 -13 -24.594 1 97.94 184 MET A O 1
ATOM 1486 N N . VAL A 1 185 ? -1.865 -12.594 -26.688 1 97.12 185 VAL A N 1
ATOM 1487 C CA . VAL A 1 185 ? -0.568 -11.961 -26.484 1 97.12 185 VAL A CA 1
ATOM 1488 C C . VAL A 1 185 ? -0.754 -10.641 -25.75 1 97.12 185 VAL A C 1
ATOM 1490 O O . VAL A 1 185 ? 0.026 -10.305 -24.844 1 97.12 185 VAL A O 1
ATOM 1493 N N . ALA A 1 186 ? -1.795 -9.867 -26.078 1 97.31 186 ALA A N 1
ATOM 1494 C CA . ALA A 1 186 ? -2.033 -8.57 -25.438 1 97.31 186 ALA A CA 1
ATOM 1495 C C . ALA A 1 186 ? -2.318 -8.742 -23.953 1 97.31 186 ALA A C 1
ATOM 1497 O O . ALA A 1 186 ? -1.792 -7.992 -23.125 1 97.31 186 ALA A O 1
ATOM 1498 N N . SER A 1 187 ? -3.104 -9.703 -23.562 1 97.88 187 SER A N 1
ATOM 1499 C CA . SER A 1 187 ? -3.393 -10.008 -22.172 1 97.88 187 SER A CA 1
ATOM 1500 C C . SER A 1 187 ? -2.156 -10.539 -21.453 1 97.88 187 SER A C 1
ATOM 1502 O O . SER A 1 187 ? -1.942 -10.25 -20.281 1 97.88 187 SER A O 1
ATOM 1504 N N . ALA A 1 188 ? -1.376 -11.266 -22.203 1 97.5 188 ALA A N 1
ATOM 1505 C CA . ALA A 1 188 ? -0.177 -11.844 -21.609 1 97.5 188 ALA A CA 1
ATOM 1506 C C . ALA A 1 188 ? 0.834 -10.766 -21.25 1 97.5 188 ALA A C 1
ATOM 1508 O O . ALA A 1 188 ? 1.655 -10.953 -20.344 1 97.5 188 ALA A O 1
ATOM 1509 N N . ASP A 1 189 ? 0.783 -9.641 -21.922 1 96.94 189 ASP A N 1
ATOM 1510 C CA . ASP A 1 189 ? 1.658 -8.531 -21.547 1 96.94 189 ASP A CA 1
ATOM 1511 C C . ASP A 1 189 ? 1.396 -8.078 -20.125 1 96.94 189 ASP A C 1
ATOM 1513 O O . ASP A 1 189 ? 2.328 -7.719 -19.391 1 96.94 189 ASP A O 1
ATOM 1517 N N . ILE A 1 190 ? 0.172 -8.078 -19.703 1 97.94 190 ILE A N 1
ATOM 1518 C CA . ILE A 1 190 ? -0.197 -7.773 -18.312 1 97.94 190 ILE A CA 1
ATOM 1519 C C . ILE A 1 190 ? 0.359 -8.852 -17.391 1 97.94 190 ILE A C 1
ATOM 1521 O O . ILE A 1 190 ? 0.966 -8.531 -16.359 1 97.94 190 ILE A O 1
ATOM 1525 N N . ILE A 1 191 ? 0.222 -10.094 -17.781 1 98.44 191 ILE A N 1
ATOM 1526 C CA . ILE A 1 191 ? 0.662 -11.219 -16.953 1 98.44 191 ILE A CA 1
ATOM 1527 C C . ILE A 1 191 ? 2.178 -11.164 -16.781 1 98.44 191 ILE A C 1
ATOM 1529 O O . ILE A 1 191 ? 2.691 -11.414 -15.688 1 98.44 191 ILE A O 1
ATOM 1533 N N . LYS A 1 192 ? 2.844 -10.812 -17.812 1 97.19 192 LYS A N 1
ATOM 1534 C CA . LYS A 1 192 ? 4.301 -10.727 -17.75 1 97.19 192 LYS A CA 1
ATOM 1535 C C . LYS A 1 192 ? 4.742 -9.648 -16.766 1 97.19 192 LYS A C 1
ATOM 1537 O O . LYS A 1 192 ? 5.73 -9.828 -16.047 1 97.19 192 LYS A O 1
ATOM 1542 N N . LYS A 1 193 ? 4.051 -8.523 -16.734 1 97.81 193 LYS A N 1
ATOM 1543 C CA . LYS A 1 193 ? 4.352 -7.48 -15.766 1 97.81 193 LYS A CA 1
ATOM 1544 C C . LYS A 1 193 ? 4.121 -7.977 -14.336 1 97.81 193 LYS A C 1
ATOM 1546 O O . LYS A 1 193 ? 4.91 -7.68 -13.438 1 97.81 193 LYS A O 1
ATOM 1551 N N . ILE A 1 194 ? 3.07 -8.742 -14.172 1 98.56 194 ILE A N 1
ATOM 1552 C CA . ILE A 1 194 ? 2.771 -9.289 -12.852 1 98.56 194 ILE A CA 1
ATOM 1553 C C . ILE A 1 194 ? 3.871 -10.266 -12.445 1 98.56 194 ILE A C 1
ATOM 1555 O O . ILE A 1 194 ? 4.363 -10.219 -11.312 1 98.56 194 ILE A O 1
ATOM 1559 N N . VAL A 1 195 ? 4.266 -11.094 -13.328 1 97.5 195 VAL A N 1
ATOM 1560 C CA . VAL A 1 195 ? 5.305 -12.07 -13.031 1 97.5 195 VAL A CA 1
ATOM 1561 C C . VAL A 1 195 ? 6.605 -11.359 -12.672 1 97.5 195 VAL A C 1
ATOM 1563 O O . VAL A 1 195 ? 7.309 -11.758 -11.742 1 97.5 195 VAL A O 1
ATOM 1566 N N . ALA A 1 196 ? 6.922 -10.289 -13.414 1 96.25 196 ALA A N 1
ATOM 1567 C CA . ALA A 1 196 ? 8.109 -9.492 -13.102 1 96.25 196 ALA A CA 1
ATOM 1568 C C . ALA A 1 196 ? 8.031 -8.93 -11.688 1 96.25 196 ALA A C 1
ATOM 1570 O O . ALA A 1 196 ? 9.016 -8.961 -10.945 1 96.25 196 ALA A O 1
ATOM 1571 N N . ASP A 1 197 ? 6.898 -8.453 -11.305 1 98.06 197 ASP A N 1
ATOM 1572 C CA . ASP A 1 197 ? 6.695 -7.945 -9.953 1 98.06 197 ASP A CA 1
ATOM 1573 C C . ASP A 1 197 ? 6.871 -9.055 -8.922 1 98.06 197 ASP A C 1
ATOM 1575 O O . ASP A 1 197 ? 7.551 -8.867 -7.91 1 98.06 197 ASP A O 1
ATOM 1579 N N . GLU A 1 198 ? 6.215 -10.234 -9.203 1 97.62 198 GLU A N 1
ATOM 1580 C CA . GLU A 1 198 ? 6.266 -11.344 -8.258 1 97.62 198 GLU A CA 1
ATOM 1581 C C . GLU A 1 198 ? 7.699 -11.797 -8.016 1 97.62 198 GLU A C 1
ATOM 1583 O O . GLU A 1 198 ? 8.047 -12.227 -6.914 1 97.62 198 GLU A O 1
ATOM 1588 N N . SER A 1 199 ? 8.461 -11.742 -9.039 1 95.94 199 SER A N 1
ATOM 1589 C CA . SER A 1 199 ? 9.859 -12.117 -8.898 1 95.94 199 SER A CA 1
ATOM 1590 C C . SER A 1 199 ? 10.57 -11.234 -7.879 1 95.94 199 SER A C 1
ATOM 1592 O O . SER A 1 199 ? 11.297 -11.734 -7.016 1 95.94 199 SER A O 1
ATOM 1594 N N . ILE A 1 200 ? 10.328 -9.945 -7.906 1 97.19 200 ILE A N 1
ATOM 1595 C CA . ILE A 1 200 ? 10.953 -8.984 -7 1 97.19 200 ILE A CA 1
ATOM 1596 C C . ILE A 1 200 ? 10.344 -9.117 -5.605 1 97.19 200 ILE A C 1
ATOM 1598 O O . ILE A 1 200 ? 11.047 -9.023 -4.602 1 97.19 200 ILE A O 1
ATOM 1602 N N . HIS A 1 201 ? 9.023 -9.336 -5.551 1 98.56 201 HIS A N 1
ATOM 1603 C CA . HIS A 1 201 ? 8.352 -9.531 -4.27 1 98.56 201 HIS A CA 1
ATOM 1604 C C . HIS A 1 201 ? 8.938 -10.727 -3.518 1 98.56 201 HIS A C 1
ATOM 1606 O O . HIS A 1 201 ? 9.234 -10.625 -2.326 1 98.56 201 HIS A O 1
ATOM 1612 N N . GLY A 1 202 ? 9.102 -11.82 -4.25 1 98.44 202 GLY A N 1
ATOM 1613 C CA . GLY A 1 202 ? 9.625 -13.031 -3.637 1 98.44 202 GLY A CA 1
ATOM 1614 C C . GLY A 1 202 ? 11.023 -12.859 -3.074 1 98.44 202 GLY A C 1
ATOM 1615 O O . GLY A 1 202 ? 11.32 -13.344 -1.979 1 98.44 202 GLY A O 1
ATOM 1616 N N . VAL A 1 203 ? 11.836 -12.141 -3.795 1 98.38 203 VAL A N 1
ATOM 1617 C CA . VAL A 1 203 ? 13.211 -11.938 -3.359 1 98.38 203 VAL A CA 1
ATOM 1618 C C . VAL A 1 203 ? 13.234 -11.023 -2.135 1 98.38 203 VAL A C 1
ATOM 1620 O O . VAL A 1 203 ? 13.891 -11.336 -1.137 1 98.38 203 VAL A O 1
ATOM 1623 N N . PHE A 1 204 ? 12.602 -9.938 -2.158 1 98.81 204 PHE A N 1
ATOM 1624 C CA . PHE A 1 204 ? 12.617 -8.977 -1.062 1 98.81 204 PHE A CA 1
ATOM 1625 C C . PHE A 1 204 ? 12.086 -9.609 0.219 1 98.81 204 PHE A C 1
ATOM 1627 O O . PHE A 1 204 ? 12.734 -9.539 1.266 1 98.81 204 PHE A O 1
ATOM 1634 N N . VAL A 1 205 ? 10.875 -10.227 0.143 1 98.88 205 VAL A N 1
ATOM 1635 C CA . VAL A 1 205 ? 10.281 -10.852 1.32 1 98.88 205 VAL A CA 1
ATOM 1636 C C . VAL A 1 205 ? 11.164 -12.008 1.794 1 98.88 205 VAL A C 1
ATOM 1638 O O . VAL A 1 205 ? 11.281 -12.25 2.996 1 98.88 205 VAL A O 1
ATOM 1641 N N . GLY A 1 206 ? 11.789 -12.672 0.822 1 98.81 206 GLY A N 1
ATOM 1642 C CA . GLY A 1 206 ? 12.742 -13.703 1.178 1 98.81 206 GLY A CA 1
ATOM 1643 C C . GLY A 1 206 ? 13.906 -13.18 2 1 98.81 206 GLY A C 1
ATOM 1644 O O . GLY A 1 206 ? 14.32 -13.812 2.977 1 98.81 206 GLY A O 1
ATOM 1645 N N . LEU A 1 207 ? 14.445 -12.047 1.602 1 98.69 207 LEU A N 1
ATOM 1646 C CA . LEU A 1 207 ? 15.539 -11.438 2.344 1 98.69 207 LEU A CA 1
ATOM 1647 C C . LEU A 1 207 ? 15.102 -11.055 3.752 1 98.69 207 LEU A C 1
ATOM 1649 O O . LEU A 1 207 ? 15.844 -11.258 4.715 1 98.69 207 LEU A O 1
ATOM 1653 N N . LEU A 1 208 ? 13.898 -10.516 3.9 1 98.81 208 LEU A N 1
ATOM 1654 C CA . LEU A 1 208 ? 13.352 -10.219 5.223 1 98.81 208 LEU A CA 1
ATOM 1655 C C . LEU A 1 208 ? 13.289 -11.484 6.074 1 98.81 208 LEU A C 1
ATOM 1657 O O . LEU A 1 208 ? 13.664 -11.461 7.25 1 98.81 208 LEU A O 1
ATOM 1661 N N . ALA A 1 209 ? 12.805 -12.57 5.449 1 98.88 209 ALA A N 1
ATOM 1662 C CA . ALA A 1 209 ? 12.68 -13.844 6.164 1 98.88 209 ALA A CA 1
ATOM 1663 C C . ALA A 1 209 ? 14.047 -14.359 6.605 1 98.88 209 ALA A C 1
ATOM 1665 O O . ALA A 1 209 ? 14.188 -14.875 7.719 1 98.88 209 ALA A O 1
ATOM 1666 N N . GLN A 1 210 ? 15.039 -14.258 5.75 1 98.69 210 GLN A N 1
ATOM 1667 C CA . GLN A 1 210 ? 16.391 -14.688 6.09 1 98.69 210 GLN A CA 1
ATOM 1668 C C . GLN A 1 210 ? 16.938 -13.906 7.285 1 98.69 210 GLN A C 1
ATOM 1670 O O . GLN A 1 210 ? 17.562 -14.477 8.172 1 98.69 210 GLN A O 1
ATOM 1675 N N . ASP A 1 211 ? 16.688 -12.578 7.312 1 98.31 211 ASP A N 1
ATOM 1676 C CA . ASP A 1 211 ? 17.141 -11.742 8.422 1 98.31 211 ASP A CA 1
ATOM 1677 C C . ASP A 1 211 ? 16.484 -12.172 9.734 1 98.31 211 ASP A C 1
ATOM 1679 O O . ASP A 1 211 ? 17.141 -12.18 10.781 1 98.31 211 ASP A O 1
ATOM 1683 N N . VAL A 1 212 ? 15.188 -12.508 9.688 1 98.62 212 VAL A N 1
ATOM 1684 C CA . VAL A 1 212 ? 14.484 -12.961 10.883 1 98.62 212 VAL A CA 1
ATOM 1685 C C . VAL A 1 212 ? 14.992 -14.344 11.289 1 98.62 212 VAL A C 1
ATOM 1687 O O . VAL A 1 212 ? 15.172 -14.617 12.477 1 98.62 212 VAL A O 1
ATOM 1690 N N . TYR A 1 213 ? 15.242 -15.188 10.305 1 98.69 213 TYR A N 1
ATOM 1691 C CA . TYR A 1 213 ? 15.703 -16.547 10.539 1 98.69 213 TYR A CA 1
ATOM 1692 C C . TYR A 1 213 ? 17 -16.547 11.336 1 98.69 213 TYR A C 1
ATOM 1694 O O . TYR A 1 213 ? 17.188 -17.375 12.234 1 98.69 213 TYR A O 1
ATOM 1702 N N . LYS A 1 214 ? 17.891 -15.594 11.094 1 97.75 214 LYS A N 1
ATOM 1703 C CA . LYS A 1 214 ? 19.188 -15.484 11.75 1 97.75 214 LYS A CA 1
ATOM 1704 C C . LYS A 1 214 ? 19.016 -15.211 13.242 1 97.75 214 LYS A C 1
ATOM 1706 O O . LYS A 1 214 ? 19.938 -15.453 14.031 1 97.75 214 LYS A O 1
ATOM 1711 N N . LYS A 1 215 ? 17.844 -14.766 13.609 1 97.69 215 LYS A N 1
ATOM 1712 C CA . LYS A 1 215 ? 17.625 -14.344 14.984 1 97.69 215 LYS A CA 1
ATOM 1713 C C . LYS A 1 215 ? 16.844 -15.398 15.766 1 97.69 215 LYS A C 1
ATOM 1715 O O . LYS A 1 215 ? 16.594 -15.242 16.969 1 97.69 215 LYS A O 1
ATOM 1720 N N . LEU A 1 216 ? 16.531 -16.5 15.148 1 98.19 216 LEU A N 1
ATOM 1721 C CA . LEU A 1 216 ? 15.68 -17.5 15.773 1 98.19 216 LEU A CA 1
ATOM 1722 C C . LEU A 1 216 ? 16.453 -18.312 16.812 1 98.19 216 LEU A C 1
ATOM 1724 O O . LEU A 1 216 ? 17.609 -18.688 16.578 1 98.19 216 LEU A O 1
ATOM 1728 N N . PRO A 1 217 ? 15.82 -18.578 17.938 1 96.75 217 PRO A N 1
ATOM 1729 C CA . PRO A 1 217 ? 16.469 -19.422 18.938 1 96.75 217 PRO A CA 1
ATOM 1730 C C . PRO A 1 217 ? 16.672 -20.859 18.469 1 96.75 217 PRO A C 1
ATOM 1732 O O . PRO A 1 217 ? 17.688 -21.484 18.797 1 96.75 217 PRO A O 1
ATOM 1735 N N . ASN A 1 218 ? 15.664 -21.375 17.719 1 96.06 218 ASN A N 1
ATOM 1736 C CA . ASN A 1 218 ? 15.727 -22.719 17.156 1 96.06 218 ASN A CA 1
ATOM 1737 C C . ASN A 1 218 ? 15.469 -22.703 15.656 1 96.06 218 ASN A C 1
ATOM 1739 O O . ASN A 1 218 ? 14.414 -23.172 15.203 1 96.06 218 ASN A O 1
ATOM 1743 N N . PRO A 1 219 ? 16.375 -22.312 14.906 1 97.75 219 PRO A N 1
ATOM 1744 C CA . PRO A 1 219 ? 16.172 -22.125 13.469 1 97.75 219 PRO A CA 1
ATOM 1745 C C . PRO A 1 219 ? 15.82 -23.438 12.75 1 97.75 219 PRO A C 1
ATOM 1747 O O . PRO A 1 219 ? 15.016 -23.422 11.812 1 97.75 219 PRO A O 1
ATOM 1750 N N . GLU A 1 220 ? 16.375 -24.531 13.172 1 97.44 220 GLU A N 1
ATOM 1751 C CA . GLU A 1 220 ? 16.125 -25.797 12.5 1 97.44 220 GLU A CA 1
ATOM 1752 C C . GLU A 1 220 ? 14.664 -26.219 12.641 1 97.44 220 GLU A C 1
ATOM 1754 O O . GLU A 1 220 ? 14.086 -26.812 11.727 1 97.44 220 GLU A O 1
ATOM 1759 N N . LYS A 1 221 ? 14.109 -25.969 13.75 1 98.12 221 LYS A N 1
ATOM 1760 C CA . LYS A 1 221 ? 12.703 -26.281 13.961 1 98.12 221 LYS A CA 1
ATOM 1761 C C . LYS A 1 221 ? 11.805 -25.484 13.008 1 98.12 221 LYS A C 1
ATOM 1763 O O . LYS A 1 221 ? 10.852 -26.031 12.453 1 98.12 221 LYS A O 1
ATOM 1768 N N . SER A 1 222 ? 12.094 -24.219 12.836 1 98.31 222 SER A N 1
ATOM 1769 C CA . SER A 1 222 ? 11.328 -23.375 11.922 1 98.31 222 SER A CA 1
ATOM 1770 C C . SER A 1 222 ? 11.508 -23.828 10.477 1 98.31 222 SER A C 1
ATOM 1772 O O . SER A 1 222 ? 10.562 -23.781 9.68 1 98.31 222 SER A O 1
ATOM 1774 N N . LYS A 1 223 ? 12.719 -24.234 10.141 1 98.56 223 LYS A N 1
ATOM 1775 C CA . LYS A 1 223 ? 12.953 -24.766 8.797 1 98.56 223 LYS A CA 1
ATOM 1776 C C . LYS A 1 223 ? 12.117 -26.016 8.555 1 98.56 223 LYS A C 1
ATOM 1778 O O . LYS A 1 223 ? 11.539 -26.188 7.477 1 98.56 223 LYS A O 1
ATOM 1783 N N . GLU A 1 224 ? 12.039 -26.875 9.516 1 98.56 224 GLU A N 1
ATOM 1784 C CA . GLU A 1 224 ? 11.227 -28.094 9.398 1 98.56 224 GLU A CA 1
ATOM 1785 C C . GLU A 1 224 ? 9.75 -27.75 9.219 1 98.56 224 GLU A C 1
ATOM 1787 O O . GLU A 1 224 ? 9.055 -28.391 8.422 1 98.56 224 GLU A O 1
ATOM 1792 N N . GLU A 1 225 ? 9.297 -26.781 9.977 1 98.5 225 GLU A N 1
ATOM 1793 C CA . GLU A 1 225 ? 7.91 -26.328 9.852 1 98.5 225 GLU A CA 1
ATOM 1794 C C . GLU A 1 225 ? 7.637 -25.766 8.461 1 98.5 225 GLU A C 1
ATOM 1796 O O . GLU A 1 225 ? 6.574 -26 7.887 1 98.5 225 GLU A O 1
ATOM 1801 N N . LEU A 1 226 ? 8.586 -25.047 7.945 1 98.81 226 LEU A N 1
ATOM 1802 C CA . LEU A 1 226 ? 8.469 -24.484 6.605 1 98.81 226 LEU A CA 1
ATOM 1803 C C . LEU A 1 226 ? 8.367 -25.594 5.559 1 98.81 226 LEU A C 1
ATOM 1805 O O . LEU A 1 226 ? 7.516 -25.531 4.668 1 98.81 226 LEU A O 1
ATOM 1809 N N . ILE A 1 227 ? 9.234 -26.562 5.645 1 98.81 227 ILE A N 1
ATOM 1810 C CA . ILE A 1 227 ? 9.242 -27.641 4.672 1 98.81 227 ILE A CA 1
ATOM 1811 C C . ILE A 1 227 ? 7.922 -28.406 4.746 1 98.81 227 ILE A C 1
ATOM 1813 O O . ILE A 1 227 ? 7.355 -28.781 3.713 1 98.81 227 ILE A O 1
ATOM 1817 N N . SER A 1 228 ? 7.434 -28.594 5.961 1 98.81 228 SER A N 1
ATOM 1818 C CA . SER A 1 228 ? 6.133 -29.234 6.129 1 98.81 228 SER A CA 1
ATOM 1819 C C . SER A 1 228 ? 5.023 -28.422 5.469 1 98.81 228 SER A C 1
ATOM 1821 O O . SER A 1 228 ? 4.152 -28.984 4.801 1 98.81 228 SER A O 1
ATOM 1823 N N . LEU A 1 229 ? 5.012 -27.109 5.656 1 98.88 229 LEU A N 1
ATOM 1824 C CA . LEU A 1 229 ? 4.035 -26.219 5.039 1 98.88 229 LEU A CA 1
ATOM 1825 C C . LEU A 1 229 ? 4.121 -26.297 3.52 1 98.88 229 LEU A C 1
ATOM 1827 O O . LEU A 1 229 ? 3.098 -26.406 2.84 1 98.88 229 LEU A O 1
ATOM 1831 N N . LEU A 1 230 ? 5.352 -26.234 2.994 1 98.94 230 LEU A N 1
ATOM 1832 C CA . LEU A 1 230 ? 5.555 -26.297 1.551 1 98.94 230 LEU A CA 1
ATOM 1833 C C . LEU A 1 230 ? 5.008 -27.609 0.979 1 98.94 230 LEU A C 1
ATOM 1835 O O . LEU A 1 230 ? 4.316 -27.594 -0.042 1 98.94 230 LEU A O 1
ATOM 1839 N N . MET A 1 231 ? 5.277 -28.719 1.662 1 98.81 231 MET A N 1
ATOM 1840 C CA . MET A 1 231 ? 4.848 -30.016 1.159 1 98.81 231 MET A CA 1
ATOM 1841 C C . MET A 1 231 ? 3.33 -30.141 1.196 1 98.81 231 MET A C 1
ATOM 1843 O O . MET A 1 231 ? 2.73 -30.734 0.301 1 98.81 231 MET A O 1
ATOM 1847 N N . GLU A 1 232 ? 2.734 -29.609 2.219 1 98.81 232 GLU A N 1
ATOM 1848 C CA . GLU A 1 232 ? 1.277 -29.594 2.297 1 98.81 232 GLU A CA 1
ATOM 1849 C C . GLU A 1 232 ? 0.672 -28.797 1.146 1 98.81 232 GLU A C 1
ATOM 1851 O O . GLU A 1 232 ? -0.283 -29.25 0.508 1 98.81 232 GLU A O 1
ATOM 1856 N N . LEU A 1 233 ? 1.197 -27.641 0.897 1 98.94 233 LEU A N 1
ATOM 1857 C CA . LEU A 1 233 ? 0.729 -26.781 -0.19 1 98.94 233 LEU A CA 1
ATOM 1858 C C . LEU A 1 233 ? 1.04 -27.406 -1.545 1 98.94 233 LEU A C 1
ATOM 1860 O O . LEU A 1 233 ? 0.255 -27.281 -2.486 1 98.94 233 LEU A O 1
ATOM 1864 N N . TYR A 1 234 ? 2.203 -28.109 -1.632 1 98.81 234 TYR A N 1
ATOM 1865 C CA . TYR A 1 234 ? 2.596 -28.781 -2.861 1 98.81 234 TYR A CA 1
ATOM 1866 C C . TYR A 1 234 ? 1.595 -29.875 -3.223 1 98.81 234 TYR A C 1
ATOM 1868 O O . TYR A 1 234 ? 1.151 -29.969 -4.371 1 98.81 234 TYR A O 1
ATOM 1876 N N . GLU A 1 235 ? 1.19 -30.672 -2.293 1 98.81 235 GLU A N 1
ATOM 1877 C CA . GLU A 1 235 ? 0.215 -31.734 -2.533 1 98.81 235 GLU A CA 1
ATOM 1878 C C . GLU A 1 235 ? -1.126 -31.156 -2.98 1 98.81 235 GLU A C 1
ATOM 1880 O O . GLU A 1 235 ? -1.764 -31.688 -3.891 1 98.81 235 GLU A O 1
ATOM 1885 N N . ASN A 1 236 ? -1.503 -30.125 -2.318 1 98.88 236 ASN A N 1
ATOM 1886 C CA . ASN A 1 236 ? -2.729 -29.453 -2.73 1 98.88 236 ASN A CA 1
ATOM 1887 C C . ASN A 1 236 ? -2.609 -28.875 -4.145 1 98.88 236 ASN A C 1
ATOM 1889 O O . ASN A 1 236 ? -3.557 -28.953 -4.93 1 98.88 236 ASN A O 1
ATOM 1893 N N . GLU A 1 237 ? -1.441 -28.281 -4.461 1 98.81 237 GLU A N 1
ATOM 1894 C CA . GLU A 1 237 ? -1.227 -27.688 -5.773 1 98.81 237 GLU A CA 1
ATOM 1895 C C . GLU A 1 237 ? -1.283 -28.734 -6.879 1 98.81 237 GLU A C 1
ATOM 1897 O O . GLU A 1 237 ? -1.731 -28.453 -7.992 1 98.81 237 GLU A O 1
ATOM 1902 N N . LEU A 1 238 ? -0.802 -29.969 -6.605 1 98.69 238 LEU A N 1
ATOM 1903 C CA . LEU A 1 238 ? -0.884 -31.047 -7.582 1 98.69 238 LEU A CA 1
ATOM 1904 C C . LEU A 1 238 ? -2.336 -31.375 -7.91 1 98.69 238 LEU A C 1
ATOM 1906 O O . LEU A 1 238 ? -2.691 -31.531 -9.078 1 98.69 238 LEU A O 1
ATOM 1910 N N . LYS A 1 239 ? -3.158 -31.438 -6.906 1 98.88 239 LYS A N 1
ATOM 1911 C CA . LYS A 1 239 ? -4.578 -31.719 -7.105 1 98.88 239 LYS A CA 1
ATOM 1912 C C . LYS A 1 239 ? -5.27 -30.578 -7.828 1 98.88 239 LYS A C 1
ATOM 1914 O O . LYS A 1 239 ? -6.113 -30.797 -8.695 1 98.88 239 LYS A O 1
ATOM 1919 N N . TYR A 1 240 ? -4.98 -29.375 -7.445 1 98.88 240 TYR A N 1
ATOM 1920 C CA . TYR A 1 240 ? -5.527 -28.188 -8.094 1 98.88 240 TYR A CA 1
ATOM 1921 C C . TYR A 1 240 ? -5.137 -28.141 -9.57 1 98.88 240 TYR A C 1
ATOM 1923 O O . TYR A 1 240 ? -5.969 -27.844 -10.43 1 98.88 240 TYR A O 1
ATOM 1931 N N . THR A 1 241 ? -3.848 -28.469 -9.852 1 98.81 241 THR A N 1
ATOM 1932 C CA . THR A 1 241 ? -3.348 -28.531 -11.219 1 98.81 241 THR A CA 1
ATOM 1933 C C . THR A 1 241 ? -4.105 -29.578 -12.023 1 98.81 241 THR A C 1
ATOM 1935 O O . THR A 1 241 ? -4.453 -29.359 -13.188 1 98.81 241 THR A O 1
ATOM 1938 N N . ASP A 1 242 ? -4.371 -30.734 -11.422 1 98.75 242 ASP A N 1
ATOM 1939 C CA . ASP A 1 242 ? -5.176 -31.75 -12.086 1 98.75 242 ASP A CA 1
ATOM 1940 C C . ASP A 1 242 ? -6.551 -31.219 -12.469 1 98.75 242 ASP A C 1
ATOM 1942 O O . ASP A 1 242 ? -7.02 -31.422 -13.586 1 98.75 242 ASP A O 1
ATOM 1946 N N . GLU A 1 243 ? -7.102 -30.547 -11.586 1 98.44 243 GLU A N 1
ATOM 1947 C CA . GLU A 1 243 ? -8.453 -30.047 -11.797 1 98.44 243 GLU A CA 1
ATOM 1948 C C . GLU A 1 243 ? -8.492 -29.031 -12.93 1 98.44 243 GLU A C 1
ATOM 1950 O O . GLU A 1 243 ? -9.422 -29.031 -13.742 1 98.44 243 GLU A O 1
ATOM 1955 N N . LEU A 1 244 ? -7.508 -28.188 -13.047 1 98.38 244 LEU A N 1
ATOM 1956 C CA . LEU A 1 244 ? -7.531 -27.078 -14 1 98.38 244 LEU A CA 1
ATOM 1957 C C . LEU A 1 244 ? -7.078 -27.547 -15.375 1 98.38 244 LEU A C 1
ATOM 1959 O O . LEU A 1 244 ? -7.555 -27.047 -16.391 1 98.38 244 LEU A O 1
ATOM 1963 N N . TYR A 1 245 ? -6.152 -28.547 -15.43 1 98.62 245 TYR A N 1
ATOM 1964 C CA . TYR A 1 245 ? -5.383 -28.625 -16.672 1 98.62 245 TYR A CA 1
ATOM 1965 C C . TYR A 1 245 ? -5.516 -30.016 -17.297 1 98.62 245 TYR A C 1
ATOM 1967 O O . TYR A 1 245 ? -5.016 -30.25 -18.406 1 98.62 245 TYR A O 1
ATOM 1975 N N . THR A 1 246 ? -6.188 -30.938 -16.641 1 98.44 246 THR A N 1
ATOM 1976 C CA . THR A 1 246 ? -6.281 -32.281 -17.172 1 98.44 246 THR A CA 1
ATOM 1977 C C . THR A 1 246 ? -6.996 -32.281 -18.531 1 98.44 246 THR A C 1
ATOM 1979 O O . THR A 1 246 ? -6.535 -32.906 -19.484 1 98.44 246 THR A O 1
ATOM 1982 N N . GLU A 1 247 ? -8.102 -31.547 -18.625 1 97.81 247 GLU A N 1
ATOM 1983 C CA . GLU A 1 247 ? -8.922 -31.562 -19.828 1 97.81 247 GLU A CA 1
ATOM 1984 C C . GLU A 1 247 ? -8.18 -30.938 -21.016 1 97.81 247 GLU A C 1
ATOM 1986 O O . GLU A 1 247 ? -8.539 -31.156 -22.172 1 97.81 247 GLU A O 1
ATOM 1991 N N . VAL A 1 248 ? -7.152 -30.141 -20.703 1 98 248 VAL A N 1
ATOM 1992 C CA . VAL A 1 248 ? -6.441 -29.469 -21.797 1 98 248 VAL A CA 1
ATOM 1993 C C . VAL A 1 248 ? -5.094 -30.156 -22.031 1 98 248 VAL A C 1
ATOM 1995 O O . VAL A 1 248 ? -4.277 -29.672 -22.828 1 98 248 VAL A O 1
ATOM 1998 N N . GLY A 1 249 ? -4.762 -31.219 -21.266 1 97.88 249 GLY A N 1
ATOM 1999 C CA . GLY A 1 249 ? -3.607 -32.062 -21.516 1 97.88 249 GLY A CA 1
ATOM 2000 C C . GLY A 1 249 ? -2.297 -31.422 -21.094 1 97.88 249 GLY A C 1
ATOM 2001 O O . GLY A 1 249 ? -1.246 -31.703 -21.656 1 97.88 249 GLY A O 1
ATOM 2002 N N . LEU A 1 250 ? -2.293 -30.5 -20.109 1 97.75 250 LEU A N 1
ATOM 2003 C CA . LEU A 1 250 ? -1.087 -29.75 -19.75 1 97.75 250 LEU A CA 1
ATOM 2004 C C . LEU A 1 250 ? -0.666 -30.062 -18.312 1 97.75 250 LEU A C 1
ATOM 2006 O O . LEU A 1 250 ? 0.248 -29.438 -17.781 1 97.75 250 LEU A O 1
ATOM 2010 N N . THR A 1 251 ? -1.269 -31.047 -17.688 1 98.19 251 THR A N 1
ATOM 2011 C CA . THR A 1 251 ? -1.094 -31.328 -16.266 1 98.19 251 THR A CA 1
ATOM 2012 C C . THR A 1 251 ? 0.374 -31.594 -15.945 1 98.19 251 THR A C 1
ATOM 2014 O O . THR A 1 251 ? 0.923 -31.031 -15 1 98.19 251 THR A O 1
ATOM 2017 N N . ALA A 1 252 ? 1.019 -32.469 -16.703 1 97.44 252 ALA A N 1
ATOM 2018 C CA . ALA A 1 252 ? 2.406 -32.844 -16.422 1 97.44 252 ALA A CA 1
ATOM 2019 C C . ALA A 1 252 ? 3.324 -31.609 -16.531 1 97.44 252 ALA A C 1
ATOM 2021 O O . ALA A 1 252 ? 4.207 -31.422 -15.695 1 97.44 252 ALA A O 1
ATOM 2022 N N . ASP A 1 253 ? 3.088 -30.812 -17.547 1 97.69 253 ASP A N 1
ATOM 2023 C CA . ASP A 1 253 ? 3.902 -29.609 -17.75 1 97.69 253 ASP A CA 1
ATOM 2024 C C . ASP A 1 253 ? 3.727 -28.625 -16.609 1 97.69 253 ASP A C 1
ATOM 2026 O O . ASP A 1 253 ? 4.703 -28.047 -16.125 1 97.69 253 ASP A O 1
ATOM 2030 N N . VAL A 1 254 ? 2.521 -28.438 -16.172 1 98.44 254 VAL A N 1
ATOM 2031 C CA . VAL A 1 254 ? 2.242 -27.484 -15.117 1 98.44 254 VAL A CA 1
ATOM 2032 C C . VAL A 1 254 ? 2.834 -27.984 -13.797 1 98.44 254 VAL A C 1
ATOM 2034 O O . VAL A 1 254 ? 3.385 -27.203 -13.023 1 98.44 254 VAL A O 1
ATOM 2037 N N . LYS A 1 255 ? 2.734 -29.281 -13.531 1 98.06 255 LYS A N 1
ATOM 2038 C CA . LYS A 1 255 ? 3.291 -29.844 -12.297 1 98.06 255 LYS A CA 1
ATOM 2039 C C . LYS A 1 255 ? 4.805 -29.672 -12.25 1 98.06 255 LYS A C 1
ATOM 2041 O O . LYS A 1 255 ? 5.375 -29.391 -11.195 1 98.06 255 LYS A O 1
ATOM 2046 N N . GLU A 1 256 ? 5.449 -29.828 -13.391 1 97.88 256 GLU A N 1
ATOM 2047 C CA . GLU A 1 256 ? 6.883 -29.562 -13.453 1 97.88 256 GLU A CA 1
ATOM 2048 C C . GLU A 1 256 ? 7.188 -28.094 -13.148 1 97.88 256 GLU A C 1
ATOM 2050 O O . GLU A 1 256 ? 8.148 -27.797 -12.43 1 97.88 256 GLU A O 1
ATOM 2055 N N . TYR A 1 257 ? 6.422 -27.234 -13.742 1 97.38 257 TYR A N 1
ATOM 2056 C CA . TYR A 1 257 ? 6.574 -25.797 -13.516 1 97.38 257 TYR A CA 1
ATOM 2057 C C . TYR A 1 257 ? 6.344 -25.453 -12.047 1 97.38 257 TYR A C 1
ATOM 2059 O O . TYR A 1 257 ? 7.027 -24.594 -11.492 1 97.38 257 TYR A O 1
ATOM 2067 N N . VAL A 1 258 ? 5.398 -26.125 -11.375 1 97.88 258 VAL A N 1
ATOM 2068 C CA . VAL A 1 258 ? 5.105 -25.953 -9.961 1 97.88 258 VAL A CA 1
ATOM 2069 C C . VAL A 1 258 ? 6.324 -26.359 -9.125 1 97.88 258 VAL A C 1
ATOM 2071 O O . VAL A 1 258 ? 6.723 -25.641 -8.211 1 97.88 258 VAL A O 1
ATOM 2074 N N . ARG A 1 259 ? 6.961 -27.484 -9.461 1 97.81 259 ARG A N 1
ATOM 2075 C CA . ARG A 1 259 ? 8.148 -27.922 -8.742 1 97.81 259 ARG A CA 1
ATOM 2076 C C . ARG A 1 259 ? 9.297 -26.938 -8.914 1 97.81 259 ARG A C 1
ATOM 2078 O O . ARG A 1 259 ? 10.016 -26.641 -7.961 1 97.81 259 ARG A O 1
ATOM 2085 N N . TYR A 1 260 ? 9.398 -26.484 -10.102 1 97.19 260 TYR A N 1
ATOM 2086 C CA . TYR A 1 260 ? 10.43 -25.5 -10.406 1 97.19 260 TYR A CA 1
ATOM 2087 C C . TYR A 1 260 ? 10.281 -24.266 -9.531 1 97.19 260 TYR A C 1
ATOM 2089 O O . TYR A 1 260 ? 11.266 -23.781 -8.961 1 97.19 260 TYR A O 1
ATOM 2097 N N . ASN A 1 261 ? 9.117 -23.812 -9.422 1 97.69 261 ASN A N 1
ATOM 2098 C CA . ASN A 1 261 ? 8.875 -22.578 -8.688 1 97.69 261 ASN A CA 1
ATOM 2099 C C . ASN A 1 261 ? 8.898 -22.812 -7.176 1 97.69 261 ASN A C 1
ATOM 2101 O O . ASN A 1 261 ? 9.25 -21.906 -6.41 1 97.69 261 ASN A O 1
ATOM 2105 N N . ALA A 1 262 ? 8.547 -24.047 -6.723 1 98.62 262 ALA A N 1
ATOM 2106 C CA . ALA A 1 262 ? 8.758 -24.391 -5.316 1 98.62 262 ALA A CA 1
ATOM 2107 C C . ALA A 1 262 ? 10.234 -24.281 -4.945 1 98.62 262 ALA A C 1
ATOM 2109 O O . ALA A 1 262 ? 10.578 -23.781 -3.869 1 98.62 262 ALA A O 1
ATOM 2110 N N . ASN A 1 263 ? 11.094 -24.766 -5.859 1 98.31 263 ASN A N 1
ATOM 2111 C CA . ASN A 1 263 ? 12.523 -24.609 -5.648 1 98.31 263 ASN A CA 1
ATOM 2112 C C . ASN A 1 263 ? 12.938 -23.141 -5.605 1 98.31 263 ASN A C 1
ATOM 2114 O O . ASN A 1 263 ? 13.789 -22.766 -4.797 1 98.31 263 ASN A O 1
ATOM 2118 N N . LYS A 1 264 ? 12.344 -22.312 -6.453 1 97.62 264 LYS A N 1
ATOM 2119 C CA . LYS A 1 264 ? 12.641 -20.891 -6.449 1 97.62 264 LYS A CA 1
ATOM 2120 C C . LYS A 1 264 ? 12.266 -20.25 -5.109 1 97.62 264 LYS A C 1
ATOM 2122 O O . LYS A 1 264 ? 13.008 -19.406 -4.59 1 97.62 264 LYS A O 1
ATOM 2127 N N . ALA A 1 265 ? 11.141 -20.688 -4.543 1 98.81 265 ALA A N 1
ATOM 2128 C CA . ALA A 1 265 ? 10.727 -20.188 -3.234 1 98.81 265 ALA A CA 1
ATOM 2129 C C . ALA A 1 265 ? 11.75 -20.547 -2.162 1 98.81 265 ALA A C 1
ATOM 2131 O O . ALA A 1 265 ? 12.125 -19.703 -1.348 1 98.81 265 ALA A O 1
ATOM 2132 N N . MET A 1 266 ? 12.188 -21.812 -2.213 1 98.81 266 MET A N 1
ATOM 2133 C CA . MET A 1 266 ? 13.195 -22.25 -1.247 1 98.81 266 MET A CA 1
ATOM 2134 C C . MET A 1 266 ? 14.484 -21.453 -1.396 1 98.81 266 MET A C 1
ATOM 2136 O O . MET A 1 266 ? 15.078 -21.047 -0.402 1 98.81 266 MET A O 1
ATOM 2140 N N . MET A 1 267 ? 14.867 -21.141 -2.596 1 98.56 267 MET A N 1
ATOM 2141 C CA . MET A 1 267 ? 16.078 -20.375 -2.855 1 98.56 267 MET A CA 1
ATOM 2142 C C . MET A 1 267 ? 15.93 -18.938 -2.344 1 98.56 267 MET A C 1
ATOM 2144 O O . MET A 1 267 ? 16.844 -18.391 -1.736 1 98.56 267 MET A O 1
ATOM 2148 N N . ASN A 1 268 ? 14.789 -18.344 -2.621 1 98.5 268 ASN A N 1
ATOM 2149 C CA . ASN A 1 268 ? 14.531 -16.984 -2.125 1 98.5 268 ASN A CA 1
ATOM 2150 C C . ASN A 1 268 ? 14.609 -16.938 -0.603 1 98.5 268 ASN A C 1
ATOM 2152 O O . ASN A 1 268 ? 15.008 -15.906 -0.038 1 98.5 268 ASN A O 1
ATOM 2156 N N . LEU A 1 269 ? 14.297 -18.047 0.078 1 98.81 269 LEU A N 1
ATOM 2157 C CA . LEU A 1 269 ? 14.32 -18.109 1.534 1 98.81 269 LEU A CA 1
ATOM 2158 C C . LEU A 1 269 ? 15.719 -18.469 2.035 1 98.81 269 LEU A C 1
ATOM 2160 O O . LEU A 1 269 ? 15.953 -18.516 3.244 1 98.81 269 LEU A O 1
ATOM 2164 N N . GLY A 1 270 ? 16.656 -18.719 1.124 1 98.25 270 GLY A N 1
ATOM 2165 C CA . GLY A 1 270 ? 18.031 -19 1.485 1 98.25 270 GLY A CA 1
ATOM 2166 C C . GLY A 1 270 ? 18.281 -20.484 1.738 1 98.25 270 GLY A C 1
ATOM 2167 O O . GLY A 1 270 ? 19.234 -20.844 2.428 1 98.25 270 GLY A O 1
ATOM 2168 N N . PHE A 1 271 ? 17.391 -21.391 1.271 1 98.62 271 PHE A N 1
ATOM 2169 C CA . PHE A 1 271 ? 17.531 -22.812 1.534 1 98.62 271 PHE A CA 1
ATOM 2170 C C . PHE A 1 271 ? 17.797 -23.578 0.243 1 98.62 271 PHE A C 1
ATOM 2172 O O . PHE A 1 271 ? 17.688 -23.031 -0.85 1 98.62 271 PHE A O 1
ATOM 2179 N N . GLU A 1 272 ? 18.125 -24.812 0.368 1 97.56 272 GLU A N 1
ATOM 2180 C CA . GLU A 1 272 ? 18.391 -25.688 -0.77 1 97.56 272 GLU A CA 1
ATOM 2181 C C . GLU A 1 272 ? 17.109 -26.125 -1.455 1 97.56 272 GLU A C 1
ATOM 2183 O O . GLU A 1 272 ? 16.047 -26.172 -0.822 1 97.56 272 GLU A O 1
ATOM 2188 N N . GLU A 1 273 ? 17.297 -26.438 -2.734 1 97.19 273 GLU A N 1
ATOM 2189 C CA . GLU A 1 273 ? 16.188 -26.984 -3.508 1 97.19 273 GLU A CA 1
ATOM 2190 C C . GLU A 1 273 ? 15.688 -28.297 -2.908 1 97.19 273 GLU A C 1
ATOM 2192 O O . GLU A 1 273 ? 16.469 -29.062 -2.354 1 97.19 273 GLU A O 1
ATOM 2197 N N . LEU A 1 274 ? 14.398 -28.531 -3.092 1 97.56 274 LEU A N 1
ATOM 2198 C CA . LEU A 1 274 ? 13.797 -29.734 -2.549 1 97.56 274 LEU A CA 1
ATOM 2199 C C . LEU A 1 274 ? 13.516 -30.75 -3.654 1 97.56 274 LEU A C 1
ATOM 2201 O O . LEU A 1 274 ? 13.453 -31.953 -3.398 1 97.56 274 LEU A O 1
ATOM 2205 N N . PHE A 1 275 ? 13.344 -30.219 -4.824 1 97.94 275 PHE A N 1
ATOM 2206 C CA . PHE A 1 275 ? 12.859 -31.094 -5.891 1 97.94 275 PHE A CA 1
ATOM 2207 C C . PHE A 1 275 ? 13.891 -31.188 -7.012 1 97.94 275 PHE A C 1
ATOM 2209 O O . PHE A 1 275 ? 14.57 -30.219 -7.328 1 97.94 275 PHE A O 1
ATOM 2216 N N . GLU A 1 276 ? 13.953 -32.344 -7.652 1 96.12 276 GLU A N 1
ATOM 2217 C CA . GLU A 1 276 ? 14.625 -32.5 -8.938 1 96.12 276 GLU A CA 1
ATOM 2218 C C . GLU A 1 276 ? 13.727 -32.062 -10.086 1 96.12 276 GLU A C 1
ATOM 2220 O O . GLU A 1 276 ? 12.547 -32.406 -10.133 1 96.12 276 GLU A O 1
ATOM 2225 N N . ILE A 1 277 ? 14.305 -31.25 -10.859 1 92.5 277 ILE A N 1
ATOM 2226 C CA . ILE A 1 277 ? 13.516 -30.688 -11.945 1 92.5 277 ILE A CA 1
ATOM 2227 C C . ILE A 1 277 ? 13.93 -31.312 -13.273 1 92.5 277 ILE A C 1
ATOM 2229 O O . ILE A 1 277 ? 15.125 -31.406 -13.57 1 92.5 277 ILE A O 1
ATOM 2233 N N . LYS A 1 278 ? 12.969 -31.703 -13.945 1 89.5 278 LYS A N 1
ATOM 2234 C CA . LYS A 1 278 ? 13.203 -32.031 -15.344 1 89.5 278 LYS A CA 1
ATOM 2235 C C . LYS A 1 278 ? 13.148 -30.812 -16.234 1 89.5 278 LYS A C 1
ATOM 2237 O O . LYS A 1 278 ? 13.477 -29.703 -15.789 1 89.5 278 LYS A O 1
ATOM 2242 N N . ALA A 1 279 ? 12.648 -30.938 -17.484 1 87.81 279 ALA A N 1
ATOM 2243 C CA . ALA A 1 279 ? 12.609 -29.812 -18.406 1 87.81 279 ALA A CA 1
ATOM 2244 C C . ALA A 1 279 ? 11.289 -29.047 -18.281 1 87.81 279 ALA A C 1
ATOM 2246 O O . ALA A 1 279 ? 10.211 -29.625 -18.406 1 87.81 279 ALA A O 1
ATOM 2247 N N . VAL A 1 280 ? 11.461 -27.766 -17.938 1 88.44 280 VAL A N 1
ATOM 2248 C CA . VAL A 1 280 ? 10.281 -26.906 -17.969 1 88.44 280 VAL A CA 1
ATOM 2249 C C . VAL A 1 280 ? 9.859 -26.656 -19.422 1 88.44 280 VAL A C 1
ATOM 2251 O O . VAL A 1 280 ? 10.703 -26.5 -20.297 1 88.44 280 VAL A O 1
ATOM 2254 N N . ASN A 1 281 ? 8.602 -26.594 -19.594 1 89.12 281 ASN A N 1
ATOM 2255 C CA . ASN A 1 281 ? 8.047 -26.406 -20.938 1 89.12 281 ASN A CA 1
ATOM 2256 C C . ASN A 1 281 ? 8.594 -25.125 -21.578 1 89.12 281 ASN A C 1
ATOM 2258 O O . ASN A 1 281 ? 8.383 -24.031 -21.078 1 89.12 281 ASN A O 1
ATOM 2262 N N . SER A 1 282 ? 9.258 -25.25 -22.656 1 87.12 282 SER A N 1
ATOM 2263 C CA . SER A 1 282 ? 9.938 -24.141 -23.328 1 87.12 282 SER A CA 1
ATOM 2264 C C . SER A 1 282 ? 8.953 -23.109 -23.844 1 87.12 282 SER A C 1
ATOM 2266 O O . SER A 1 282 ? 9.281 -21.922 -23.953 1 87.12 282 SER A O 1
ATOM 2268 N N . ILE A 1 283 ? 7.762 -23.484 -24.109 1 86.81 283 ILE A N 1
ATOM 2269 C CA . ILE A 1 283 ? 6.75 -22.578 -24.641 1 86.81 283 ILE A CA 1
ATOM 2270 C C . ILE A 1 283 ? 6.402 -21.531 -23.578 1 86.81 283 ILE A C 1
ATOM 2272 O O . ILE A 1 283 ? 6.25 -20.344 -23.906 1 86.81 283 ILE A O 1
ATOM 2276 N N . VAL A 1 284 ? 6.324 -21.953 -22.328 1 89.19 284 VAL A N 1
ATOM 2277 C CA . VAL A 1 284 ? 6.012 -21.031 -21.25 1 89.19 284 VAL A CA 1
ATOM 2278 C C . VAL A 1 284 ? 7.18 -20.078 -21.031 1 89.19 284 VAL A C 1
ATOM 2280 O O . VAL A 1 284 ? 6.98 -18.875 -20.812 1 89.19 284 VAL A O 1
ATOM 2283 N N . LEU A 1 285 ? 8.383 -20.656 -21.156 1 86.75 285 LEU A N 1
ATOM 2284 C CA . LEU A 1 285 ? 9.562 -19.812 -21.016 1 86.75 285 LEU A CA 1
ATOM 2285 C C . LEU A 1 285 ? 9.648 -18.781 -22.141 1 86.75 285 LEU A C 1
ATOM 2287 O O . LEU A 1 285 ? 10.047 -17.641 -21.922 1 86.75 285 LEU A O 1
ATOM 2291 N N . ASN A 1 286 ? 9.266 -19.156 -23.344 1 82.75 286 ASN A N 1
ATOM 2292 C CA . ASN A 1 286 ? 9.188 -18.234 -24.469 1 82.75 286 ASN A CA 1
ATOM 2293 C C . ASN A 1 286 ? 8.156 -17.141 -24.25 1 82.75 286 ASN A C 1
ATOM 2295 O O . ASN A 1 286 ? 8.336 -16.016 -24.703 1 82.75 286 ASN A O 1
ATOM 2299 N N . GLY A 1 287 ? 7.137 -17.516 -23.594 1 82.31 287 GLY A N 1
ATOM 2300 C CA . GLY A 1 287 ? 6.105 -16.547 -23.25 1 82.31 287 GLY A CA 1
ATOM 2301 C C . GLY A 1 287 ? 6.582 -15.461 -22.297 1 82.31 287 GLY A C 1
ATOM 2302 O O . GLY A 1 287 ? 6.086 -14.336 -22.328 1 82.31 287 GLY A O 1
ATOM 2303 N N . LEU A 1 288 ? 7.543 -15.852 -21.5 1 83.25 288 LEU A N 1
ATOM 2304 C CA . LEU A 1 288 ? 8.109 -14.914 -20.531 1 83.25 288 LEU A CA 1
ATOM 2305 C C . LEU A 1 288 ? 9.109 -13.977 -21.203 1 83.25 288 LEU A C 1
ATOM 2307 O O . LEU A 1 288 ? 9.188 -12.797 -20.859 1 83.25 288 LEU A O 1
ATOM 2311 N N . ASN A 1 289 ? 10.141 -14.555 -22.031 1 68.06 289 ASN A N 1
ATOM 2312 C CA . ASN A 1 289 ? 11.273 -13.859 -22.625 1 68.06 289 ASN A CA 1
ATOM 2313 C C . ASN A 1 289 ? 10.828 -12.938 -23.766 1 68.06 289 ASN A C 1
ATOM 2315 O O . ASN A 1 289 ? 11.609 -12.125 -24.25 1 68.06 289 ASN A O 1
ATOM 2319 N N . GLY A 1 290 ? 9.828 -13.086 -24.266 1 49.16 290 GLY A N 1
ATOM 2320 C CA . GLY A 1 290 ? 9.672 -12.148 -25.359 1 49.16 290 GLY A CA 1
ATOM 2321 C C . GLY A 1 290 ? 10.25 -10.781 -25.062 1 49.16 290 GLY A C 1
ATOM 2322 O O . GLY A 1 290 ? 11.242 -10.367 -25.672 1 49.16 290 GLY A O 1
ATOM 2323 N N . GLU A 1 291 ? 9.75 -9.664 -24.547 1 42.97 291 GLU A N 1
ATOM 2324 C CA . GLU A 1 291 ? 10.461 -8.391 -24.406 1 42.97 291 GLU A CA 1
ATOM 2325 C C . GLU A 1 291 ? 11.336 -8.383 -23.156 1 42.97 291 GLU A C 1
ATOM 2327 O O . GLU A 1 291 ? 12.336 -7.656 -23.094 1 42.97 291 GLU A O 1
ATOM 2332 N N . THR A 1 292 ? 10.805 -8.773 -21.922 1 40.84 292 THR A N 1
ATOM 2333 C CA . THR A 1 292 ? 11.367 -8.281 -20.672 1 40.84 292 THR A CA 1
ATOM 2334 C C . THR A 1 292 ? 12.5 -9.18 -20.203 1 40.84 292 THR A C 1
ATOM 2336 O O . THR A 1 292 ? 12.258 -10.25 -19.625 1 40.84 292 THR A O 1
ATOM 2339 N N . THR A 1 293 ? 13.578 -9.359 -20.828 1 36.75 293 THR A N 1
ATOM 2340 C CA . THR A 1 293 ? 14.812 -10.008 -20.391 1 36.75 293 THR A CA 1
ATOM 2341 C C . THR A 1 293 ? 15.227 -9.492 -19.016 1 36.75 293 THR A C 1
ATOM 2343 O O . THR A 1 293 ? 16.359 -9.711 -18.578 1 36.75 293 THR A O 1
ATOM 2346 N N . GLN A 1 294 ? 14.578 -8.719 -18.281 1 37.38 294 GLN A N 1
ATOM 2347 C CA . GLN A 1 294 ? 15.25 -8.148 -17.125 1 37.38 294 GLN A CA 1
ATOM 23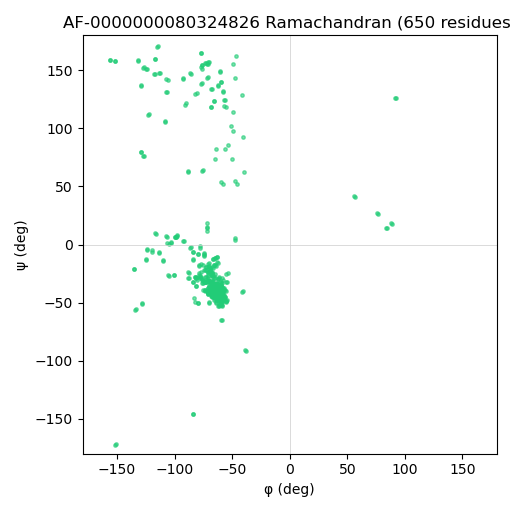48 C C . GLN A 1 294 ? 15.406 -9.195 -16.016 1 37.38 294 GLN A C 1
ATOM 2350 O O . GLN A 1 294 ? 16.031 -8.93 -14.984 1 37.38 294 GLN A O 1
ATOM 2355 N N . HIS A 1 295 ? 14.852 -10.273 -16.109 1 40.25 295 HIS A N 1
ATOM 2356 C CA . HIS A 1 295 ? 14.695 -11.016 -14.875 1 40.25 295 HIS A CA 1
ATOM 2357 C C . HIS A 1 295 ? 16.016 -11.594 -14.406 1 40.25 295 HIS A C 1
ATOM 2359 O O . HIS A 1 295 ? 16.094 -12.227 -13.344 1 40.25 295 HIS A O 1
ATOM 2365 N N . ASP A 1 296 ? 17 -11.906 -15.281 1 38.84 296 ASP A N 1
ATOM 2366 C CA . ASP A 1 296 ? 18.172 -12.625 -14.773 1 38.84 296 ASP A CA 1
ATOM 2367 C C . ASP A 1 296 ? 19.047 -11.711 -13.914 1 38.84 296 ASP A C 1
ATOM 2369 O O . ASP A 1 296 ? 20.234 -11.961 -13.75 1 38.84 296 ASP A O 1
ATOM 2373 N N . PHE A 1 297 ? 18.609 -10.633 -13.57 1 36.09 297 PHE A N 1
ATOM 2374 C CA . PHE A 1 297 ? 19.531 -9.695 -12.938 1 36.09 297 PHE A CA 1
ATOM 2375 C C . PHE A 1 297 ? 20.109 -10.289 -11.656 1 36.09 297 PHE A C 1
ATOM 2377 O O . PHE A 1 297 ? 21.312 -10.18 -11.406 1 36.09 297 PHE A O 1
ATOM 2384 N N . PHE A 1 298 ? 19.203 -10.797 -10.758 1 38.47 298 PHE A N 1
ATOM 2385 C CA . PHE A 1 298 ? 19.672 -11.141 -9.422 1 38.47 298 PHE A CA 1
ATOM 2386 C C . PHE A 1 298 ? 20.391 -12.484 -9.43 1 38.47 298 PHE A C 1
ATOM 2388 O O . PHE A 1 298 ? 21.047 -12.852 -8.453 1 38.47 298 PHE A O 1
ATOM 2395 N N . SER A 1 299 ? 20.109 -13.344 -10.359 1 36.5 299 SER A N 1
ATOM 2396 C CA . SER A 1 299 ? 20.891 -14.57 -10.359 1 36.5 299 SER A CA 1
ATOM 2397 C C . SER A 1 299 ? 22.375 -14.273 -10.57 1 36.5 299 SER A C 1
ATOM 2399 O O . SER A 1 299 ? 23.234 -15.055 -10.148 1 36.5 299 SER A O 1
ATOM 2401 N N . LYS A 1 300 ? 22.641 -13.281 -11.398 1 36.66 300 LYS A N 1
ATOM 2402 C CA . LYS A 1 300 ? 24.047 -12.984 -11.625 1 36.66 300 LYS A CA 1
ATOM 2403 C C . LYS A 1 300 ? 24.688 -12.344 -10.391 1 36.66 300 LYS A C 1
ATOM 2405 O O . LYS A 1 300 ? 25.891 -12.445 -10.188 1 36.66 300 LYS A O 1
ATOM 2410 N N . LYS A 1 301 ? 23.938 -11.586 -9.617 1 36.88 301 LYS A N 1
ATOM 2411 C CA . LYS A 1 301 ? 24.594 -10.852 -8.539 1 36.88 301 LYS A CA 1
ATOM 2412 C C . LYS A 1 301 ? 24.828 -11.742 -7.324 1 36.88 301 LYS A C 1
ATOM 2414 O O . LYS A 1 301 ? 25.531 -11.359 -6.391 1 36.88 301 LYS A O 1
ATOM 2419 N N . SER A 1 302 ? 24.094 -12.742 -6.996 1 34.72 302 SER A N 1
ATOM 2420 C CA . SER A 1 302 ? 24.469 -13.586 -5.867 1 34.72 302 SER A CA 1
ATOM 2421 C C . SER A 1 302 ? 25.875 -14.125 -6.031 1 34.72 302 SER A C 1
ATOM 2423 O O . SER A 1 302 ? 26.5 -14.539 -5.055 1 34.72 302 SER A O 1
ATOM 2425 N N . THR A 1 303 ? 26.375 -14.242 -7.281 1 33.53 303 THR A N 1
ATOM 2426 C CA . THR A 1 303 ? 27.766 -14.672 -7.355 1 33.53 303 THR A CA 1
ATOM 2427 C C . THR A 1 303 ? 28.703 -13.578 -6.836 1 33.53 303 THR A C 1
ATOM 2429 O O . THR A 1 303 ? 29.734 -13.875 -6.223 1 33.53 303 THR A O 1
ATOM 2432 N N . ASN A 1 304 ? 28.312 -12.281 -7.016 1 34.72 304 ASN A N 1
ATOM 2433 C CA . ASN A 1 304 ? 29.266 -11.266 -6.57 1 34.72 304 ASN A CA 1
ATOM 2434 C C . ASN A 1 304 ? 29.172 -11.023 -5.066 1 34.72 304 ASN A C 1
ATOM 2436 O O . ASN A 1 304 ? 30.125 -10.578 -4.441 1 34.72 304 ASN A O 1
ATOM 2440 N N . TYR A 1 305 ? 28.047 -11.211 -4.398 1 33.78 305 TYR A N 1
ATOM 2441 C CA . TYR A 1 305 ? 28.094 -11.07 -2.949 1 33.78 305 TYR A CA 1
ATOM 2442 C C . TYR A 1 305 ? 28.922 -12.18 -2.316 1 33.78 305 TYR A C 1
ATOM 2444 O O . TYR A 1 305 ? 29.453 -12.016 -1.217 1 33.78 305 TYR A O 1
ATOM 2452 N N . GLU A 1 306 ? 29 -13.359 -2.816 1 33.56 306 GLU A N 1
ATOM 2453 C CA . GLU A 1 306 ? 30.016 -14.289 -2.346 1 33.56 306 GLU A CA 1
ATOM 2454 C C . GLU A 1 306 ? 31.422 -13.781 -2.682 1 33.56 306 GLU A C 1
ATOM 2456 O O . GLU A 1 306 ? 32.344 -13.984 -1.913 1 33.56 306 GLU A O 1
ATOM 2461 N N . LYS A 1 307 ? 31.578 -13.086 -3.844 1 33.28 307 LYS A N 1
ATOM 2462 C CA . LYS A 1 307 ? 32.938 -12.641 -4.18 1 33.28 307 LYS A CA 1
ATOM 2463 C C . LYS A 1 307 ? 33.312 -11.414 -3.357 1 33.28 307 LYS A C 1
ATOM 2465 O O . LYS A 1 307 ? 34.5 -11.203 -3.08 1 33.28 307 LYS A O 1
ATOM 2470 N N . SER A 1 308 ? 32.375 -10.578 -2.947 1 31.84 308 SER A N 1
ATOM 2471 C CA . SER A 1 308 ? 32.844 -9.422 -2.195 1 31.84 308 SER A CA 1
ATOM 2472 C C . SER A 1 308 ? 33.281 -9.82 -0.786 1 31.84 308 SER A C 1
ATOM 2474 O O . SER A 1 308 ? 34.156 -9.172 -0.193 1 31.84 308 SER A O 1
ATOM 2476 N N . THR A 1 309 ? 32.656 -10.82 -0.191 1 31.36 309 THR A N 1
ATOM 2477 C CA . THR A 1 309 ? 33.188 -11.227 1.095 1 31.36 309 THR A CA 1
ATOM 2478 C C . THR A 1 309 ? 34.531 -11.938 0.905 1 31.36 309 THR A C 1
ATOM 2480 O O . THR A 1 309 ? 35.375 -11.969 1.822 1 31.36 309 THR A O 1
ATOM 2483 N N . GLU A 1 310 ? 34.688 -12.57 -0.259 1 30.22 310 GLU A N 1
ATOM 2484 C CA . GLU A 1 310 ? 36 -13.203 -0.431 1 30.22 310 GLU A CA 1
ATOM 2485 C C . GLU A 1 310 ? 37.094 -12.156 -0.61 1 30.22 310 GLU A C 1
ATOM 2487 O O . GLU A 1 310 ? 38.25 -12.414 -0.305 1 30.22 310 GLU A O 1
ATOM 2492 N N . ILE A 1 311 ? 36.75 -11.008 -1.207 1 30.55 311 ILE A N 1
ATOM 2493 C CA . ILE A 1 311 ? 37.844 -10.094 -1.485 1 30.55 311 ILE A CA 1
ATOM 2494 C C . ILE A 1 311 ? 38.406 -9.555 -0.174 1 30.55 311 ILE A C 1
ATOM 2496 O O . ILE A 1 311 ? 39.594 -9.164 -0.107 1 30.55 311 ILE A O 1
ATOM 2500 N N . LEU A 1 312 ? 37.5 -9.453 0.799 1 31.34 312 LEU A N 1
ATOM 2501 C CA . LEU A 1 312 ? 38.094 -8.758 1.939 1 31.34 312 LEU A CA 1
ATOM 2502 C C . LEU A 1 312 ? 39.156 -9.625 2.623 1 31.34 312 LEU A C 1
ATOM 2504 O O . LEU A 1 312 ? 39.844 -9.156 3.516 1 31.34 312 LEU A O 1
ATOM 2508 N N . TYR A 1 313 ? 39 -10.922 2.396 1 28.73 313 TYR A N 1
ATOM 2509 C CA . TYR A 1 313 ? 40 -11.664 3.182 1 28.73 313 TYR A CA 1
ATOM 2510 C C . TYR A 1 313 ? 41.375 -11.602 2.531 1 28.73 313 TYR A C 1
ATOM 2512 O O . TYR A 1 313 ? 42.188 -12.492 2.723 1 28.73 313 TYR A O 1
ATOM 2520 N N . LEU A 1 314 ? 41.438 -10.961 1.353 1 27.06 314 LEU A N 1
ATOM 2521 C CA . LEU A 1 314 ? 42.844 -10.945 0.92 1 27.06 314 LEU A CA 1
ATOM 2522 C C . LEU A 1 314 ? 43.688 -10.141 1.892 1 27.06 314 LEU A C 1
ATOM 2524 O O . LEU A 1 314 ? 43.469 -8.953 2.096 1 27.06 314 LEU A O 1
ATOM 2528 N N . ARG A 1 315 ? 44.125 -10.758 3.057 1 28.92 315 ARG A N 1
ATOM 2529 C CA . ARG A 1 315 ? 45.062 -10.188 4.02 1 28.92 315 ARG A CA 1
ATOM 2530 C C . ARG A 1 315 ? 46.312 -9.648 3.324 1 28.92 315 ARG A C 1
ATOM 2532 O O . ARG A 1 315 ? 46.594 -10.031 2.188 1 28.92 315 ARG A O 1
ATOM 2539 N N . ASP A 1 316 ? 47 -8.688 3.955 1 32.47 316 ASP A N 1
ATOM 2540 C CA . ASP A 1 316 ? 48.25 -7.961 3.729 1 32.47 316 ASP A CA 1
ATOM 2541 C C . ASP A 1 316 ? 49.344 -8.891 3.217 1 32.47 316 ASP A C 1
ATOM 2543 O O . ASP A 1 316 ? 50.219 -8.477 2.445 1 32.47 316 ASP A O 1
ATOM 2547 N N . GLU A 1 317 ? 49.281 -10.094 3.883 1 34.12 317 GLU A N 1
ATOM 2548 C CA . GLU A 1 317 ? 50.531 -10.836 3.805 1 34.12 317 GLU A CA 1
ATOM 2549 C C . GLU A 1 317 ? 50.812 -11.32 2.381 1 34.12 317 GLU A C 1
ATOM 2551 O O . GLU A 1 317 ? 51.875 -11.898 2.102 1 34.12 317 GLU A O 1
ATOM 2556 N N . ASP A 1 318 ? 49.625 -11.406 1.743 1 32.12 318 ASP A N 1
ATOM 2557 C CA . ASP A 1 318 ? 49.906 -12.141 0.508 1 32.12 318 ASP A CA 1
ATOM 2558 C C . ASP A 1 318 ? 50.719 -11.305 -0.465 1 32.12 318 ASP A C 1
ATOM 2560 O O . ASP A 1 318 ? 50.969 -11.719 -1.597 1 32.12 318 ASP A O 1
ATOM 2564 N N . PHE A 1 319 ? 50.688 -10.016 -0.201 1 30.23 319 PHE A N 1
ATOM 2565 C CA . PHE A 1 319 ? 51.469 -9.188 -1.097 1 30.23 319 PHE A CA 1
ATOM 2566 C C . PHE A 1 319 ? 52.969 -9.391 -0.835 1 30.23 319 PHE A C 1
ATOM 2568 O O . PHE A 1 319 ? 53.625 -8.508 -0.286 1 30.23 319 PHE A O 1
ATOM 2575 N N . GLN A 1 320 ? 53.344 -10.445 -0.09 1 28.53 320 GLN A N 1
ATOM 2576 C CA . GLN A 1 320 ? 54.781 -10.578 0.063 1 28.53 320 GLN A CA 1
ATOM 2577 C C . GLN A 1 320 ? 55.469 -10.703 -1.294 1 28.53 320 GLN A C 1
ATOM 2579 O O . GLN A 1 320 ? 55.438 -11.758 -1.926 1 28.53 320 GLN A O 1
ATOM 2584 N N . MET A 1 321 ? 55.156 -9.734 -2.201 1 29.86 321 MET A N 1
ATOM 2585 C CA . MET A 1 321 ? 56.062 -9.734 -3.359 1 29.86 321 MET A CA 1
ATOM 2586 C C . MET A 1 321 ? 57.5 -9.75 -2.926 1 29.86 321 MET A C 1
ATOM 2588 O O . MET A 1 321 ? 57.906 -8.977 -2.049 1 29.86 321 MET A O 1
ATOM 2592 N N . ASP A 1 322 ? 58.156 -10.93 -2.898 1 29.23 322 ASP A N 1
ATOM 2593 C CA . ASP A 1 322 ? 59.594 -11.117 -2.771 1 29.23 322 ASP A CA 1
ATOM 2594 C C . ASP A 1 322 ? 60.375 -10.078 -3.6 1 29.23 322 ASP A C 1
ATOM 2596 O O . ASP A 1 322 ? 60.375 -10.141 -4.832 1 29.23 322 ASP A O 1
ATOM 2600 N N . VAL A 1 323 ? 60.25 -8.781 -3.293 1 30.88 323 VAL A N 1
ATOM 2601 C CA . VAL A 1 323 ? 61.188 -7.824 -3.871 1 30.88 323 VAL A CA 1
ATOM 2602 C C . VAL A 1 323 ? 62.625 -8.242 -3.529 1 30.88 323 VAL A C 1
ATOM 2604 O O . VAL A 1 323 ? 62.969 -8.367 -2.354 1 30.88 323 VAL A O 1
ATOM 2607 N N . ASP A 1 324 ? 63.219 -9.156 -4.246 1 28.06 324 ASP A N 1
ATOM 2608 C CA . ASP A 1 324 ? 64.625 -9.375 -4.25 1 28.06 324 ASP A CA 1
ATOM 2609 C C . ASP A 1 324 ? 65.438 -8.055 -4.227 1 28.06 324 ASP A C 1
ATOM 2611 O O . ASP A 1 324 ? 65.188 -7.203 -5.098 1 28.06 324 ASP A O 1
ATOM 2615 N N . PRO A 1 325 ? 65.812 -7.578 -3.039 1 23.59 325 PRO A N 1
ATOM 2616 C CA . PRO A 1 325 ? 66.625 -6.402 -2.807 1 23.59 325 PRO A CA 1
ATOM 2617 C C . PRO A 1 325 ? 67.875 -6.414 -3.652 1 23.59 325 PRO A C 1
ATOM 2619 O O . PRO A 1 325 ? 68.5 -7.48 -3.895 1 23.59 325 PRO A O 1
ATOM 2622 N N . VAL A 1 326 ? 68 -5.516 -4.555 1 25.47 326 VAL A N 1
ATOM 2623 C CA . VAL A 1 326 ? 69.25 -4.953 -5.117 1 25.47 326 VAL A CA 1
ATOM 2624 C C . VAL A 1 326 ? 70.188 -4.516 -3.986 1 25.47 326 VAL A C 1
ATOM 2626 O O . VAL A 1 326 ? 69.812 -3.652 -3.182 1 25.47 326 VAL A O 1
ATOM 2629 N N . PHE A 1 327 ? 70.812 -5.379 -3.301 1 20.83 327 PHE A N 1
ATOM 2630 C CA . PHE A 1 327 ? 72 -4.891 -2.666 1 20.83 327 PHE A CA 1
ATOM 2631 C C . PHE A 1 327 ? 72.938 -4.27 -3.697 1 20.83 327 PHE A C 1
ATOM 2633 O O . PHE A 1 327 ? 73 -4.723 -4.844 1 20.83 327 PHE A O 1
ATOM 2640 N N . MET B 1 1 ? -16.188 -21.969 8.352 1 45.78 1 MET B N 1
ATOM 2641 C CA . MET B 1 1 ? -15.156 -20.969 8.156 1 45.78 1 MET B CA 1
ATOM 2642 C C . MET B 1 1 ? -15.469 -20.078 6.949 1 45.78 1 MET B C 1
ATOM 2644 O O . MET B 1 1 ? -16.016 -20.562 5.957 1 45.78 1 MET B O 1
ATOM 2648 N N . SER B 1 2 ? -15.625 -18.781 7.066 1 66.56 2 SER B N 1
ATOM 2649 C CA . SER B 1 2 ? -16.078 -17.891 6.004 1 66.56 2 SER B CA 1
ATOM 2650 C C . SER B 1 2 ? -15.18 -18 4.777 1 66.56 2 SER B C 1
ATOM 2652 O O . SER B 1 2 ? -13.961 -18.172 4.902 1 66.56 2 SER B O 1
ATOM 2654 N N . GLN B 1 3 ? -15.688 -18.281 3.656 1 88.06 3 GLN B N 1
ATOM 2655 C CA . GLN B 1 3 ? -15.031 -18.453 2.365 1 88.06 3 GLN B CA 1
ATOM 2656 C C . GLN B 1 3 ? -14.25 -17.203 1.971 1 88.06 3 GLN B C 1
ATOM 2658 O O . GLN B 1 3 ? -14.703 -16.094 2.207 1 88.06 3 GLN B O 1
ATOM 2663 N N . TYR B 1 4 ? -13.031 -17.469 1.58 1 95.69 4 TYR B N 1
ATOM 2664 C CA . TYR B 1 4 ? -12.234 -16.391 1.02 1 95.69 4 TYR B CA 1
ATOM 2665 C C . TYR B 1 4 ? -12.805 -15.93 -0.321 1 95.69 4 TYR B C 1
ATOM 2667 O O . TYR B 1 4 ? -13.203 -16.766 -1.144 1 95.69 4 TYR B O 1
ATOM 2675 N N . LYS B 1 5 ? -12.898 -14.656 -0.457 1 96.25 5 LYS B N 1
ATOM 2676 C CA . LYS B 1 5 ? -13.453 -14.07 -1.677 1 96.25 5 LYS B CA 1
ATOM 2677 C C . LYS B 1 5 ? -12.383 -13.312 -2.455 1 96.25 5 LYS B C 1
ATOM 2679 O O . LYS B 1 5 ? -11.461 -12.742 -1.863 1 96.25 5 LYS B O 1
ATOM 2684 N N . ALA B 1 6 ? -12.508 -13.312 -3.758 1 97.31 6 ALA B N 1
ATOM 2685 C CA . ALA B 1 6 ? -11.68 -12.508 -4.645 1 97.31 6 ALA B CA 1
ATOM 2686 C C . ALA B 1 6 ? -12.336 -11.164 -4.941 1 97.31 6 ALA B C 1
ATOM 2688 O O . ALA B 1 6 ? -13.562 -11.078 -5.078 1 97.31 6 ALA B O 1
ATOM 2689 N N . VAL B 1 7 ? -11.555 -10.164 -5.023 1 97.44 7 VAL B N 1
ATOM 2690 C CA . VAL B 1 7 ? -12.102 -8.852 -5.352 1 97.44 7 VAL B CA 1
ATOM 2691 C C . VAL B 1 7 ? -12.656 -8.859 -6.773 1 97.44 7 VAL B C 1
ATOM 2693 O O . VAL B 1 7 ? -11.961 -9.266 -7.711 1 97.44 7 VAL B O 1
ATOM 2696 N N . ASN B 1 8 ? -13.898 -8.523 -6.902 1 95.56 8 ASN B N 1
ATOM 2697 C CA . ASN B 1 8 ? -14.57 -8.445 -8.195 1 95.56 8 ASN B CA 1
ATOM 2698 C C . ASN B 1 8 ? -14.852 -6.996 -8.594 1 95.56 8 ASN B C 1
ATOM 2700 O O . ASN B 1 8 ? -15.773 -6.371 -8.07 1 95.56 8 ASN B O 1
ATOM 2704 N N . TRP B 1 9 ? -14.102 -6.488 -9.531 1 94.62 9 TRP B N 1
ATOM 2705 C CA . TRP B 1 9 ? -14.234 -5.09 -9.93 1 94.62 9 TRP B CA 1
ATOM 2706 C C . TRP B 1 9 ? -15.352 -4.918 -10.953 1 94.62 9 TRP B C 1
ATOM 2708 O O . TRP B 1 9 ? -15.688 -3.793 -11.328 1 94.62 9 TRP B O 1
ATOM 2718 N N . ASN B 1 10 ? -15.891 -6.039 -11.383 1 91.06 10 ASN B N 1
ATOM 2719 C CA . ASN B 1 10 ? -16.984 -5.969 -12.344 1 91.06 10 ASN B CA 1
ATOM 2720 C C . ASN B 1 10 ? -18.312 -5.621 -11.664 1 91.06 10 ASN B C 1
ATOM 2722 O O . ASN B 1 10 ? -19.281 -5.246 -12.328 1 91.06 10 ASN B O 1
ATOM 2726 N N . THR B 1 11 ? -18.375 -5.789 -10.398 1 91.69 11 THR B N 1
ATOM 2727 C CA . THR B 1 11 ? -19.562 -5.43 -9.617 1 91.69 11 THR B CA 1
ATOM 2728 C C . THR B 1 11 ? -19.203 -4.438 -8.516 1 91.69 11 THR B C 1
ATOM 2730 O O . THR B 1 11 ? -18.562 -4.801 -7.527 1 91.69 11 THR B O 1
ATOM 2733 N N . PRO B 1 12 ? -19.688 -3.242 -8.672 1 93.19 12 PRO B N 1
ATOM 2734 C CA . PRO B 1 12 ? -19.344 -2.236 -7.664 1 93.19 12 PRO B CA 1
ATOM 2735 C C . PRO B 1 12 ? -19.859 -2.602 -6.273 1 93.19 12 PRO B C 1
ATOM 2737 O O . PRO B 1 12 ? -21 -3.086 -6.141 1 93.19 12 PRO B O 1
ATOM 2740 N N . GLU B 1 13 ? -19.078 -2.42 -5.289 1 94.81 13 GLU B N 1
ATOM 2741 C CA . GLU B 1 13 ? -19.453 -2.734 -3.912 1 94.81 13 GLU B CA 1
ATOM 2742 C C . GLU B 1 13 ? -20.141 -1.546 -3.24 1 94.81 13 GLU B C 1
ATOM 2744 O O . GLU B 1 13 ? -20.859 -1.716 -2.264 1 94.81 13 GLU B O 1
ATOM 2749 N N . ASN B 1 14 ? -19.828 -0.372 -3.627 1 95.5 14 ASN B N 1
ATOM 2750 C CA . ASN B 1 14 ? -20.469 0.881 -3.227 1 95.5 14 ASN B CA 1
ATOM 2751 C C . ASN B 1 14 ? -20.359 1.935 -4.328 1 95.5 14 ASN B C 1
ATOM 2753 O O . ASN B 1 14 ? -19.938 1.635 -5.441 1 95.5 14 ASN B O 1
ATOM 2757 N N . ASP B 1 15 ? -20.75 3.146 -4.012 1 94.94 15 ASP B N 1
ATOM 2758 C CA . ASP B 1 15 ? -20.922 4.145 -5.066 1 94.94 15 ASP B CA 1
ATOM 2759 C C . ASP B 1 15 ? -19.641 4.961 -5.254 1 94.94 15 ASP B C 1
ATOM 2761 O O . ASP B 1 15 ? -19.578 5.828 -6.129 1 94.94 15 ASP B O 1
ATOM 2765 N N . TYR B 1 16 ? -18.562 4.602 -4.488 1 96.88 16 TYR B N 1
ATOM 2766 C CA . TYR B 1 16 ? -17.469 5.57 -4.566 1 96.88 16 TYR B CA 1
ATOM 2767 C C . TYR B 1 16 ? -16.125 4.867 -4.738 1 96.88 16 TYR B C 1
ATOM 2769 O O . TYR B 1 16 ? -15.156 5.48 -5.184 1 96.88 16 TYR B O 1
ATOM 2777 N N . ALA B 1 17 ? -15.977 3.596 -4.398 1 97.75 17 ALA B N 1
ATOM 2778 C CA . ALA B 1 17 ? -14.68 2.93 -4.406 1 97.75 17 ALA B CA 1
ATOM 2779 C C . ALA B 1 17 ? -14.031 3.008 -5.789 1 97.75 17 ALA B C 1
ATOM 2781 O O . ALA B 1 17 ? -12.852 3.344 -5.906 1 97.75 17 ALA B O 1
ATOM 2782 N N . GLY B 1 18 ? -14.844 2.711 -6.832 1 97.12 18 GLY B N 1
ATOM 2783 C CA . GLY B 1 18 ? -14.328 2.752 -8.188 1 97.12 18 GLY B CA 1
ATOM 2784 C C . GLY B 1 18 ? -13.812 4.121 -8.594 1 97.12 18 GLY B C 1
ATOM 2785 O O . GLY B 1 18 ? -12.758 4.238 -9.227 1 97.12 18 GLY B O 1
ATOM 2786 N N . MET B 1 19 ? -14.516 5.156 -8.219 1 97.5 19 MET B N 1
ATOM 2787 C CA . MET B 1 19 ? -14.141 6.527 -8.539 1 97.5 19 MET B CA 1
ATOM 2788 C C . MET B 1 19 ? -12.82 6.898 -7.883 1 97.5 19 MET B C 1
ATOM 2790 O O . MET B 1 19 ? -11.938 7.477 -8.523 1 97.5 19 MET B O 1
ATOM 2794 N N . PHE B 1 20 ? -12.68 6.516 -6.637 1 98.12 20 PHE B N 1
ATOM 2795 C CA . PHE B 1 20 ? -11.453 6.855 -5.922 1 98.12 20 PHE B CA 1
ATOM 2796 C C . PHE B 1 20 ? -10.273 6.047 -6.449 1 98.12 20 PHE B C 1
ATOM 2798 O O . PHE B 1 20 ? -9.148 6.543 -6.492 1 98.12 20 PHE B O 1
ATOM 2805 N N . TRP B 1 21 ? -10.516 4.758 -6.797 1 98.19 21 TRP B N 1
ATOM 2806 C CA . TRP B 1 21 ? -9.461 3.959 -7.414 1 98.19 21 TRP B CA 1
ATOM 2807 C C . TRP B 1 21 ? -8.914 4.648 -8.656 1 98.19 21 TRP B C 1
ATOM 2809 O O . TRP B 1 21 ? -7.703 4.844 -8.789 1 98.19 21 TRP B O 1
ATOM 2819 N N . GLU B 1 22 ? -9.797 5.094 -9.516 1 96.94 22 GLU B N 1
ATOM 2820 C CA . GLU B 1 22 ? -9.406 5.738 -10.766 1 96.94 22 GLU B CA 1
ATOM 2821 C C . GLU B 1 22 ? -8.703 7.07 -10.508 1 96.94 22 GLU B C 1
ATOM 2823 O O . GLU B 1 22 ? -7.719 7.398 -11.164 1 96.94 22 GLU B O 1
ATOM 2828 N N . GLN B 1 23 ? -9.25 7.809 -9.578 1 97.12 23 GLN B N 1
ATOM 2829 C CA . GLN B 1 23 ? -8.656 9.102 -9.242 1 97.12 23 GLN B CA 1
ATOM 2830 C C . GLN B 1 23 ? -7.242 8.93 -8.703 1 97.12 23 GLN B C 1
ATOM 2832 O O . GLN B 1 23 ? -6.344 9.703 -9.055 1 97.12 23 GLN B O 1
ATOM 2837 N N . ASN B 1 24 ? -7.051 7.934 -7.793 1 97.38 24 ASN B N 1
ATOM 2838 C CA . ASN B 1 24 ? -5.723 7.648 -7.262 1 97.38 24 ASN B CA 1
ATOM 2839 C C . ASN B 1 24 ? -4.738 7.293 -8.375 1 97.38 24 ASN B C 1
ATOM 2841 O O . ASN B 1 24 ? -3.611 7.793 -8.391 1 97.38 24 ASN B O 1
ATOM 2845 N N . LEU B 1 25 ? -5.176 6.477 -9.289 1 95.88 25 LEU B N 1
ATOM 2846 C CA . LEU B 1 25 ? -4.309 6.07 -10.391 1 95.88 25 LEU B CA 1
ATOM 2847 C C . LEU B 1 25 ? -3.918 7.27 -11.242 1 95.88 25 LEU B C 1
ATOM 2849 O O . LEU B 1 25 ? -2.75 7.426 -11.609 1 95.88 25 LEU B O 1
ATOM 2853 N N . ARG B 1 26 ? -4.836 8.125 -11.5 1 94.88 26 ARG B N 1
ATOM 2854 C CA . ARG B 1 26 ? -4.609 9.289 -12.344 1 94.88 26 ARG B CA 1
ATOM 2855 C C . ARG B 1 26 ? -3.65 10.273 -11.688 1 94.88 26 ARG B C 1
ATOM 2857 O O . ARG B 1 26 ? -2.883 10.961 -12.367 1 94.88 26 ARG B O 1
ATOM 2864 N N . GLN B 1 27 ? -3.646 10.234 -10.414 1 94.94 27 GLN B N 1
ATOM 2865 C CA . GLN B 1 27 ? -2.875 11.227 -9.672 1 94.94 27 GLN B CA 1
ATOM 2866 C C . GLN B 1 27 ? -1.538 10.656 -9.211 1 94.94 27 GLN B C 1
ATOM 2868 O O . GLN B 1 27 ? -0.778 11.328 -8.508 1 94.94 27 GLN B O 1
ATOM 2873 N N . PHE B 1 28 ? -1.267 9.484 -9.648 1 96.56 28 PHE B N 1
ATOM 2874 C CA . PHE B 1 28 ? -0.029 8.867 -9.188 1 96.56 28 PHE B CA 1
ATOM 2875 C C . PHE B 1 28 ? 1.175 9.719 -9.57 1 96.56 28 PHE B C 1
ATOM 2877 O O . PHE B 1 28 ? 1.233 10.258 -10.68 1 96.56 28 PHE B O 1
ATOM 2884 N N . TRP B 1 29 ? 2.131 9.844 -8.688 1 97.06 29 TRP B N 1
ATOM 2885 C CA . TRP B 1 29 ? 3.383 10.57 -8.883 1 97.06 29 TRP B CA 1
ATOM 2886 C C . TRP B 1 29 ? 4.469 10.039 -7.949 1 97.06 29 TRP B C 1
ATOM 2888 O O . TRP B 1 29 ? 4.176 9.32 -6.988 1 97.06 29 TRP B O 1
ATOM 2898 N N . ILE B 1 30 ? 5.738 10.289 -8.32 1 97.19 30 ILE B N 1
ATOM 2899 C CA . ILE B 1 30 ? 6.871 9.953 -7.461 1 97.19 30 ILE B CA 1
ATOM 2900 C C . ILE B 1 30 ? 7.816 11.148 -7.359 1 97.19 30 ILE B C 1
ATOM 2902 O O . ILE B 1 30 ? 7.805 12.031 -8.219 1 97.19 30 ILE B O 1
ATOM 2906 N N . ASP B 1 31 ? 8.617 11.195 -6.336 1 96.19 31 ASP B N 1
ATOM 2907 C CA . ASP B 1 31 ? 9.469 12.336 -6.016 1 96.19 31 ASP B CA 1
ATOM 2908 C C . ASP B 1 31 ? 10.484 12.602 -7.129 1 96.19 31 ASP B C 1
ATOM 2910 O O . ASP B 1 31 ? 10.812 13.75 -7.414 1 96.19 31 ASP B O 1
ATOM 2914 N N . THR B 1 32 ? 10.906 11.578 -7.855 1 94.5 32 THR B N 1
ATOM 2915 C CA . THR B 1 32 ? 11.992 11.695 -8.828 1 94.5 32 THR B CA 1
ATOM 2916 C C . THR B 1 32 ? 11.516 12.43 -10.078 1 94.5 32 THR B C 1
ATOM 2918 O O . THR B 1 32 ? 12.32 12.773 -10.945 1 94.5 32 THR B O 1
ATOM 2921 N N . GLU B 1 33 ? 10.289 12.688 -10.172 1 96.19 33 GLU B N 1
ATOM 2922 C CA . GLU B 1 33 ? 9.742 13.453 -11.281 1 96.19 33 GLU B CA 1
ATOM 2923 C C . GLU B 1 33 ? 9.961 14.953 -11.07 1 96.19 33 GLU B C 1
ATOM 2925 O O . GLU B 1 33 ? 9.742 15.75 -11.992 1 96.19 33 GLU B O 1
ATOM 2930 N N . TYR B 1 34 ? 10.422 15.375 -9.914 1 96.06 34 TYR B N 1
ATOM 2931 C CA . TYR B 1 34 ? 10.617 16.766 -9.539 1 96.06 34 TYR B CA 1
ATOM 2932 C C . TYR B 1 34 ? 12.094 17.062 -9.266 1 96.06 34 TYR B C 1
ATOM 2934 O O . TYR B 1 34 ? 12.883 16.141 -9.07 1 96.06 34 TYR B O 1
ATOM 2942 N N . ILE B 1 35 ? 12.414 18.438 -9.344 1 95 35 ILE B N 1
ATOM 2943 C CA . ILE B 1 35 ? 13.82 18.797 -9.242 1 95 35 ILE B CA 1
ATOM 2944 C C . ILE B 1 35 ? 13.992 19.891 -8.18 1 95 35 ILE B C 1
ATOM 2946 O O . ILE B 1 35 ? 14.242 21.047 -8.508 1 95 35 ILE B O 1
ATOM 2950 N N . PRO B 1 36 ? 14 19.5 -6.949 1 96.75 36 PRO B N 1
ATOM 2951 C CA . PRO B 1 36 ? 14.086 20.484 -5.871 1 96.75 36 PRO B CA 1
ATOM 2952 C C . PRO B 1 36 ? 15.414 21.234 -5.871 1 96.75 36 PRO B C 1
ATOM 2954 O O . PRO B 1 36 ? 15.539 22.281 -5.215 1 96.75 36 PRO B O 1
ATOM 2957 N N . SER B 1 37 ? 16.406 20.781 -6.648 1 95.62 37 SER B N 1
ATOM 2958 C CA . SER B 1 37 ? 17.719 21.438 -6.668 1 95.62 37 SER B CA 1
ATOM 2959 C C . SER B 1 37 ? 17.609 22.844 -7.246 1 95.62 37 SER B C 1
ATOM 2961 O O . SER B 1 37 ? 18.5 23.672 -7.035 1 95.62 37 SER B O 1
ATOM 2963 N N . LYS B 1 38 ? 16.609 23.141 -7.895 1 96.75 38 LYS B N 1
ATOM 2964 C CA . LYS B 1 38 ? 16.359 24.469 -8.43 1 96.75 38 LYS B CA 1
ATOM 2965 C C . LYS B 1 38 ? 16.125 25.469 -7.309 1 96.75 38 LYS B C 1
ATOM 2967 O O . LYS B 1 38 ? 16.172 26.688 -7.535 1 96.75 38 LYS B O 1
ATOM 2972 N N . ASP B 1 39 ? 15.922 25.016 -6.082 1 97.5 39 ASP B N 1
ATOM 2973 C CA . ASP B 1 39 ? 15.57 25.875 -4.953 1 97.5 39 ASP B CA 1
ATOM 2974 C C . ASP B 1 39 ? 16.797 26.203 -4.109 1 97.5 39 ASP B C 1
ATOM 2976 O O . ASP B 1 39 ? 16.688 26.844 -3.061 1 97.5 39 ASP B O 1
ATOM 2980 N N . ILE B 1 40 ? 17.969 25.828 -4.52 1 97.69 40 ILE B N 1
ATOM 2981 C CA . ILE B 1 40 ? 19.156 25.984 -3.689 1 97.69 40 ILE B CA 1
ATOM 2982 C C . ILE B 1 40 ? 19.406 27.453 -3.412 1 97.69 40 ILE B C 1
ATOM 2984 O O . ILE B 1 40 ? 19.672 27.844 -2.271 1 97.69 40 ILE B O 1
ATOM 2988 N N . ASP B 1 41 ? 19.328 28.297 -4.422 1 97.62 41 ASP B N 1
ATOM 2989 C CA . ASP B 1 41 ? 19.562 29.719 -4.23 1 97.62 41 ASP B CA 1
ATOM 2990 C C . ASP B 1 41 ? 18.469 30.328 -3.35 1 97.62 41 ASP B C 1
ATOM 2992 O O . ASP B 1 41 ? 18.766 31.156 -2.477 1 97.62 41 ASP B O 1
ATOM 2996 N N . SER B 1 42 ? 17.281 29.953 -3.631 1 98 42 SER B N 1
ATOM 2997 C CA . SER B 1 42 ? 16.172 30.406 -2.785 1 98 42 SER B CA 1
ATOM 2998 C C . SER B 1 42 ? 16.406 30.016 -1.328 1 98 42 SER B C 1
ATOM 3000 O O . SER B 1 42 ? 16.25 30.844 -0.427 1 98 42 SER B O 1
ATOM 3002 N N . TRP B 1 43 ? 16.812 28.828 -1.072 1 98.44 43 TRP B N 1
ATOM 3003 C CA . TRP B 1 43 ? 17.062 28.312 0.267 1 98.44 43 TRP B CA 1
ATOM 3004 C C . TRP B 1 43 ? 18.141 29.141 0.969 1 98.44 43 TRP B C 1
ATOM 3006 O O . TRP B 1 43 ? 17.969 29.531 2.121 1 98.44 43 TRP B O 1
ATOM 3016 N N . LYS B 1 44 ? 19.156 29.453 0.258 1 97.75 44 LYS B N 1
ATOM 3017 C CA . LYS B 1 44 ? 20.281 30.188 0.824 1 97.75 44 LYS B CA 1
ATOM 3018 C C . LYS B 1 44 ? 19.891 31.609 1.188 1 97.75 44 LYS B C 1
ATOM 3020 O O . LYS B 1 44 ? 20.5 32.219 2.059 1 97.75 44 LYS B O 1
ATOM 3025 N N . SER B 1 45 ? 18.875 32.062 0.531 1 98.12 45 SER B N 1
ATOM 3026 C CA . SER B 1 45 ? 18.469 33.438 0.748 1 98.12 45 SER B CA 1
ATOM 3027 C C . SER B 1 45 ? 17.562 33.562 1.966 1 98.12 45 SER B C 1
ATOM 3029 O O . SER B 1 45 ? 17.312 34.656 2.463 1 98.12 45 SER B O 1
ATOM 3031 N N . LEU B 1 46 ? 17.062 32.438 2.482 1 98.31 46 LEU B N 1
ATOM 3032 C CA . LEU B 1 46 ? 16.156 32.469 3.625 1 98.31 46 LEU B CA 1
ATOM 3033 C C . LEU B 1 46 ? 16.922 32.719 4.922 1 98.31 46 LEU B C 1
ATOM 3035 O O . LEU B 1 46 ? 18.078 32.344 5.047 1 98.31 46 LEU B O 1
ATOM 3039 N N . THR B 1 47 ? 16.234 33.312 5.891 1 98 47 THR B N 1
ATOM 3040 C CA . THR B 1 47 ? 16.828 33.5 7.207 1 98 47 THR B CA 1
ATOM 3041 C C . THR B 1 47 ? 16.953 32.156 7.93 1 98 47 THR B C 1
ATOM 3043 O O . THR B 1 47 ? 16.219 31.219 7.637 1 98 47 THR B O 1
ATOM 3046 N N . PRO B 1 48 ? 17.859 32.062 8.898 1 97.75 48 PRO B N 1
ATOM 3047 C CA . PRO B 1 48 ? 18.016 30.812 9.641 1 97.75 48 PRO B CA 1
ATOM 3048 C C . PRO B 1 48 ? 16.734 30.391 10.352 1 97.75 48 PRO B C 1
ATOM 3050 O O . PRO B 1 48 ? 16.469 29.188 10.469 1 97.75 48 PRO B O 1
ATOM 3053 N N . GLU B 1 49 ? 15.961 31.359 10.812 1 98.25 49 GLU B N 1
ATOM 3054 C CA . GLU B 1 49 ? 14.727 31.047 11.516 1 98.25 49 GLU B CA 1
ATOM 3055 C C . GLU B 1 49 ? 13.711 30.391 10.578 1 98.25 49 GLU B C 1
ATOM 3057 O O . GLU B 1 49 ? 13.039 29.422 10.961 1 98.25 49 GLU B O 1
ATOM 3062 N N . ILE B 1 50 ? 13.641 30.906 9.359 1 98.5 50 ILE B N 1
ATOM 3063 C CA . ILE B 1 50 ? 12.711 30.359 8.375 1 98.5 50 ILE B CA 1
ATOM 3064 C C . ILE B 1 50 ? 13.18 28.969 7.941 1 98.5 50 ILE B C 1
ATOM 3066 O O . ILE B 1 50 ? 12.367 28.047 7.816 1 98.5 50 ILE B O 1
ATOM 3070 N N . GLN B 1 51 ? 14.477 28.812 7.754 1 98.5 51 GLN B N 1
ATOM 3071 C CA . GLN B 1 51 ? 15.023 27.516 7.398 1 98.5 51 GLN B CA 1
ATOM 3072 C C . GLN B 1 51 ? 14.711 26.469 8.469 1 98.5 51 GLN B C 1
ATOM 3074 O O . GLN B 1 51 ? 14.336 25.344 8.164 1 98.5 51 GLN B O 1
ATOM 3079 N N . GLU B 1 52 ? 14.867 26.875 9.664 1 98.06 52 GLU B N 1
ATOM 3080 C CA . GLU B 1 52 ? 14.609 25.953 10.773 1 98.06 52 GLU B CA 1
ATOM 3081 C C . GLU B 1 52 ? 13.133 25.562 10.828 1 98.06 52 GLU B C 1
ATOM 3083 O O . GLU B 1 52 ? 12.812 24.391 11 1 98.06 52 GLU B O 1
ATOM 3088 N N . ALA B 1 53 ? 12.273 26.531 10.734 1 98.44 53 ALA B N 1
ATOM 3089 C CA . ALA B 1 53 ? 10.844 26.25 10.727 1 98.44 53 ALA B CA 1
ATOM 3090 C C . ALA B 1 53 ? 10.469 25.312 9.578 1 98.44 53 ALA B C 1
ATOM 3092 O O . ALA B 1 53 ? 9.68 24.375 9.758 1 98.44 53 ALA B O 1
ATOM 3093 N N . TYR B 1 54 ? 11.055 25.578 8.422 1 98.5 54 TYR B N 1
ATOM 3094 C CA . TYR B 1 54 ? 10.828 24.75 7.234 1 98.5 54 TYR B CA 1
ATOM 3095 C C . TYR B 1 54 ? 11.266 23.312 7.477 1 98.5 54 TYR B C 1
ATOM 3097 O O . TYR B 1 54 ? 10.5 22.375 7.234 1 98.5 54 TYR B O 1
ATOM 3105 N N . LYS B 1 55 ? 12.422 23.156 7.988 1 98.25 55 LYS B N 1
ATOM 3106 C CA . LYS B 1 55 ? 12.969 21.828 8.25 1 98.25 55 LYS B CA 1
ATOM 3107 C C . LYS B 1 55 ? 12.117 21.078 9.273 1 98.25 55 LYS B C 1
ATOM 3109 O O . LYS B 1 55 ? 11.797 19.906 9.078 1 98.25 55 LYS B O 1
ATOM 3114 N N . ARG B 1 56 ? 11.734 21.719 10.297 1 98.38 56 ARG B N 1
ATOM 3115 C CA . ARG B 1 56 ? 10.977 21.094 11.367 1 98.38 56 ARG B CA 1
ATOM 3116 C C . ARG B 1 56 ? 9.57 20.734 10.898 1 98.38 56 ARG B C 1
ATOM 3118 O O . ARG B 1 56 ? 9.039 19.672 11.258 1 98.38 56 ARG B O 1
ATOM 3125 N N . ALA B 1 57 ? 9.008 21.594 10.109 1 98.56 57 ALA B N 1
ATOM 3126 C CA . ALA B 1 57 ? 7.707 21.266 9.516 1 98.56 57 ALA B CA 1
ATOM 3127 C C . ALA B 1 57 ? 7.781 20 8.688 1 98.56 57 ALA B C 1
ATOM 3129 O O . ALA B 1 57 ? 6.969 19.078 8.867 1 98.56 57 ALA B O 1
ATOM 3130 N N . LEU B 1 58 ? 8.789 19.891 7.84 1 98.31 58 LEU B N 1
ATOM 3131 C CA . LEU B 1 58 ? 8.945 18.719 6.988 1 98.31 58 LEU B CA 1
ATOM 3132 C C . LEU B 1 58 ? 9.266 17.484 7.82 1 98.31 58 LEU B C 1
ATOM 3134 O O . LEU B 1 58 ? 8.82 16.375 7.5 1 98.31 58 LEU B O 1
ATOM 3138 N N . GLY B 1 59 ? 10.086 17.688 8.828 1 98.31 59 GLY B N 1
ATOM 3139 C CA . GLY B 1 59 ? 10.359 16.578 9.734 1 98.31 59 GLY B CA 1
ATOM 3140 C C . GLY B 1 59 ? 9.109 16.031 10.391 1 98.31 59 GLY B C 1
ATOM 3141 O O . GLY B 1 59 ? 8.93 14.812 10.461 1 98.31 59 GLY B O 1
ATOM 3142 N N . GLY B 1 60 ? 8.25 16.906 10.891 1 98.62 60 GLY B N 1
ATOM 3143 C CA . GLY B 1 60 ? 6.988 16.5 11.477 1 98.62 60 GLY B CA 1
ATOM 3144 C C . GLY B 1 60 ? 6.086 15.773 10.492 1 98.62 60 GLY B C 1
ATOM 3145 O O . GLY B 1 60 ? 5.469 14.766 10.836 1 98.62 60 GLY B O 1
ATOM 3146 N N . LEU B 1 61 ? 6.043 16.312 9.289 1 98.81 61 LEU B N 1
ATOM 3147 C CA . LEU B 1 61 ? 5.258 15.672 8.234 1 98.81 61 LEU B CA 1
ATOM 3148 C C . LEU B 1 61 ? 5.77 14.258 7.957 1 98.81 61 LEU B C 1
ATOM 3150 O O . LEU B 1 61 ? 4.977 13.336 7.777 1 98.81 61 LEU B O 1
ATOM 3154 N N . THR B 1 62 ? 7.074 14.078 7.922 1 98.62 62 THR B N 1
ATOM 3155 C CA . THR B 1 62 ? 7.668 12.773 7.672 1 98.62 62 THR B CA 1
ATOM 3156 C C . THR B 1 62 ? 7.234 11.766 8.734 1 98.62 62 THR B C 1
ATOM 3158 O O . THR B 1 62 ? 6.871 10.633 8.414 1 98.62 62 THR B O 1
ATOM 3161 N N . LEU B 1 63 ? 7.25 12.18 9.984 1 98.69 63 LEU B N 1
ATOM 3162 C CA . LEU B 1 63 ? 6.855 11.289 11.07 1 98.69 63 LEU B CA 1
ATOM 3163 C C . LEU B 1 63 ? 5.406 10.844 10.914 1 98.69 63 LEU B C 1
ATOM 3165 O O . LEU B 1 63 ? 5.098 9.656 11.016 1 98.69 63 LEU B O 1
ATOM 3169 N N . LEU B 1 64 ? 4.559 11.781 10.648 1 98.69 64 LEU B N 1
ATOM 3170 C CA . LEU B 1 64 ? 3.133 11.484 10.578 1 98.69 64 LEU B CA 1
ATOM 3171 C C . LEU B 1 64 ? 2.822 10.586 9.383 1 98.69 64 LEU B C 1
ATOM 3173 O O . LEU B 1 64 ? 2.031 9.648 9.492 1 98.69 64 LEU B O 1
ATOM 3177 N N . ASP B 1 65 ? 3.475 10.836 8.227 1 98.75 65 ASP B N 1
ATOM 3178 C CA . ASP B 1 65 ? 3.295 9.961 7.07 1 98.75 65 ASP B CA 1
ATOM 3179 C C . ASP B 1 65 ? 3.85 8.562 7.34 1 98.75 65 ASP B C 1
ATOM 3181 O O . ASP B 1 65 ? 3.32 7.574 6.84 1 98.75 65 ASP B O 1
ATOM 3185 N N . THR B 1 66 ? 4.914 8.531 8.109 1 98.25 66 THR B N 1
ATOM 3186 C CA . THR B 1 66 ? 5.469 7.238 8.492 1 98.25 66 THR B CA 1
ATOM 3187 C C . THR B 1 66 ? 4.457 6.438 9.312 1 98.25 66 THR B C 1
ATOM 3189 O O . THR B 1 66 ? 4.18 5.277 9.008 1 98.25 66 THR B O 1
ATOM 3192 N N . ILE B 1 67 ? 3.812 7.027 10.234 1 97.44 67 ILE B N 1
ATOM 3193 C CA . ILE B 1 67 ? 2.826 6.367 11.086 1 97.44 67 ILE B CA 1
ATOM 3194 C C . ILE B 1 67 ? 1.631 5.93 10.234 1 97.44 67 ILE B C 1
ATOM 3196 O O . ILE B 1 67 ? 1.129 4.812 10.391 1 97.44 67 ILE B O 1
ATOM 3200 N N . GLN B 1 68 ? 1.256 6.832 9.359 1 98.19 68 GLN B N 1
ATOM 3201 C CA . GLN B 1 68 ? 0.085 6.551 8.531 1 98.19 68 GLN B CA 1
ATOM 3202 C C . GLN B 1 68 ? 0.336 5.367 7.605 1 98.19 68 GLN B C 1
ATOM 3204 O O . GLN B 1 68 ? -0.548 4.531 7.406 1 98.19 68 GLN B O 1
ATOM 3209 N N . SER B 1 69 ? 1.524 5.238 7.023 1 97.44 69 SER B N 1
ATOM 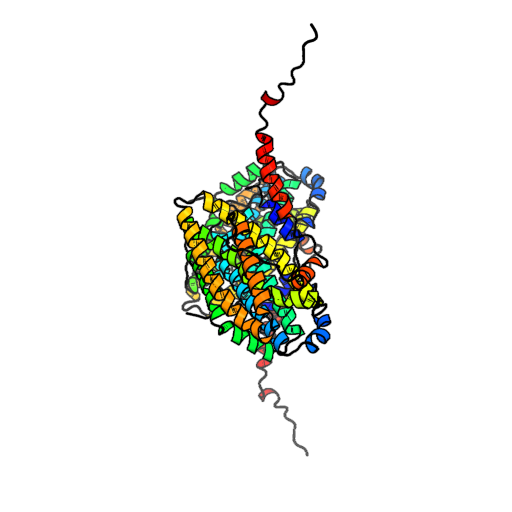3210 C CA . SER B 1 69 ? 1.837 4.195 6.055 1 97.44 69 SER B CA 1
ATOM 3211 C C . SER B 1 69 ? 2.203 2.887 6.75 1 97.44 69 SER B C 1
ATOM 3213 O O . SER B 1 69 ? 2 1.806 6.191 1 97.44 69 SER B O 1
ATOM 3215 N N . HIS B 1 70 ? 2.727 2.977 7.949 1 94.62 70 HIS B N 1
ATOM 3216 C CA . HIS B 1 70 ? 3.314 1.79 8.562 1 94.62 70 HIS B CA 1
ATOM 3217 C C . HIS B 1 70 ? 2.355 1.157 9.562 1 94.62 70 HIS B C 1
ATOM 3219 O O . HIS B 1 70 ? 2.408 -0.052 9.805 1 94.62 70 HIS B O 1
ATOM 3225 N N . THR B 1 71 ? 1.47 1.972 10.125 1 93.81 71 THR B N 1
ATOM 3226 C CA . THR B 1 71 ? 0.564 1.447 11.141 1 93.81 71 THR B CA 1
ATOM 3227 C C . THR B 1 71 ? -0.885 1.785 10.805 1 93.81 71 THR B C 1
ATOM 3229 O O . THR B 1 71 ? -1.739 0.898 10.75 1 93.81 71 THR B O 1
ATOM 3232 N N . GLY B 1 72 ? -1.146 2.98 10.531 1 96.81 72 GLY B N 1
ATOM 3233 C CA . GLY B 1 72 ? -2.51 3.477 10.422 1 96.81 72 GLY B CA 1
ATOM 3234 C C . GLY B 1 72 ? -3.32 2.766 9.359 1 96.81 72 GLY B C 1
ATOM 3235 O O . GLY B 1 72 ? -4.215 1.979 9.672 1 96.81 72 GLY B O 1
ATOM 3236 N N . MET B 1 73 ? -2.871 2.961 8.117 1 97.38 73 MET B N 1
ATOM 3237 C CA . MET B 1 73 ? -3.67 2.459 7.004 1 97.38 73 MET B CA 1
ATOM 3238 C C . MET B 1 73 ? -3.645 0.935 6.961 1 97.38 73 MET B C 1
ATOM 3240 O O . MET B 1 73 ? -4.668 0.301 6.695 1 97.38 73 MET B O 1
ATOM 3244 N N . PRO B 1 74 ? -2.516 0.287 7.309 1 95.62 74 PRO B N 1
ATOM 3245 C CA . PRO B 1 74 ? -2.543 -1.178 7.344 1 95.62 74 PRO B CA 1
ATOM 3246 C C . PRO B 1 74 ? -3.533 -1.724 8.367 1 95.62 74 PRO B C 1
ATOM 3248 O O . PRO B 1 74 ? -4.223 -2.711 8.102 1 95.62 74 PRO B O 1
ATOM 3251 N N . LYS B 1 75 ? -3.646 -1.097 9.5 1 95.25 75 LYS B N 1
ATOM 3252 C CA . LYS B 1 75 ? -4.578 -1.562 10.523 1 95.25 75 LYS B CA 1
ATOM 3253 C C . LYS B 1 75 ? -6.023 -1.331 10.094 1 95.25 75 LYS B C 1
ATOM 3255 O O . LYS B 1 75 ? -6.883 -2.188 10.312 1 95.25 75 LYS B O 1
ATOM 3260 N N . LEU B 1 76 ? -6.25 -0.221 9.531 1 97.5 76 LEU B N 1
ATOM 3261 C CA . LEU B 1 76 ? -7.594 0.08 9.047 1 97.5 76 LEU B CA 1
ATOM 3262 C C . LEU B 1 76 ? -8 -0.887 7.941 1 97.5 76 LEU B C 1
ATOM 3264 O O . LEU B 1 76 ? -9.141 -1.37 7.922 1 97.5 76 LEU B O 1
ATOM 3268 N N . LEU B 1 77 ? -7.086 -1.145 7.082 1 96.12 77 LEU B N 1
ATOM 3269 C CA . LEU B 1 77 ? -7.301 -2.014 5.934 1 96.12 77 LEU B CA 1
ATOM 3270 C C . LEU B 1 77 ? -7.824 -3.377 6.371 1 96.12 77 LEU B C 1
ATOM 3272 O O . LEU B 1 77 ? -8.664 -3.973 5.691 1 96.12 77 LEU B O 1
ATOM 3276 N N . ASP B 1 78 ? -7.434 -3.795 7.465 1 92.31 78 ASP B N 1
ATOM 3277 C CA . ASP B 1 78 ? -7.766 -5.125 7.961 1 92.31 78 ASP B CA 1
ATOM 3278 C C . ASP B 1 78 ? -9.234 -5.203 8.383 1 92.31 78 ASP B C 1
ATOM 3280 O O . ASP B 1 78 ? -9.812 -6.289 8.422 1 92.31 78 ASP B O 1
ATOM 3284 N N . HIS B 1 79 ? -9.859 -4.062 8.617 1 95.31 79 HIS B N 1
ATOM 3285 C CA . HIS B 1 79 ? -11.141 -4.156 9.297 1 95.31 79 HIS B CA 1
ATOM 3286 C C . HIS B 1 79 ? -12.242 -3.475 8.492 1 95.31 79 HIS B C 1
ATOM 3288 O O . HIS B 1 79 ? -13.43 -3.668 8.773 1 95.31 79 HIS B O 1
ATOM 3294 N N . ILE B 1 80 ? -11.875 -2.697 7.5 1 96.94 80 ILE B N 1
ATOM 3295 C CA . ILE B 1 80 ? -12.914 -2.02 6.734 1 96.94 80 ILE B CA 1
ATOM 3296 C C . ILE B 1 80 ? -13.641 -3.027 5.844 1 96.94 80 ILE B C 1
ATOM 3298 O O . ILE B 1 80 ? -13.078 -4.07 5.492 1 96.94 80 ILE B O 1
ATOM 3302 N N . ASP B 1 81 ? -14.875 -2.688 5.473 1 93.62 81 ASP B N 1
ATOM 3303 C CA . ASP B 1 81 ? -15.688 -3.553 4.621 1 93.62 81 ASP B CA 1
ATOM 3304 C C . ASP B 1 81 ? -15.406 -3.293 3.145 1 93.62 81 ASP B C 1
ATOM 3306 O O . ASP B 1 81 ? -15.141 -2.154 2.75 1 93.62 81 ASP B O 1
ATOM 3310 N N . GLY B 1 82 ? -15.516 -4.375 2.375 1 96 82 GLY B N 1
ATOM 3311 C CA . GLY B 1 82 ? -15.406 -4.262 0.93 1 96 82 GLY B CA 1
ATOM 3312 C C . GLY B 1 82 ? -13.992 -4.453 0.42 1 96 82 GLY B C 1
ATOM 3313 O O . GLY B 1 82 ? -13.078 -3.746 0.843 1 96 82 GLY B O 1
ATOM 3314 N N . LEU B 1 83 ? -13.883 -5.348 -0.481 1 97.69 83 LEU B N 1
ATOM 3315 C CA . LEU B 1 83 ? -12.562 -5.664 -1.017 1 97.69 83 LEU B CA 1
ATOM 3316 C C . LEU B 1 83 ? -12.062 -4.551 -1.931 1 97.69 83 LEU B C 1
ATOM 3318 O O . LEU B 1 83 ? -10.867 -4.285 -1.993 1 97.69 83 LEU B O 1
ATOM 3322 N N . GLN B 1 84 ? -12.984 -3.871 -2.643 1 98.38 84 GLN B N 1
ATOM 3323 C CA . GLN B 1 84 ? -12.602 -2.73 -3.467 1 98.38 84 GLN B CA 1
ATOM 3324 C C . GLN B 1 84 ? -12.141 -1.559 -2.605 1 98.38 84 GLN B C 1
ATOM 3326 O O . GLN B 1 84 ? -11.18 -0.871 -2.947 1 98.38 84 GLN B O 1
ATOM 3331 N N . ASN B 1 85 ? -12.812 -1.325 -1.421 1 98.62 85 ASN B N 1
ATOM 3332 C CA . ASN B 1 85 ? -12.352 -0.32 -0.468 1 98.62 85 ASN B CA 1
ATOM 3333 C C . ASN B 1 85 ? -10.93 -0.605 0.007 1 98.62 85 ASN B C 1
ATOM 3335 O O . ASN B 1 85 ? -10.117 0.311 0.122 1 98.62 85 ASN B O 1
ATOM 3339 N N . LYS B 1 86 ? -10.695 -1.87 0.281 1 98.38 86 LYS B N 1
ATOM 3340 C CA . LYS B 1 86 ? -9.375 -2.271 0.754 1 98.38 86 LYS B CA 1
ATOM 3341 C C . LYS B 1 86 ? -8.305 -2.002 -0.302 1 98.38 86 LYS B C 1
ATOM 3343 O O . LYS B 1 86 ? -7.191 -1.58 0.025 1 98.38 86 LYS B O 1
ATOM 3348 N N . ALA B 1 87 ? -8.656 -2.221 -1.537 1 98.5 87 ALA B N 1
ATOM 3349 C CA . ALA B 1 87 ? -7.719 -1.935 -2.623 1 98.5 87 ALA B CA 1
ATOM 3350 C C . ALA B 1 87 ? -7.391 -0.446 -2.686 1 98.5 87 ALA B C 1
ATOM 3352 O O . ALA B 1 87 ? -6.223 -0.067 -2.818 1 98.5 87 ALA B O 1
ATOM 3353 N N . VAL B 1 88 ? -8.422 0.374 -2.574 1 98.62 88 VAL B N 1
ATOM 3354 C CA . VAL B 1 88 ? -8.234 1.821 -2.609 1 98.62 88 VAL B CA 1
ATOM 3355 C C . VAL B 1 88 ? -7.332 2.254 -1.458 1 98.62 88 VAL B C 1
ATOM 3357 O O . VAL B 1 88 ? -6.379 3.01 -1.659 1 98.62 88 VAL B O 1
ATOM 3360 N N . LEU B 1 89 ? -7.594 1.717 -0.281 1 98.62 89 LEU B N 1
ATOM 3361 C CA . LEU B 1 89 ? -6.82 2.104 0.893 1 98.62 89 LEU B CA 1
ATOM 3362 C C . LEU B 1 89 ? -5.375 1.628 0.773 1 98.62 89 LEU B C 1
ATOM 3364 O O . LEU B 1 89 ? -4.453 2.305 1.234 1 98.62 89 LEU B O 1
ATOM 3368 N N . SER B 1 90 ? -5.168 0.475 0.179 1 98 90 SER B N 1
ATOM 3369 C CA . SER B 1 90 ? -3.812 -0.016 -0.048 1 98 90 SER B CA 1
ATOM 3370 C C . SER B 1 90 ? -3.021 0.94 -0.933 1 98 90 SER B C 1
ATOM 3372 O O . SER B 1 90 ? -1.83 1.163 -0.705 1 98 90 SER B O 1
ATOM 3374 N N . PHE B 1 91 ? -3.656 1.494 -1.952 1 98.5 91 PHE B N 1
ATOM 3375 C CA . PHE B 1 91 ? -3.012 2.479 -2.814 1 98.5 91 PHE B CA 1
ATOM 3376 C C . PHE B 1 91 ? -2.621 3.721 -2.023 1 98.5 91 PHE B C 1
ATOM 3378 O O . PHE B 1 91 ? -1.496 4.211 -2.143 1 98.5 91 PHE B O 1
ATOM 3385 N N . MET B 1 92 ? -3.541 4.16 -1.244 1 98.69 92 MET B N 1
ATOM 3386 C CA . MET B 1 92 ? -3.309 5.371 -0.462 1 98.69 92 MET B CA 1
ATOM 3387 C C . MET B 1 92 ? -2.215 5.145 0.576 1 98.69 92 MET B C 1
ATOM 3389 O O . MET B 1 92 ? -1.422 6.047 0.855 1 98.69 92 MET B O 1
ATOM 3393 N N . CYS B 1 93 ? -2.154 3.965 1.123 1 98.31 93 CYS B N 1
ATOM 3394 C CA . CYS B 1 93 ? -1.09 3.598 2.049 1 98.31 93 CYS B CA 1
ATOM 3395 C C . CYS B 1 93 ? 0.276 3.717 1.383 1 98.31 93 CYS B C 1
ATOM 3397 O O . CYS B 1 93 ? 1.208 4.277 1.963 1 98.31 93 CYS B O 1
ATOM 3399 N N . MET B 1 94 ? 0.354 3.234 0.204 1 98.31 94 MET B N 1
ATOM 3400 C CA . MET B 1 94 ? 1.602 3.324 -0.548 1 98.31 94 MET B CA 1
ATOM 3401 C C . MET B 1 94 ? 1.977 4.781 -0.807 1 98.31 94 MET B C 1
ATOM 3403 O O . MET B 1 94 ? 3.143 5.156 -0.679 1 98.31 94 MET B O 1
ATOM 3407 N N . MET B 1 95 ? 1.021 5.57 -1.146 1 98.69 95 MET B N 1
ATOM 3408 C CA . MET B 1 95 ? 1.304 6.98 -1.404 1 98.69 95 MET B CA 1
ATOM 3409 C C . MET B 1 95 ? 1.826 7.672 -0.148 1 98.69 95 MET B C 1
ATOM 3411 O O . MET B 1 95 ? 2.664 8.57 -0.232 1 98.69 95 MET B O 1
ATOM 3415 N N . GLU B 1 96 ? 1.344 7.266 1.037 1 98.56 96 GLU B N 1
ATOM 3416 C CA . GLU B 1 96 ? 1.903 7.816 2.268 1 98.56 96 GLU B CA 1
ATOM 3417 C C . GLU B 1 96 ? 3.402 7.551 2.359 1 98.56 96 GLU B C 1
ATOM 3419 O O . GLU B 1 96 ? 4.156 8.383 2.871 1 98.56 96 GLU B O 1
ATOM 3424 N N . ALA B 1 97 ? 3.775 6.402 1.928 1 98.44 97 ALA B N 1
ATOM 3425 C CA . ALA B 1 97 ? 5.199 6.086 1.917 1 98.44 97 ALA B CA 1
ATOM 3426 C C . ALA B 1 97 ? 5.949 6.945 0.903 1 98.44 97 ALA B C 1
ATOM 3428 O O . ALA B 1 97 ? 7.074 7.383 1.158 1 98.44 97 ALA B O 1
ATOM 3429 N N . ILE B 1 98 ? 5.332 7.191 -0.224 1 98.56 98 ILE B N 1
ATOM 3430 C CA . ILE B 1 98 ? 5.914 8.07 -1.233 1 98.56 98 ILE B CA 1
ATOM 3431 C C . ILE B 1 98 ? 6.043 9.484 -0.675 1 98.56 98 ILE B C 1
ATOM 3433 O O . ILE B 1 98 ? 7.059 10.148 -0.886 1 98.56 98 ILE B O 1
ATOM 3437 N N . HIS B 1 99 ? 4.992 9.961 0.051 1 98.75 99 HIS B N 1
ATOM 3438 C CA . HIS B 1 99 ? 5.062 11.273 0.688 1 98.75 99 HIS B CA 1
ATOM 3439 C C . HIS B 1 99 ? 6.273 11.375 1.609 1 98.75 99 HIS B C 1
ATOM 3441 O O . HIS B 1 99 ? 7.07 12.312 1.491 1 98.75 99 HIS B O 1
ATOM 3447 N N . ALA B 1 100 ? 6.418 10.359 2.461 1 98.31 100 ALA B N 1
ATOM 3448 C CA . ALA B 1 100 ? 7.52 10.344 3.42 1 98.31 100 ALA B CA 1
ATOM 3449 C C . ALA B 1 100 ? 8.867 10.367 2.707 1 98.31 100 ALA B C 1
ATOM 3451 O O . ALA B 1 100 ? 9.789 11.078 3.127 1 98.31 100 ALA B O 1
ATOM 3452 N N . LYS B 1 101 ? 9 9.641 1.651 1 97.69 101 LYS B N 1
ATOM 3453 C CA . LYS B 1 101 ? 10.219 9.641 0.85 1 97.69 101 LYS B CA 1
ATOM 3454 C C . LYS B 1 101 ? 10.453 11 0.195 1 97.69 101 LYS B C 1
ATOM 3456 O O . LYS B 1 101 ? 11.594 11.453 0.08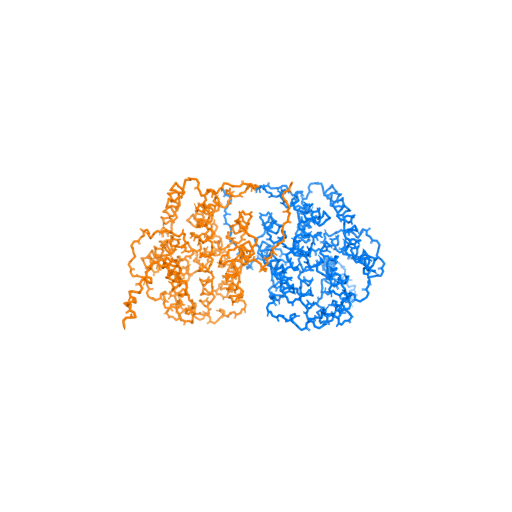1 1 97.69 101 LYS B O 1
ATOM 3461 N N . SER B 1 102 ? 9.438 11.617 -0.221 1 98.25 102 SER B N 1
ATOM 3462 C CA . SER B 1 102 ? 9.531 12.867 -0.966 1 98.25 102 SER B CA 1
ATOM 3463 C C . SER B 1 102 ? 10.07 13.992 -0.093 1 98.25 102 SER B C 1
ATOM 3465 O O . SER B 1 102 ? 10.797 14.867 -0.576 1 98.25 102 SER B O 1
ATOM 3467 N N . TYR B 1 103 ? 9.727 13.984 1.22 1 98.12 103 TYR B N 1
ATOM 3468 C CA . TYR B 1 103 ? 10.336 14.961 2.117 1 98.12 103 TYR B CA 1
ATOM 3469 C C . TYR B 1 103 ? 11.844 14.781 2.176 1 98.12 103 TYR B C 1
ATOM 3471 O O . TYR B 1 103 ? 12.594 15.758 2.229 1 98.12 103 TYR B O 1
ATOM 3479 N N . SER B 1 104 ? 12.219 13.531 2.182 1 94.94 104 SER B N 1
ATOM 3480 C CA . SER B 1 104 ? 13.648 13.234 2.182 1 94.94 104 SER B CA 1
ATOM 3481 C C . SER B 1 104 ? 14.328 13.805 0.943 1 94.94 104 SER B C 1
ATOM 3483 O O . SER B 1 104 ? 15.461 14.289 1.019 1 94.94 104 SER B O 1
ATOM 3485 N N . THR B 1 105 ? 13.68 13.734 -0.143 1 96 105 THR B N 1
ATOM 3486 C CA . THR B 1 105 ? 14.219 14.273 -1.385 1 96 105 THR B CA 1
ATOM 3487 C C . THR B 1 105 ? 14.461 15.773 -1.261 1 96 105 THR B C 1
ATOM 3489 O O . THR B 1 105 ? 15.484 16.281 -1.722 1 96 105 THR B O 1
ATOM 3492 N N . ILE B 1 106 ? 13.602 16.438 -0.583 1 97 106 ILE B N 1
ATOM 3493 C CA . ILE B 1 106 ? 13.75 17.875 -0.364 1 97 106 ILE B CA 1
ATOM 3494 C C . ILE B 1 106 ? 14.898 18.141 0.604 1 97 106 ILE B C 1
ATOM 3496 O O . ILE B 1 106 ? 15.781 18.953 0.326 1 97 106 ILE B O 1
ATOM 3500 N N . PHE B 1 107 ? 15.055 17.359 1.704 1 92.06 107 PHE B N 1
ATOM 3501 C CA . PHE B 1 107 ? 16.094 17.484 2.725 1 92.06 107 PHE B CA 1
ATOM 3502 C C . PHE B 1 107 ? 17.469 17.328 2.119 1 92.06 107 PHE B C 1
ATOM 3504 O O . PHE B 1 107 ? 18.375 18.125 2.391 1 92.06 107 PHE B O 1
ATOM 3511 N N . THR B 1 108 ? 17.531 16.328 1.4 1 92.31 108 THR B N 1
ATOM 3512 C CA . THR B 1 108 ? 18.859 15.953 0.939 1 92.31 108 THR B CA 1
ATOM 3513 C C . THR B 1 108 ? 19.391 16.953 -0.08 1 92.31 108 THR B C 1
ATOM 3515 O O . THR B 1 108 ? 20.594 17.031 -0.325 1 92.31 108 THR B O 1
ATOM 3518 N N . THR B 1 109 ? 18.469 17.734 -0.582 1 93.38 109 THR B N 1
ATOM 3519 C CA . THR B 1 109 ? 18.859 18.75 -1.555 1 93.38 109 THR B CA 1
ATOM 3520 C C . THR B 1 109 ? 19.406 19.984 -0.853 1 93.38 109 THR B C 1
ATOM 3522 O O . THR B 1 109 ? 20.375 20.594 -1.317 1 93.38 109 THR B O 1
ATOM 3525 N N . VAL B 1 110 ? 18.906 20.391 0.29 1 95.19 110 VAL B N 1
ATOM 3526 C CA . VAL B 1 110 ? 19.234 21.703 0.823 1 95.19 110 VAL B CA 1
ATOM 3527 C C . VAL B 1 110 ? 19.922 21.562 2.174 1 95.19 110 VAL B C 1
ATOM 3529 O O . VAL B 1 110 ? 20.391 22.562 2.744 1 95.19 110 VAL B O 1
ATOM 3532 N N . ASN B 1 111 ? 20.031 20.375 2.684 1 96.25 111 ASN B N 1
ATOM 3533 C CA . ASN B 1 111 ? 20.641 20.188 3.994 1 96.25 111 ASN B CA 1
ATOM 3534 C C . ASN B 1 111 ? 21.797 19.188 3.93 1 96.25 111 ASN B C 1
ATOM 3536 O O . ASN B 1 111 ? 21.781 18.266 3.115 1 96.25 111 ASN B O 1
ATOM 3540 N N . SER B 1 112 ? 22.766 19.375 4.836 1 94.88 112 SER B N 1
ATOM 3541 C CA . SER B 1 112 ? 23.844 18.406 5.023 1 94.88 112 SER B CA 1
ATOM 3542 C C . SER B 1 112 ? 23.359 17.188 5.816 1 94.88 112 SER B C 1
ATOM 3544 O O . SER B 1 112 ? 22.312 17.25 6.465 1 94.88 112 SER B O 1
ATOM 3546 N N . THR B 1 113 ? 24.125 16.141 5.773 1 94.25 113 THR B N 1
ATOM 3547 C CA . THR B 1 113 ? 23.812 14.93 6.531 1 94.25 113 THR B CA 1
ATOM 3548 C C . THR B 1 113 ? 23.734 15.234 8.023 1 94.25 113 THR B C 1
ATOM 3550 O O . THR B 1 113 ? 22.859 14.719 8.727 1 94.25 113 THR B O 1
ATOM 3553 N N . ALA B 1 114 ? 24.609 16.047 8.469 1 95.75 114 ALA B N 1
ATOM 3554 C CA . ALA B 1 114 ? 24.625 16.422 9.883 1 95.75 114 ALA B CA 1
ATOM 3555 C C . ALA B 1 114 ? 23.344 17.156 10.266 1 95.75 114 ALA B C 1
ATOM 3557 O O . ALA B 1 114 ? 22.766 16.891 11.328 1 95.75 114 ALA B O 1
ATOM 3558 N N . GLU B 1 115 ? 22.891 18.016 9.414 1 96.5 115 GLU B N 1
ATOM 3559 C CA . GLU B 1 115 ? 21.656 18.766 9.664 1 96.5 115 GLU B CA 1
ATOM 3560 C C . GLU B 1 115 ? 20.438 17.828 9.664 1 96.5 115 GLU B C 1
ATOM 3562 O O . GLU B 1 115 ? 19.531 18 10.469 1 96.5 115 GLU B O 1
ATOM 3567 N N . ILE B 1 116 ? 20.453 16.922 8.781 1 96.5 116 ILE B N 1
ATOM 3568 C CA . ILE B 1 116 ? 19.359 15.969 8.68 1 96.5 116 ILE B CA 1
ATOM 3569 C C . ILE B 1 116 ? 19.328 15.102 9.938 1 96.5 116 ILE B C 1
ATOM 3571 O O . ILE B 1 116 ? 18.25 14.875 10.508 1 96.5 116 ILE B O 1
ATOM 3575 N N . ASN B 1 117 ? 20.453 14.648 10.344 1 95.44 117 ASN B N 1
ATOM 3576 C CA . ASN B 1 117 ? 20.516 13.844 11.562 1 95.44 117 ASN B CA 1
ATOM 3577 C C . ASN B 1 117 ? 19.984 14.617 12.773 1 95.44 117 ASN B C 1
ATOM 3579 O O . ASN B 1 117 ? 19.266 14.07 13.602 1 95.44 117 ASN B O 1
ATOM 3583 N N . GLU B 1 118 ? 20.344 15.82 12.852 1 97.06 118 GLU B N 1
ATOM 3584 C CA . GLU B 1 118 ? 19.859 16.672 13.93 1 97.06 118 GLU B CA 1
ATOM 3585 C C . GLU B 1 118 ? 18.344 16.828 13.875 1 97.06 118 GLU B C 1
ATOM 3587 O O . GLU B 1 118 ? 17.672 16.828 14.906 1 97.06 118 GLU B O 1
ATOM 3592 N N . LEU B 1 119 ? 17.828 17.016 12.711 1 97.44 119 LEU B N 1
ATOM 3593 C CA . LEU B 1 119 ? 16.391 17.156 12.516 1 97.44 119 LEU B CA 1
ATOM 3594 C C . LEU B 1 119 ? 15.656 15.906 12.984 1 97.44 119 LEU B C 1
ATOM 3596 O O . LEU B 1 119 ? 14.641 16 13.68 1 97.44 119 LEU B O 1
ATOM 3600 N N . PHE B 1 120 ? 16.125 14.758 12.641 1 96.69 120 PHE B N 1
ATOM 3601 C CA . PHE B 1 120 ? 15.445 13.516 12.992 1 96.69 120 PHE B CA 1
ATOM 3602 C C . PHE B 1 120 ? 15.562 13.242 14.492 1 96.69 120 PHE B C 1
ATOM 3604 O O . PHE B 1 120 ? 14.656 12.664 15.086 1 96.69 120 PHE B O 1
ATOM 3611 N N . GLU B 1 121 ? 16.656 13.68 15.055 1 97.19 121 GLU B N 1
ATOM 3612 C CA . GLU B 1 121 ? 16.734 13.648 16.516 1 97.19 121 GLU B CA 1
ATOM 3613 C C . GLU B 1 121 ? 15.695 14.562 17.156 1 97.19 121 GLU B C 1
ATOM 3615 O O . GLU B 1 121 ? 15.07 14.195 18.156 1 97.19 121 GLU B O 1
ATOM 3620 N N . TRP B 1 122 ? 15.555 15.711 16.594 1 98.12 122 TRP B N 1
ATOM 3621 C CA . TRP B 1 122 ? 14.539 16.625 17.078 1 98.12 122 TRP B CA 1
ATOM 3622 C C . TRP B 1 122 ? 13.148 16 16.984 1 98.12 122 TRP B C 1
ATOM 3624 O O . TRP B 1 122 ? 12.352 16.094 17.922 1 98.12 122 TRP B O 1
ATOM 3634 N N . VAL B 1 123 ? 12.82 15.359 15.914 1 98.25 123 VAL B N 1
ATOM 3635 C CA . VAL B 1 123 ? 11.539 14.703 15.68 1 98.25 123 VAL B CA 1
ATOM 3636 C C . VAL B 1 123 ? 11.289 13.656 16.766 1 98.25 123 VAL B C 1
ATOM 3638 O O . VAL B 1 123 ? 10.188 13.578 17.312 1 98.25 123 VAL B O 1
ATOM 3641 N N . GLU B 1 124 ? 12.289 12.938 17.125 1 97.38 124 GLU B N 1
ATOM 3642 C CA . GLU B 1 124 ? 12.172 11.844 18.094 1 97.38 124 GLU B CA 1
ATOM 3643 C C . GLU B 1 124 ? 12 12.383 19.516 1 97.38 124 GLU B C 1
ATOM 3645 O O . GLU B 1 124 ? 11.398 11.719 20.359 1 97.38 124 GLU B O 1
ATOM 3650 N N . ASN B 1 125 ? 12.422 13.602 19.688 1 97.81 125 ASN B N 1
ATOM 3651 C CA . ASN B 1 125 ? 12.445 14.102 21.062 1 97.81 125 ASN B CA 1
ATOM 3652 C C . ASN B 1 125 ? 11.383 15.172 21.281 1 97.81 125 ASN B C 1
ATOM 3654 O O . ASN B 1 125 ? 11.117 15.555 22.422 1 97.81 125 ASN B O 1
ATOM 3658 N N . ASN B 1 126 ? 10.812 15.68 20.25 1 98.56 126 ASN B N 1
ATOM 3659 C CA . ASN B 1 126 ? 9.82 16.734 20.406 1 98.56 126 ASN B CA 1
ATOM 3660 C C . ASN B 1 126 ? 8.547 16.203 21.078 1 98.56 126 ASN B C 1
ATOM 3662 O O . ASN B 1 126 ? 7.824 15.398 20.484 1 98.56 126 ASN B O 1
ATOM 3666 N N . LYS B 1 127 ? 8.227 16.703 22.172 1 98.38 127 LYS B N 1
ATOM 3667 C CA . LYS B 1 127 ? 7.16 16.172 23.016 1 98.38 127 LYS B CA 1
ATOM 3668 C C . LYS B 1 127 ? 5.793 16.391 22.375 1 98.38 127 LYS B C 1
ATOM 3670 O O . LYS B 1 127 ? 4.906 15.539 22.484 1 98.38 127 LYS B O 1
ATOM 3675 N N . LEU B 1 128 ? 5.594 17.5 21.75 1 98.75 128 LEU B N 1
ATOM 3676 C CA . LEU B 1 128 ? 4.305 17.812 21.141 1 98.75 128 LEU B CA 1
ATOM 3677 C C . LEU B 1 128 ? 4.047 16.953 19.906 1 98.75 128 LEU B C 1
ATOM 3679 O O . LEU B 1 128 ? 2.936 16.469 19.719 1 98.75 128 LEU B O 1
ATOM 3683 N N . LEU B 1 129 ? 5.105 16.812 19.094 1 98.38 129 LEU B N 1
ATOM 3684 C CA . LEU B 1 129 ? 5.02 15.938 17.922 1 98.38 129 LEU B CA 1
ATOM 3685 C C . LEU B 1 129 ? 4.766 14.492 18.344 1 98.38 129 LEU B C 1
ATOM 3687 O O . LEU B 1 129 ? 3.91 13.812 17.781 1 98.38 129 LEU B O 1
ATOM 3691 N N . GLN B 1 130 ? 5.426 14.039 19.359 1 98.62 130 GLN B N 1
ATOM 3692 C CA . GLN B 1 130 ? 5.266 12.68 19.875 1 98.62 130 GLN B CA 1
ATOM 3693 C C . GLN B 1 130 ? 3.877 12.484 20.469 1 98.62 130 GLN B C 1
ATOM 3695 O O . GLN B 1 130 ? 3.311 11.391 20.391 1 98.62 130 GLN B O 1
ATOM 3700 N N . PHE B 1 131 ? 3.369 13.508 21.047 1 98.62 131 PHE B N 1
ATOM 3701 C CA . PHE B 1 131 ? 2.037 13.414 21.641 1 98.62 131 PHE B CA 1
ATOM 3702 C C . PHE B 1 131 ? 0.99 13.148 20.562 1 98.62 131 PHE B C 1
ATOM 3704 O O . PHE B 1 131 ? 0.146 12.266 20.719 1 98.62 131 PHE B O 1
ATOM 3711 N N . LYS B 1 132 ? 0.99 13.945 19.453 1 98.12 132 LYS B N 1
ATOM 3712 C CA . LYS B 1 132 ? -0.034 13.711 18.438 1 98.12 132 LYS B CA 1
ATOM 3713 C C . LYS B 1 132 ? 0.186 12.383 17.734 1 98.12 132 LYS B C 1
ATOM 3715 O O . LYS B 1 132 ? -0.774 11.695 17.359 1 98.12 132 LYS B O 1
ATOM 3720 N N . ALA B 1 133 ? 1.473 11.961 17.578 1 98.25 133 ALA B N 1
ATOM 3721 C CA . ALA B 1 133 ? 1.758 10.641 17.016 1 98.25 133 ALA B CA 1
ATOM 3722 C C . ALA B 1 133 ? 1.19 9.539 17.891 1 98.25 133 ALA B C 1
ATOM 3724 O O . ALA B 1 133 ? 0.493 8.641 17.406 1 98.25 133 ALA B O 1
ATOM 3725 N N . ALA B 1 134 ? 1.398 9.641 19.172 1 98.12 134 ALA B N 1
ATOM 3726 C CA . ALA B 1 134 ? 0.95 8.625 20.125 1 98.12 134 ALA B CA 1
ATOM 3727 C C . ALA B 1 134 ? -0.573 8.594 20.219 1 98.12 134 ALA B C 1
ATOM 3729 O O . ALA B 1 134 ? -1.173 7.527 20.328 1 98.12 134 ALA B O 1
ATOM 3730 N N . THR B 1 135 ? -1.136 9.734 20.25 1 98.5 135 THR B N 1
ATOM 3731 C CA . THR B 1 135 ? -2.586 9.852 20.375 1 98.5 135 THR B CA 1
ATOM 3732 C C . THR B 1 135 ? -3.283 9.203 19.188 1 98.5 135 THR B C 1
ATOM 3734 O O . THR B 1 135 ? -4.242 8.445 19.359 1 98.5 135 THR B O 1
ATOM 3737 N N . ILE B 1 136 ? -2.799 9.453 17.984 1 98.38 136 ILE B N 1
ATOM 3738 C CA . ILE B 1 136 ? -3.363 8.867 16.766 1 98.38 136 ILE B CA 1
ATOM 3739 C C . ILE B 1 136 ? -3.102 7.367 16.75 1 98.38 136 ILE B C 1
ATOM 3741 O O . ILE B 1 136 ? -4.008 6.574 16.469 1 98.38 136 ILE B O 1
ATOM 3745 N N . ASP B 1 137 ? -1.894 6.973 17.094 1 96.94 137 ASP B N 1
ATOM 3746 C CA . ASP B 1 137 ? -1.491 5.57 17.047 1 96.94 137 ASP B CA 1
ATOM 3747 C C . ASP B 1 137 ? -2.301 4.738 18.031 1 96.94 137 ASP B C 1
ATOM 3749 O O . ASP B 1 137 ? -2.57 3.559 17.797 1 96.94 137 ASP B O 1
ATOM 3753 N N . LYS B 1 138 ? -2.672 5.352 19.156 1 97.19 138 LYS B N 1
ATOM 3754 C CA . LYS B 1 138 ? -3.49 4.652 20.156 1 97.19 138 LYS B CA 1
ATOM 3755 C C . LYS B 1 138 ? -4.773 4.121 19.531 1 97.19 138 LYS B C 1
ATOM 3757 O O . LYS B 1 138 ? -5.191 2.996 19.812 1 97.19 138 LYS B O 1
ATOM 3762 N N . HIS B 1 139 ? -5.375 4.852 18.688 1 97.75 139 HIS B N 1
ATOM 3763 C CA . HIS B 1 139 ? -6.621 4.445 18.047 1 97.75 139 HIS B CA 1
ATOM 3764 C C . HIS B 1 139 ? -6.367 3.4 16.969 1 97.75 139 HIS B C 1
ATOM 3766 O O . HIS B 1 139 ? -7.211 2.533 16.719 1 97.75 139 HIS B O 1
ATOM 3772 N N . TYR B 1 140 ? -5.211 3.426 16.297 1 96.44 140 TYR B N 1
ATOM 3773 C CA . TYR B 1 140 ? -4.852 2.373 15.352 1 96.44 140 TYR B CA 1
ATOM 3774 C C . TYR B 1 140 ? -4.586 1.059 16.078 1 96.44 140 TYR B C 1
ATOM 3776 O O . TYR B 1 140 ? -5.074 0.005 15.664 1 96.44 140 TYR B O 1
ATOM 3784 N N . ARG B 1 141 ? -3.898 1.178 17.172 1 93.56 141 ARG B N 1
ATOM 3785 C CA . ARG B 1 141 ? -3.502 -0.02 17.906 1 93.56 141 ARG B CA 1
ATOM 3786 C C . ARG B 1 141 ? -4.703 -0.671 18.578 1 93.56 141 ARG B C 1
ATOM 3788 O O . ARG B 1 141 ? -4.68 -1.865 18.891 1 93.56 141 ARG B O 1
ATOM 3795 N N . SER B 1 142 ? -5.738 0.096 18.828 1 94.5 142 SER B N 1
ATOM 3796 C CA . SER B 1 142 ? -6.98 -0.473 19.344 1 94.5 142 SER B CA 1
ATOM 3797 C C . SER B 1 142 ? -7.59 -1.452 18.344 1 94.5 142 SER B C 1
ATOM 3799 O O . SER B 1 142 ? -8.484 -2.229 18.703 1 94.5 142 SER B O 1
ATOM 3801 N N . LEU B 1 143 ? -7.051 -1.463 17.141 1 93.88 143 LEU B N 1
ATOM 3802 C CA . LEU B 1 143 ? -7.566 -2.336 16.094 1 93.88 143 LEU B CA 1
ATOM 3803 C C . LEU B 1 143 ? -6.738 -3.615 15.992 1 93.88 143 LEU B C 1
ATOM 3805 O O . LEU B 1 143 ? -6.949 -4.426 15.086 1 93.88 143 LEU B O 1
ATOM 3809 N N . ASP B 1 144 ? -5.801 -3.816 16.938 1 88.5 144 ASP B N 1
ATOM 3810 C CA . ASP B 1 144 ? -4.965 -5.012 16.969 1 88.5 144 ASP B CA 1
ATOM 3811 C C . ASP B 1 144 ? -5.746 -6.219 17.484 1 88.5 144 ASP B C 1
ATOM 3813 O O . ASP B 1 144 ? -5.465 -6.723 18.578 1 88.5 144 ASP B O 1
ATOM 3817 N N . ALA B 1 145 ? -6.727 -6.625 16.797 1 85.62 145 ALA B N 1
ATOM 3818 C CA . ALA B 1 145 ? -7.539 -7.789 17.141 1 85.62 145 ALA B CA 1
ATOM 3819 C C . ALA B 1 145 ? -8.133 -8.43 15.898 1 85.62 145 ALA B C 1
ATOM 3821 O O . ALA B 1 145 ? -8.211 -7.797 14.844 1 85.62 145 ALA B O 1
ATOM 3822 N N . ALA B 1 146 ? -8.484 -9.68 16.016 1 82.56 146 ALA B N 1
ATOM 3823 C CA . ALA B 1 146 ? -9.125 -10.375 14.898 1 82.56 146 ALA B CA 1
ATOM 3824 C C . ALA B 1 146 ? -10.492 -9.781 14.578 1 82.56 146 ALA B C 1
ATOM 3826 O O . ALA B 1 146 ? -10.891 -9.695 13.414 1 82.56 146 ALA B O 1
ATOM 3827 N N . LYS B 1 147 ? -11.188 -9.391 15.703 1 88.25 147 LYS B N 1
ATOM 3828 C CA . LYS B 1 147 ? -12.469 -8.711 15.578 1 88.25 147 LYS B CA 1
ATOM 3829 C C . LYS B 1 147 ? -12.5 -7.43 16.422 1 88.25 147 LYS B C 1
ATOM 3831 O O . LYS B 1 147 ? -12 -7.41 17.547 1 88.25 147 LYS B O 1
ATOM 3836 N N . VAL B 1 148 ? -13.031 -6.422 15.836 1 94.5 148 VAL B N 1
ATOM 3837 C CA . VAL B 1 148 ? -13.102 -5.141 16.531 1 94.5 148 VAL B CA 1
ATOM 3838 C C . VAL B 1 148 ? -14.531 -4.617 16.5 1 94.5 148 VAL B C 1
ATOM 3840 O O . VAL B 1 148 ? -15.312 -4.965 15.609 1 94.5 148 VAL B O 1
ATOM 3843 N N . SER B 1 149 ? -14.906 -3.816 17.516 1 96.94 149 SER B N 1
ATOM 3844 C CA . SER B 1 149 ? -16.234 -3.207 17.516 1 96.94 149 SER B CA 1
ATOM 3845 C C . SER B 1 149 ? -16.344 -2.113 16.469 1 96.94 149 SER B C 1
ATOM 3847 O O . SER B 1 149 ? -15.328 -1.532 16.047 1 96.94 149 SER B O 1
ATOM 3849 N N . ASN B 1 150 ? -17.547 -1.869 16.047 1 97.81 150 ASN B N 1
ATOM 3850 C CA . ASN B 1 150 ? -17.766 -0.767 15.109 1 97.81 150 ASN B CA 1
ATOM 3851 C C . ASN B 1 150 ? -17.359 0.572 15.727 1 97.81 150 ASN B C 1
ATOM 3853 O O . ASN B 1 150 ? -16.922 1.479 15.016 1 97.81 150 ASN B O 1
ATOM 3857 N N . GLU B 1 151 ? -17.438 0.702 17.047 1 98.25 151 GLU B N 1
ATOM 3858 C CA . GLU B 1 151 ? -17.031 1.927 17.719 1 98.25 151 GLU B CA 1
ATOM 3859 C C . GLU B 1 151 ? -15.523 2.146 17.594 1 98.25 151 GLU B C 1
ATOM 3861 O O . GLU B 1 151 ? -15.078 3.25 17.281 1 98.25 151 GLU B O 1
ATOM 3866 N N . ASP B 1 152 ? -14.789 1.054 17.812 1 98 152 ASP B N 1
ATOM 3867 C CA . ASP B 1 152 ? -13.336 1.148 17.688 1 98 152 ASP B CA 1
ATOM 3868 C C . ASP B 1 152 ? -12.914 1.441 16.25 1 98 152 ASP B C 1
ATOM 3870 O O . ASP B 1 152 ? -12.008 2.236 16.016 1 98 152 ASP B O 1
ATOM 3874 N N . LEU B 1 153 ? -13.609 0.762 15.344 1 98.56 153 LEU B N 1
ATOM 3875 C CA . LEU B 1 153 ? -13.297 0.989 13.938 1 98.56 153 LEU B CA 1
ATOM 3876 C C . LEU B 1 153 ? -13.602 2.43 13.539 1 98.56 153 LEU B C 1
ATOM 3878 O O . LEU B 1 153 ? -12.797 3.072 12.859 1 98.56 153 LEU B O 1
ATOM 3882 N N . PHE B 1 154 ? -14.742 2.957 13.977 1 98.88 154 PHE B N 1
ATOM 3883 C CA . PHE B 1 154 ? -15.102 4.34 13.688 1 98.88 154 PHE B CA 1
ATOM 3884 C C . PHE B 1 154 ? -14.039 5.293 14.219 1 98.88 154 PHE B C 1
ATOM 3886 O O . PHE B 1 154 ? -13.594 6.203 13.516 1 98.88 154 PHE B O 1
ATOM 3893 N N . MET B 1 155 ? -13.57 5.062 15.43 1 98.81 155 MET B N 1
ATOM 3894 C CA . MET B 1 155 ? -12.594 5.965 16.047 1 98.81 155 MET B CA 1
ATOM 3895 C C . MET B 1 155 ? -11.25 5.879 15.32 1 98.81 155 MET B C 1
ATOM 3897 O O . MET B 1 155 ? -10.547 6.883 15.203 1 98.81 155 MET B O 1
ATOM 3901 N N . GLY B 1 156 ? -10.875 4.645 14.914 1 98.75 156 GLY B N 1
ATOM 3902 C CA . GLY B 1 156 ? -9.672 4.516 14.102 1 98.75 156 GLY B CA 1
ATOM 3903 C C . GLY B 1 156 ? -9.75 5.285 12.797 1 98.75 156 GLY B C 1
ATOM 3904 O O . GLY B 1 156 ? -8.812 6 12.438 1 98.75 156 GLY B O 1
ATOM 3905 N N . LEU B 1 157 ? -10.883 5.113 12.102 1 98.94 157 LEU B N 1
ATOM 3906 C CA . LEU B 1 157 ? -11.109 5.832 10.852 1 98.94 157 LEU B CA 1
ATOM 3907 C C . LEU B 1 157 ? -11.141 7.34 11.094 1 98.94 157 LEU B C 1
ATOM 3909 O O . LEU B 1 157 ? -10.555 8.109 10.328 1 98.94 157 LEU B O 1
ATOM 3913 N N . ALA B 1 158 ? -11.766 7.762 12.141 1 98.94 158 ALA B N 1
ATOM 3914 C CA . ALA B 1 158 ? -11.852 9.18 12.484 1 98.94 158 ALA B CA 1
ATOM 3915 C C . ALA B 1 158 ? -10.469 9.75 12.789 1 98.94 158 ALA B C 1
ATOM 3917 O O . ALA B 1 158 ? -10.141 10.859 12.359 1 98.94 158 ALA B O 1
ATOM 3918 N N . ALA B 1 159 ? -9.688 8.992 13.531 1 98.88 159 ALA B N 1
ATOM 3919 C CA . ALA B 1 159 ? -8.32 9.422 13.82 1 98.88 159 ALA B CA 1
ATOM 3920 C C . ALA B 1 159 ? -7.523 9.617 12.531 1 98.88 159 ALA B C 1
ATOM 3922 O O . ALA B 1 159 ? -6.754 10.57 12.406 1 98.88 159 ALA B O 1
ATOM 3923 N N . SER B 1 160 ? -7.73 8.711 11.609 1 98.88 160 SER B N 1
ATOM 3924 C CA . SER B 1 160 ? -7.07 8.82 10.32 1 98.88 160 SER B CA 1
ATOM 3925 C C . SER B 1 160 ? -7.492 10.086 9.586 1 98.88 160 SER B C 1
ATOM 3927 O O . SER B 1 160 ? -6.656 10.781 9.008 1 98.88 160 SER B O 1
ATOM 3929 N N . VAL B 1 161 ? -8.742 10.422 9.586 1 98.88 161 VAL B N 1
ATOM 3930 C CA . VAL B 1 161 ? -9.242 11.625 8.938 1 98.88 161 VAL B CA 1
ATOM 3931 C C . VAL B 1 161 ? -8.648 12.859 9.617 1 98.88 161 VAL B C 1
ATOM 3933 O O . VAL B 1 161 ? -8.242 13.812 8.938 1 98.88 161 VAL B O 1
ATOM 3936 N N . LEU B 1 162 ? -8.602 12.859 10.953 1 98.94 162 LEU B N 1
ATOM 3937 C CA . LEU B 1 162 ? -8.008 13.977 11.672 1 98.94 162 LEU B CA 1
ATOM 3938 C C . LEU B 1 162 ? -6.543 14.156 11.281 1 98.94 162 LEU B C 1
ATOM 3940 O O . LEU B 1 162 ? -6.07 15.289 11.133 1 98.94 162 LEU B O 1
ATOM 3944 N N . LEU B 1 163 ? -5.863 13.047 11.125 1 98.75 163 LEU B N 1
ATOM 3945 C CA . LEU B 1 163 ? -4.469 13.125 10.695 1 98.75 163 LEU B CA 1
ATOM 3946 C C . LEU B 1 163 ? -4.363 13.688 9.281 1 98.75 163 LEU B C 1
ATOM 3948 O O . LEU B 1 163 ? -3.605 14.625 9.039 1 98.75 163 LEU B O 1
ATOM 3952 N N . GLU B 1 164 ? -5.199 13.242 8.289 1 96.94 164 GLU B N 1
ATOM 3953 C CA . GLU B 1 164 ? -5.125 13.516 6.859 1 96.94 164 GLU B CA 1
ATOM 3954 C C . GLU B 1 164 ? -5.617 14.922 6.543 1 96.94 164 GLU B C 1
ATOM 3956 O O . GLU B 1 164 ? -5.102 15.578 5.633 1 96.94 164 GLU B O 1
ATOM 3961 N N . SER B 1 165 ? -6.574 15.398 7.293 1 98.06 165 SER B N 1
ATOM 3962 C CA . SER B 1 165 ? -7.289 16.609 6.895 1 98.06 165 SER B CA 1
ATOM 3963 C C . SER B 1 165 ? -7.012 17.75 7.855 1 98.06 165 SER B C 1
ATOM 3965 O O . SER B 1 165 ? -7.379 18.906 7.582 1 98.06 165 SER B O 1
ATOM 3967 N N . PHE B 1 166 ? -6.309 17.438 8.961 1 98.62 166 PHE B N 1
ATOM 3968 C CA . PHE B 1 166 ? -6.172 18.422 10.016 1 98.62 166 PHE B CA 1
ATOM 3969 C C . PHE B 1 166 ? -4.73 18.516 10.5 1 98.62 166 PHE B C 1
ATOM 3971 O O . PHE B 1 166 ? -4.031 19.484 10.219 1 98.62 166 PHE B O 1
ATOM 3978 N N . LEU B 1 167 ? -4.148 17.5 10.906 1 98.81 167 LEU B N 1
ATOM 3979 C CA . LEU B 1 167 ? -2.895 17.547 11.648 1 98.81 167 LEU B CA 1
ATOM 3980 C C . LEU B 1 167 ? -1.714 17.766 10.711 1 98.81 167 LEU B C 1
ATOM 3982 O O . LEU B 1 167 ? -0.687 18.312 11.109 1 98.81 167 LEU B O 1
ATOM 3986 N N . PHE B 1 168 ? -1.831 17.359 9.453 1 98.44 168 PHE B N 1
ATOM 3987 C CA . PHE B 1 168 ? -0.769 17.562 8.477 1 98.44 168 PHE B CA 1
ATOM 3988 C C . PHE B 1 168 ? -0.623 19.047 8.133 1 98.44 168 PHE B C 1
ATOM 3990 O O . PHE B 1 168 ? 0.465 19.5 7.773 1 98.44 168 PHE B O 1
ATOM 3997 N N . TYR B 1 169 ? -1.561 19.844 8.32 1 97.5 169 TYR B N 1
ATOM 3998 C CA . TYR B 1 169 ? -1.688 21.078 7.555 1 97.5 169 TYR B CA 1
ATOM 3999 C C . TYR B 1 169 ? -0.93 22.219 8.227 1 97.5 169 TYR B C 1
ATOM 4001 O O . TYR B 1 169 ? -0.57 23.203 7.57 1 97.5 169 TYR B O 1
ATOM 4009 N N . SER B 1 170 ? -0.702 22.125 9.562 1 98.25 170 SER B N 1
ATOM 4010 C CA . SER B 1 170 ? 0.237 23.094 10.117 1 98.25 170 SER B CA 1
ATOM 4011 C C . SER B 1 170 ? 1.615 22.969 9.484 1 98.25 170 SER B C 1
ATOM 4013 O O . SER B 1 170 ? 2.322 23.953 9.305 1 98.25 170 SER B O 1
ATOM 4015 N N . GLY B 1 171 ? 1.936 21.688 9.109 1 98.38 171 GLY B N 1
ATOM 4016 C CA . GLY B 1 171 ? 3.213 21.438 8.461 1 98.38 171 GLY B CA 1
ATOM 4017 C C . GLY B 1 171 ? 3.26 21.922 7.023 1 98.38 171 GLY B C 1
ATOM 4018 O O . GLY B 1 171 ? 4.309 22.344 6.543 1 98.38 171 GLY B O 1
ATOM 4019 N N . PHE B 1 172 ? 2.172 21.875 6.348 1 98.31 172 PHE B N 1
ATOM 4020 C CA . PHE B 1 172 ? 2.111 22.266 4.945 1 98.31 172 PHE B CA 1
ATOM 4021 C C . PHE B 1 172 ? 2.154 23.781 4.809 1 98.31 172 PHE B C 1
ATOM 4023 O O . PHE B 1 172 ? 2.416 24.312 3.727 1 98.31 172 PHE B O 1
ATOM 4030 N N . PHE B 1 173 ? 1.891 24.5 5.871 1 98.25 173 PHE B N 1
ATOM 4031 C CA . PHE B 1 173 ? 1.734 25.953 5.801 1 98.25 173 PHE B CA 1
ATOM 4032 C C . PHE B 1 173 ? 3.014 26.609 5.301 1 98.25 173 PHE B C 1
ATOM 4034 O O . PHE B 1 173 ? 2.986 27.375 4.336 1 98.25 173 PHE B O 1
ATOM 4041 N N . MET B 1 174 ? 4.148 26.328 5.867 1 98.06 174 MET B N 1
ATOM 4042 C CA . MET B 1 174 ? 5.414 27.016 5.598 1 98.06 174 MET B CA 1
ATOM 4043 C C . MET B 1 174 ? 5.828 26.844 4.145 1 98.06 174 MET B C 1
ATOM 4045 O O . MET B 1 174 ? 6.086 27.828 3.445 1 98.06 174 MET B O 1
ATOM 4049 N N . PRO B 1 175 ? 5.879 25.594 3.65 1 98.12 175 PRO B N 1
ATOM 4050 C CA . PRO B 1 175 ? 6.262 25.438 2.244 1 98.12 175 PRO B CA 1
ATOM 4051 C C . PRO B 1 175 ? 5.305 26.156 1.293 1 98.12 175 PRO B C 1
ATOM 4053 O O . PRO B 1 175 ? 5.742 26.766 0.309 1 98.12 175 PRO B O 1
ATOM 4056 N N . LEU B 1 176 ? 4.074 26.156 1.583 1 97.5 176 LEU B N 1
ATOM 4057 C CA . LEU B 1 176 ? 3.098 26.797 0.711 1 97.5 176 LEU B CA 1
ATOM 4058 C C . LEU B 1 176 ? 3.188 28.328 0.816 1 97.5 176 LEU B C 1
ATOM 4060 O O . LEU B 1 176 ? 3.031 29.031 -0.182 1 97.5 176 LEU B O 1
ATOM 4064 N N . TRP B 1 177 ? 3.391 28.781 2.043 1 97.88 177 TRP B N 1
ATOM 4065 C CA . TRP B 1 177 ? 3.547 30.219 2.264 1 97.88 177 TRP B CA 1
ATOM 4066 C C . TRP B 1 177 ? 4.758 30.75 1.508 1 97.88 177 TRP B C 1
ATOM 4068 O O . TRP B 1 177 ? 4.68 31.812 0.872 1 97.88 177 TRP B O 1
ATOM 4078 N N . LEU B 1 178 ? 5.852 30.078 1.533 1 98.12 178 LEU B N 1
ATOM 4079 C CA . LEU B 1 178 ? 7.047 30.469 0.794 1 98.12 178 LEU B CA 1
ATOM 4080 C C . LEU B 1 178 ? 6.789 30.453 -0.708 1 98.12 178 LEU B C 1
ATOM 4082 O O . LEU B 1 178 ? 7.164 31.375 -1.42 1 98.12 178 LEU B O 1
ATOM 4086 N N . ALA B 1 179 ? 6.145 29.438 -1.135 1 97.06 179 ALA B N 1
ATOM 4087 C CA . ALA B 1 179 ? 5.84 29.312 -2.559 1 97.06 179 ALA B CA 1
ATOM 4088 C C . ALA B 1 179 ? 4.969 30.469 -3.033 1 97.06 179 ALA B C 1
ATOM 4090 O O . ALA B 1 179 ? 5.152 30.984 -4.141 1 97.06 179 ALA B O 1
ATOM 4091 N N . GLY B 1 180 ? 4.039 30.859 -2.201 1 96.06 180 GLY B N 1
ATOM 4092 C CA . GLY B 1 180 ? 3.172 31.984 -2.525 1 96.06 180 GLY B CA 1
ATOM 4093 C C . GLY B 1 180 ? 3.924 33.281 -2.693 1 96.06 180 GLY B C 1
ATOM 4094 O O . GLY B 1 180 ? 3.402 34.25 -3.279 1 96.06 180 GLY B O 1
ATOM 4095 N N . GLN B 1 181 ? 5.125 33.281 -2.223 1 95.75 181 GLN B N 1
ATOM 4096 C CA . GLN B 1 181 ? 5.98 34.438 -2.328 1 95.75 181 GLN B CA 1
ATOM 4097 C C . GLN B 1 181 ? 7.086 34.25 -3.359 1 95.75 181 GLN B C 1
ATOM 4099 O O . GLN B 1 181 ? 8.047 35 -3.422 1 95.75 181 GLN B O 1
ATOM 4104 N N . GLY B 1 182 ? 6.992 33.156 -4.062 1 95.88 182 GLY B N 1
ATOM 4105 C CA . GLY B 1 182 ? 7.945 32.844 -5.117 1 95.88 182 GLY B CA 1
ATOM 4106 C C . GLY B 1 182 ? 9.219 32.188 -4.605 1 95.88 182 GLY B C 1
ATOM 4107 O O . GLY B 1 182 ? 10.219 32.125 -5.32 1 95.88 182 GLY B O 1
ATOM 4108 N N . GLN B 1 183 ? 9.203 31.719 -3.365 1 97.44 183 GLN B N 1
ATOM 4109 C CA . GLN B 1 183 ? 10.359 31.047 -2.766 1 97.44 183 GLN B CA 1
ATOM 4110 C C . GLN B 1 183 ? 10.148 29.547 -2.664 1 97.44 183 GLN B C 1
ATOM 4112 O O . GLN B 1 183 ? 9.031 29.094 -2.408 1 97.44 183 GLN B O 1
ATOM 4117 N N . MET B 1 184 ? 11.227 28.797 -2.91 1 98 184 MET B N 1
ATOM 4118 C CA . MET B 1 184 ? 11.211 27.344 -2.773 1 98 184 MET B CA 1
ATOM 4119 C C . MET B 1 184 ? 10.109 26.734 -3.635 1 98 184 MET B C 1
ATOM 4121 O O . MET B 1 184 ? 9.398 25.828 -3.189 1 98 184 MET B O 1
ATOM 4125 N N . VAL B 1 185 ? 9.938 27.188 -4.793 1 97.12 185 VAL B N 1
ATOM 4126 C CA . VAL B 1 185 ? 8.805 26.859 -5.648 1 97.12 185 VAL B CA 1
ATOM 4127 C C . VAL B 1 185 ? 8.93 25.422 -6.145 1 97.12 185 VAL B C 1
ATOM 4129 O O . VAL B 1 185 ? 7.941 24.688 -6.195 1 97.12 185 VAL B O 1
ATOM 4132 N N . ALA B 1 186 ? 10.141 24.984 -6.5 1 97.38 186 ALA B N 1
ATOM 4133 C CA . ALA B 1 186 ? 10.352 23.625 -7.012 1 97.38 186 ALA B CA 1
ATOM 4134 C C . ALA B 1 186 ? 10 22.578 -5.957 1 97.38 186 ALA B C 1
ATOM 4136 O O . ALA B 1 186 ? 9.352 21.578 -6.258 1 97.38 186 ALA B O 1
ATOM 4137 N N . SER B 1 187 ? 10.383 22.781 -4.734 1 97.88 187 SER B N 1
ATOM 4138 C CA . SER B 1 187 ? 10.055 21.891 -3.629 1 97.88 187 SER B CA 1
ATOM 4139 C C . SER B 1 187 ? 8.562 21.938 -3.314 1 97.88 187 SER B C 1
ATOM 4141 O O . SER B 1 187 ? 7.965 20.906 -2.959 1 97.88 187 SER B O 1
ATOM 4143 N N . ALA B 1 188 ? 8.016 23.109 -3.488 1 97.5 188 ALA B N 1
ATOM 4144 C CA . ALA B 1 188 ? 6.594 23.266 -3.189 1 97.5 188 ALA B CA 1
ATOM 4145 C C . ALA B 1 188 ? 5.738 22.469 -4.18 1 97.5 188 ALA B C 1
ATOM 4147 O O . ALA B 1 188 ? 4.613 22.078 -3.859 1 97.5 188 ALA B O 1
ATOM 4148 N N . ASP B 1 189 ? 6.25 22.234 -5.367 1 96.94 189 ASP B N 1
ATOM 4149 C CA . ASP B 1 189 ? 5.52 21.406 -6.324 1 96.94 189 ASP B CA 1
ATOM 4150 C C . ASP B 1 189 ? 5.293 20 -5.766 1 96.94 189 ASP B C 1
ATOM 4152 O O . ASP B 1 189 ? 4.234 19.406 -5.988 1 96.94 189 ASP B O 1
ATOM 4156 N N . ILE B 1 190 ? 6.234 19.469 -5.059 1 97.94 190 ILE B N 1
ATOM 4157 C CA . ILE B 1 190 ? 6.09 18.188 -4.379 1 97.94 190 ILE B CA 1
ATOM 4158 C C . ILE B 1 190 ? 5.031 18.297 -3.285 1 97.94 190 ILE B C 1
ATOM 4160 O O . ILE B 1 190 ? 4.145 17.438 -3.182 1 97.94 190 ILE B O 1
ATOM 4164 N N . ILE B 1 191 ? 5.082 19.359 -2.529 1 98.44 191 ILE B N 1
ATOM 4165 C CA . ILE B 1 191 ? 4.16 19.578 -1.417 1 98.44 191 ILE B CA 1
ATOM 4166 C C . ILE B 1 191 ? 2.732 19.688 -1.942 1 98.44 191 ILE B C 1
ATOM 4168 O O . ILE B 1 191 ? 1.803 19.125 -1.354 1 98.44 191 ILE B O 1
ATOM 4172 N N . LYS B 1 192 ? 2.59 20.344 -3.027 1 97.19 192 LYS B N 1
ATOM 4173 C CA . LYS B 1 192 ? 1.267 20.5 -3.623 1 97.19 192 LYS B CA 1
ATOM 4174 C C . LYS B 1 192 ? 0.684 19.156 -4.039 1 97.19 192 LYS B C 1
ATOM 4176 O O . LYS B 1 192 ? -0.518 18.922 -3.895 1 97.19 192 LYS B O 1
ATOM 4181 N N . LYS B 1 193 ? 1.504 18.281 -4.598 1 97.81 193 LYS B N 1
ATOM 4182 C CA . LYS B 1 193 ? 1.048 16.938 -4.941 1 97.81 193 LYS B CA 1
ATOM 4183 C C . LYS B 1 193 ? 0.613 16.172 -3.697 1 97.81 193 LYS B C 1
ATOM 4185 O O . LYS B 1 193 ? -0.39 15.453 -3.723 1 97.81 193 LYS B O 1
ATOM 4190 N N . ILE B 1 194 ? 1.362 16.344 -2.639 1 98.56 194 ILE B N 1
ATOM 4191 C CA . ILE B 1 194 ? 1.022 15.68 -1.387 1 98.56 194 ILE B CA 1
ATOM 4192 C C . ILE B 1 194 ? -0.311 16.203 -0.864 1 98.56 194 ILE B C 1
ATOM 4194 O O . ILE B 1 194 ? -1.182 15.43 -0.464 1 98.56 194 ILE B O 1
ATOM 4198 N N . VAL B 1 195 ? -0.474 17.469 -0.888 1 97.5 195 VAL B N 1
ATOM 4199 C CA . VAL B 1 195 ? -1.709 18.078 -0.406 1 97.5 195 VAL B CA 1
ATOM 4200 C C . VAL B 1 195 ? -2.889 17.594 -1.241 1 97.5 195 VAL B C 1
ATOM 4202 O O . VAL B 1 195 ? -3.959 17.297 -0.702 1 97.5 195 VAL B O 1
ATOM 4205 N N . ALA B 1 196 ? -2.697 17.5 -2.566 1 96.19 196 ALA B N 1
ATOM 4206 C CA . ALA B 1 196 ? -3.74 16.969 -3.438 1 96.19 196 ALA B CA 1
ATOM 4207 C C . ALA B 1 196 ? -4.113 15.547 -3.041 1 96.19 196 ALA B C 1
ATOM 4209 O O . ALA B 1 196 ? -5.293 15.195 -2.988 1 96.19 196 ALA B O 1
ATOM 4210 N N . ASP B 1 197 ? -3.15 14.742 -2.746 1 98.06 197 ASP B N 1
ATOM 4211 C CA . ASP B 1 197 ? -3.395 13.375 -2.289 1 98.06 197 ASP B CA 1
ATOM 4212 C C . ASP B 1 197 ? -4.16 13.367 -0.968 1 98.06 197 ASP B C 1
ATOM 4214 O O . ASP B 1 197 ? -5.133 12.633 -0.812 1 98.06 197 ASP B O 1
ATOM 4218 N N . GLU B 1 198 ? -3.668 14.219 -0.001 1 97.62 198 GLU B N 1
ATOM 4219 C CA . GLU B 1 198 ? -4.281 14.25 1.322 1 97.62 198 GLU B CA 1
ATOM 4220 C C . GLU B 1 198 ? -5.758 14.625 1.236 1 97.62 198 GLU B C 1
ATOM 4222 O O . GLU B 1 198 ? -6.574 14.156 2.029 1 97.62 198 GLU B O 1
ATOM 4227 N N . SER B 1 199 ? -6.035 15.492 0.342 1 95.94 199 SER B N 1
ATOM 4228 C CA . SER B 1 199 ? -7.43 15.891 0.156 1 95.94 199 SER B CA 1
ATOM 4229 C C . SER B 1 199 ? -8.297 14.695 -0.208 1 95.94 199 SER B C 1
ATOM 4231 O O . SER B 1 199 ? -9.375 14.508 0.359 1 95.94 199 SER B O 1
ATOM 4233 N N . ILE B 1 200 ? -7.84 13.828 -1.088 1 97.19 200 ILE B N 1
ATOM 4234 C CA . ILE B 1 200 ? -8.578 12.656 -1.539 1 97.19 200 ILE B CA 1
ATOM 4235 C C . ILE B 1 200 ? -8.586 11.602 -0.437 1 97.19 200 ILE B C 1
ATOM 4237 O O . ILE B 1 200 ? -9.602 10.922 -0.226 1 97.19 200 ILE B O 1
ATOM 4241 N N . HIS B 1 201 ? -7.457 11.453 0.268 1 98.56 201 HIS B N 1
ATOM 4242 C CA . HIS B 1 201 ? -7.383 10.508 1.376 1 98.56 201 HIS B CA 1
ATOM 4243 C C . HIS B 1 201 ? -8.422 10.828 2.445 1 98.56 201 HIS B C 1
ATOM 4245 O O . HIS B 1 201 ? -9.141 9.938 2.91 1 98.56 201 HIS B O 1
ATOM 4251 N N . GLY B 1 202 ? -8.484 12.117 2.789 1 98.44 202 GLY B N 1
ATOM 4252 C CA . GLY B 1 202 ? -9.422 12.547 3.816 1 98.44 202 GLY B CA 1
ATOM 4253 C C . GLY B 1 202 ? -10.867 12.273 3.457 1 98.44 202 GLY B C 1
ATOM 4254 O O . GLY B 1 202 ? -11.648 11.828 4.301 1 98.44 202 GLY B O 1
ATOM 4255 N N . VAL B 1 203 ? -11.188 12.492 2.217 1 98.38 203 VAL B N 1
ATOM 4256 C CA . VAL B 1 203 ? -12.562 12.289 1.771 1 98.38 203 VAL B CA 1
ATOM 4257 C C . VAL B 1 203 ? -12.891 10.797 1.764 1 98.38 203 VAL B C 1
ATOM 4259 O O . VAL B 1 203 ? -13.93 10.383 2.285 1 98.38 203 VAL B O 1
ATOM 4262 N N . PHE B 1 204 ? -12.117 9.992 1.192 1 98.81 204 PHE B N 1
ATOM 4263 C CA . PHE B 1 204 ? -12.375 8.562 1.083 1 98.81 204 PHE B CA 1
ATOM 4264 C C . PHE B 1 204 ? -12.508 7.93 2.463 1 98.81 204 PHE B C 1
ATOM 4266 O O . PHE B 1 204 ? -13.484 7.23 2.738 1 98.81 204 PHE B O 1
ATOM 4273 N N . VAL B 1 205 ? -11.492 8.156 3.338 1 98.88 205 VAL B N 1
ATOM 4274 C CA . VAL B 1 205 ? -11.531 7.582 4.68 1 98.88 205 VAL B CA 1
ATOM 4275 C C . VAL B 1 205 ? -12.727 8.141 5.449 1 98.88 205 VAL B C 1
ATOM 4277 O O . VAL B 1 205 ? -13.344 7.43 6.246 1 98.88 205 VAL B O 1
ATOM 4280 N N . GLY B 1 206 ? -13.031 9.414 5.172 1 98.81 206 GLY B N 1
ATOM 4281 C CA . GLY B 1 206 ? -14.227 10 5.766 1 98.81 206 GLY B CA 1
ATOM 4282 C C . GLY B 1 206 ? -15.5 9.266 5.383 1 98.81 206 GLY B C 1
ATOM 4283 O O . GLY B 1 206 ? -16.359 9.023 6.23 1 98.81 206 GLY B O 1
ATOM 4284 N N . LEU B 1 207 ? -15.625 8.922 4.109 1 98.62 207 LEU B N 1
ATOM 4285 C CA . LEU B 1 207 ? -16.797 8.18 3.643 1 98.62 207 LEU B CA 1
ATOM 4286 C C . LEU B 1 207 ? -16.875 6.812 4.309 1 98.62 207 LEU B C 1
ATOM 4288 O O . LEU B 1 207 ? -17.953 6.367 4.703 1 98.62 207 LEU B O 1
ATOM 4292 N N . LEU B 1 208 ? -15.742 6.125 4.453 1 98.81 208 LEU B N 1
ATOM 4293 C CA . LEU B 1 208 ? -15.703 4.859 5.176 1 98.81 208 LEU B CA 1
ATOM 4294 C C . LEU B 1 208 ? -16.203 5.035 6.605 1 98.81 208 LEU B C 1
ATOM 4296 O O . LEU B 1 208 ? -17 4.223 7.094 1 98.81 208 LEU B O 1
ATOM 4300 N N . ALA B 1 209 ? -15.719 6.113 7.25 1 98.88 209 ALA B N 1
ATOM 4301 C CA . ALA B 1 209 ? -16.125 6.383 8.633 1 98.88 209 ALA B CA 1
ATOM 4302 C C . ALA B 1 209 ? -17.625 6.641 8.727 1 98.88 209 ALA B C 1
ATOM 4304 O O . ALA B 1 209 ? -18.281 6.18 9.664 1 98.88 209 ALA B O 1
ATOM 4305 N N . GLN B 1 210 ? -18.172 7.406 7.809 1 98.69 210 GLN B N 1
ATOM 4306 C CA . GLN B 1 210 ? -19.594 7.68 7.789 1 98.69 210 GLN B CA 1
ATOM 4307 C C . GLN B 1 210 ? -20.406 6.391 7.66 1 98.69 210 GLN B C 1
ATOM 4309 O O . GLN B 1 210 ? -21.422 6.219 8.336 1 98.69 210 GLN B O 1
ATOM 4314 N N . ASP B 1 211 ? -19.969 5.465 6.781 1 98.31 211 ASP B N 1
ATOM 4315 C CA . ASP B 1 211 ? -20.641 4.184 6.598 1 98.31 211 ASP B CA 1
ATOM 4316 C C . ASP B 1 211 ? -20.641 3.373 7.891 1 98.31 211 ASP B C 1
ATOM 4318 O O . ASP B 1 211 ? -21.641 2.727 8.227 1 98.31 211 ASP B O 1
ATOM 4322 N N . VAL B 1 212 ? -19.516 3.389 8.617 1 98.56 212 VAL B N 1
ATOM 4323 C CA . VAL B 1 212 ? -19.406 2.67 9.883 1 98.56 212 VAL B CA 1
ATOM 4324 C C . VAL B 1 212 ? -20.281 3.354 10.938 1 98.56 212 VAL B C 1
ATOM 4326 O O . VAL B 1 212 ? -20.953 2.686 11.727 1 98.56 212 VAL B O 1
ATOM 4329 N N . TYR B 1 213 ? -20.266 4.672 10.922 1 98.69 213 TYR B N 1
ATOM 4330 C CA . TYR B 1 213 ? -21.031 5.461 11.883 1 98.69 213 TYR B CA 1
ATOM 4331 C C . TYR B 1 213 ? -22.516 5.109 11.82 1 98.69 213 TYR B C 1
ATOM 4333 O O . TYR B 1 213 ? -23.188 5.016 12.859 1 98.69 213 TYR B O 1
ATOM 4341 N N . LYS B 1 214 ? -23.047 4.848 10.648 1 97.75 214 LYS B N 1
ATOM 4342 C CA . LYS B 1 214 ? -24.453 4.527 10.422 1 97.75 214 LYS B CA 1
ATOM 4343 C C . LYS B 1 214 ? -24.844 3.213 11.102 1 97.75 214 LYS B C 1
ATOM 4345 O O . LYS B 1 214 ? -26.016 2.961 11.367 1 97.75 214 LYS B O 1
ATOM 4350 N N . LYS B 1 215 ? -23.844 2.439 11.422 1 97.62 215 LYS B N 1
ATOM 4351 C CA . LYS B 1 215 ? -24.094 1.104 11.953 1 97.62 215 LYS B CA 1
ATOM 4352 C C . LYS B 1 215 ? -23.891 1.068 13.469 1 97.62 215 LYS B C 1
ATOM 4354 O O . LYS B 1 215 ? -24.094 0.034 14.102 1 97.62 215 LYS B O 1
ATOM 4359 N N . LEU B 1 216 ? -23.562 2.178 14.062 1 98.19 216 LEU B N 1
ATOM 4360 C CA . LEU B 1 216 ? -23.219 2.207 15.477 1 98.19 216 LEU B CA 1
ATOM 4361 C C . LEU B 1 216 ? -24.469 2.102 16.344 1 98.19 216 LEU B C 1
ATOM 4363 O O . LEU B 1 216 ? -25.484 2.734 16.047 1 98.19 216 LEU B O 1
ATOM 4367 N N . PRO B 1 217 ? -24.375 1.334 17.406 1 96.69 217 PRO B N 1
ATOM 4368 C CA . PRO B 1 217 ? -25.516 1.259 18.344 1 96.69 217 PRO B CA 1
ATOM 4369 C C . PRO B 1 217 ? -25.781 2.58 19.062 1 96.69 217 PRO B C 1
ATOM 4371 O O . PRO B 1 217 ? -26.938 2.926 19.312 1 96.69 217 PRO B O 1
ATOM 4374 N N . ASN B 1 218 ? -24.672 3.277 19.422 1 96.06 218 ASN B N 1
ATOM 4375 C CA . ASN B 1 218 ? -24.766 4.574 20.078 1 96.06 218 ASN B CA 1
ATOM 4376 C C . ASN B 1 218 ? -23.938 5.633 19.344 1 96.06 218 ASN B C 1
ATOM 4378 O O . ASN B 1 218 ? -22.906 6.07 19.844 1 96.06 218 ASN B O 1
ATOM 4382 N N . PRO B 1 219 ? -24.406 6.098 18.281 1 97.75 219 PRO B N 1
ATOM 4383 C CA . PRO B 1 219 ? -23.625 7.004 17.422 1 97.75 219 PRO B CA 1
ATOM 4384 C C . PRO B 1 219 ? -23.266 8.312 18.125 1 97.75 219 PRO B C 1
ATOM 4386 O O . PRO B 1 219 ? -22.172 8.844 17.922 1 97.75 219 PRO B O 1
ATOM 4389 N N . GLU B 1 220 ? -24.125 8.812 18.953 1 97.44 220 GLU B N 1
ATOM 4390 C CA . GLU B 1 220 ? -23.875 10.086 19.625 1 97.44 220 GLU B CA 1
ATOM 4391 C C . GLU B 1 220 ? -22.688 9.984 20.578 1 97.44 220 GLU B C 1
ATOM 4393 O O . GLU B 1 220 ? -21.922 10.938 20.734 1 97.44 220 GLU B O 1
ATOM 4398 N N . LYS B 1 221 ? -22.562 8.891 21.219 1 98.12 221 LYS B N 1
ATOM 4399 C CA . LYS B 1 221 ? -21.438 8.688 22.109 1 98.12 221 LYS B CA 1
ATOM 4400 C C . LYS B 1 221 ? -20.109 8.711 21.344 1 98.12 221 LYS B C 1
ATOM 4402 O O . LYS B 1 221 ? -19.141 9.305 21.812 1 98.12 221 LYS B O 1
ATOM 4407 N N . SER B 1 222 ? -20.078 8.07 20.203 1 98.31 222 SER B N 1
ATOM 4408 C CA . SER B 1 222 ? -18.875 8.062 19.375 1 98.31 222 SER B CA 1
ATOM 4409 C C . SER B 1 222 ? -18.562 9.461 18.844 1 98.31 222 SER B C 1
ATOM 4411 O O . SER B 1 222 ? -17.391 9.844 18.734 1 98.31 222 SER B O 1
ATOM 4413 N N . LYS B 1 223 ? -19.594 10.188 18.484 1 98.56 223 LYS B N 1
ATOM 4414 C CA . LYS B 1 223 ? -19.391 11.562 18.047 1 98.56 223 LYS B CA 1
ATOM 4415 C C . LYS B 1 223 ? -18.766 12.406 19.172 1 98.56 223 LYS B C 1
ATOM 4417 O O . LYS B 1 223 ? -17.859 13.203 18.922 1 98.56 223 LYS B O 1
ATOM 4422 N N . GLU B 1 224 ? -19.234 12.242 20.359 1 98.56 224 GLU B N 1
ATOM 4423 C CA . GLU B 1 224 ? -18.688 12.961 21.5 1 98.56 224 GLU B CA 1
ATOM 4424 C C . GLU B 1 224 ? -17.219 12.602 21.719 1 98.56 224 GLU B C 1
ATOM 4426 O O . GLU B 1 224 ? -16.391 13.469 22.016 1 98.56 224 GLU B O 1
ATOM 4431 N N . GLU B 1 225 ? -16.906 11.328 21.609 1 98.5 225 GLU B N 1
ATOM 4432 C CA . GLU B 1 225 ? -15.523 10.875 21.734 1 98.5 225 GLU B CA 1
ATOM 4433 C C . GLU B 1 225 ? -14.641 11.477 20.656 1 98.5 225 GLU B C 1
ATOM 4435 O O . GLU B 1 225 ? -13.492 11.859 20.922 1 98.5 225 GLU B O 1
ATOM 4440 N N . LEU B 1 226 ? -15.164 11.578 19.469 1 98.81 226 LEU B N 1
ATOM 4441 C CA . LEU B 1 226 ? -14.445 12.188 18.359 1 98.81 226 LEU B CA 1
ATOM 4442 C C . LEU B 1 226 ? -14.148 13.656 18.641 1 98.81 226 LEU B C 1
ATOM 4444 O O . LEU B 1 226 ? -13.023 14.117 18.438 1 98.81 226 LEU B O 1
ATOM 4448 N N . ILE B 1 227 ? -15.141 14.375 19.078 1 98.81 227 ILE B N 1
ATOM 4449 C CA . ILE B 1 227 ? -14.969 15.805 19.344 1 98.81 227 ILE B CA 1
ATOM 4450 C C . ILE B 1 227 ? -13.945 16 20.453 1 98.81 227 ILE B C 1
ATOM 4452 O O . ILE B 1 227 ? -13.109 16.906 20.375 1 98.81 227 ILE B O 1
ATOM 4456 N N . SER B 1 228 ? -14.008 15.133 21.453 1 98.81 228 SER B N 1
ATOM 4457 C CA . SER B 1 228 ? -13.016 15.188 22.516 1 98.81 228 SER B CA 1
ATOM 4458 C C . SER B 1 228 ? -11.609 14.938 21.984 1 98.81 228 SER B C 1
ATOM 4460 O O . SER B 1 228 ? -10.664 15.633 22.359 1 98.81 228 SER B O 1
ATOM 4462 N N . LEU B 1 229 ? -11.43 13.945 21.125 1 98.88 229 LEU B N 1
ATOM 4463 C CA . LEU B 1 229 ? -10.148 13.648 20.5 1 98.88 229 LEU B CA 1
ATOM 4464 C C . LEU B 1 229 ? -9.648 14.828 19.688 1 98.88 229 LEU B C 1
ATOM 4466 O O . LEU B 1 229 ? -8.484 15.211 19.781 1 98.88 229 LEU B O 1
ATOM 4470 N N . LEU B 1 230 ? -10.555 15.414 18.875 1 98.88 230 LEU B N 1
ATOM 4471 C CA . LEU B 1 230 ? -10.195 16.562 18.047 1 98.88 230 LEU B CA 1
ATOM 4472 C C . LEU B 1 230 ? -9.719 17.719 18.906 1 98.88 230 LEU B C 1
ATOM 4474 O O . LEU B 1 230 ? -8.695 18.344 18.609 1 98.88 230 LEU B O 1
ATOM 4478 N N . MET B 1 231 ? -10.422 17.984 20 1 98.81 231 MET B N 1
ATOM 4479 C CA . MET B 1 231 ? -10.086 19.125 20.844 1 98.81 231 MET B CA 1
ATOM 4480 C C . MET B 1 231 ? -8.75 18.906 21.547 1 98.81 231 MET B C 1
ATOM 4482 O O . MET B 1 231 ? -7.973 19.844 21.734 1 98.81 231 MET B O 1
ATOM 4486 N N . GLU B 1 232 ? -8.508 17.688 21.953 1 98.81 232 GLU B N 1
ATOM 4487 C CA . GLU B 1 232 ? -7.215 17.359 22.547 1 98.81 232 GLU B CA 1
ATOM 4488 C C . GLU B 1 232 ? -6.078 17.578 21.562 1 98.81 232 GLU B C 1
ATOM 4490 O O . GLU B 1 232 ? -5.051 18.156 21.906 1 98.81 232 GLU B O 1
ATOM 4495 N N . LEU B 1 233 ? -6.242 17.109 20.359 1 98.94 233 LEU B N 1
ATOM 4496 C CA . LEU B 1 233 ? -5.246 17.281 19.312 1 98.94 233 LEU B CA 1
ATOM 4497 C C . LEU B 1 233 ? -5.117 18.734 18.906 1 98.94 233 LEU B C 1
ATOM 4499 O O . LEU B 1 233 ? -4.02 19.203 18.594 1 98.94 233 LEU B O 1
ATOM 4503 N N . TYR B 1 234 ? -6.266 19.469 18.922 1 98.81 234 TYR B N 1
ATOM 4504 C CA . TYR B 1 234 ? -6.27 20.891 18.594 1 98.81 234 TYR B CA 1
ATOM 4505 C C . TYR B 1 234 ? -5.43 21.688 19.594 1 98.81 234 TYR B C 1
ATOM 4507 O O . TYR B 1 234 ? -4.602 22.5 19.188 1 98.81 234 TYR B O 1
ATOM 4515 N N . GLU B 1 235 ? -5.566 21.438 20.844 1 98.81 235 GLU B N 1
ATOM 4516 C CA . GLU B 1 235 ? -4.789 22.125 21.875 1 98.81 235 GLU B CA 1
ATOM 4517 C C . GLU B 1 235 ? -3.297 21.828 21.719 1 98.81 235 GLU B C 1
ATOM 4519 O O . GLU B 1 235 ? -2.467 22.734 21.859 1 98.81 235 GLU B O 1
ATOM 4524 N N . ASN B 1 236 ? -3.025 20.609 21.469 1 98.88 236 ASN B N 1
ATOM 4525 C CA . ASN B 1 236 ? -1.634 20.25 21.219 1 98.88 236 ASN B CA 1
ATOM 4526 C C . ASN B 1 236 ? -1.09 20.953 19.969 1 98.88 236 ASN B C 1
ATOM 4528 O O . ASN B 1 236 ? 0.056 21.406 19.969 1 98.88 236 ASN B O 1
ATOM 4532 N N . GLU B 1 237 ? -1.914 21.016 18.906 1 98.81 237 GLU B N 1
ATOM 4533 C CA . GLU B 1 237 ? -1.488 21.641 17.656 1 98.81 237 GLU B CA 1
ATOM 4534 C C . GLU B 1 237 ? -1.206 23.125 17.844 1 98.81 237 GLU B C 1
ATOM 4536 O O . GLU B 1 237 ? -0.318 23.672 17.188 1 98.81 237 GLU B O 1
ATOM 4541 N N . LEU B 1 238 ? -1.968 23.797 18.719 1 98.69 238 LEU B N 1
ATOM 4542 C CA . LEU B 1 238 ? -1.714 25.203 19 1 98.69 238 LEU B CA 1
ATOM 4543 C C . LEU B 1 238 ? -0.335 25.391 19.625 1 98.69 238 LEU B C 1
ATOM 4545 O O . LEU B 1 238 ? 0.407 26.297 19.25 1 98.69 238 LEU B O 1
ATOM 4549 N N . LYS B 1 239 ? 0.001 24.562 20.547 1 98.88 239 LYS B N 1
ATOM 4550 C CA . LYS B 1 239 ? 1.309 24.625 21.203 1 98.88 239 LYS B CA 1
ATOM 4551 C C . LYS B 1 239 ? 2.426 24.281 20.219 1 98.88 239 LYS B C 1
ATOM 4553 O O . LYS B 1 239 ? 3.484 24.922 20.234 1 98.88 239 LYS B O 1
ATOM 4558 N N . TYR B 1 240 ? 2.234 23.266 19.422 1 98.88 240 TYR B N 1
ATOM 4559 C CA . TYR B 1 240 ? 3.197 22.875 18.406 1 98.88 240 TYR B CA 1
ATOM 4560 C C . TYR B 1 240 ? 3.424 24.016 17.406 1 98.88 240 TYR B C 1
ATOM 4562 O O . TYR B 1 240 ? 4.562 24.297 17.031 1 98.88 240 TYR B O 1
ATOM 4570 N N . THR B 1 241 ? 2.312 24.672 16.984 1 98.81 241 THR B N 1
ATOM 4571 C CA . THR B 1 241 ? 2.379 25.812 16.094 1 98.81 241 THR B CA 1
ATOM 4572 C C . THR B 1 241 ? 3.182 26.953 16.719 1 98.81 241 THR B C 1
ATOM 4574 O O . THR B 1 241 ? 3.988 27.594 16.047 1 98.81 241 THR B O 1
ATOM 4577 N N . ASP B 1 242 ? 2.979 27.219 18 1 98.75 242 ASP B N 1
ATOM 4578 C CA . ASP B 1 242 ? 3.771 28.219 18.703 1 98.75 242 ASP B CA 1
ATOM 4579 C C . ASP B 1 242 ? 5.262 27.891 18.625 1 98.75 242 ASP B C 1
ATOM 4581 O O . ASP B 1 242 ? 6.078 28.766 18.344 1 98.75 242 ASP B O 1
ATOM 4585 N N . GLU B 1 243 ? 5.535 26.703 18.844 1 98.38 243 GLU B N 1
ATOM 4586 C CA . GLU B 1 243 ? 6.934 26.281 18.875 1 98.38 243 GLU B CA 1
ATOM 4587 C C . GLU B 1 243 ? 7.594 26.453 17.5 1 98.38 243 GLU B C 1
ATOM 4589 O O . GLU B 1 243 ? 8.75 26.875 17.422 1 98.38 243 GLU B O 1
ATOM 4594 N N . LEU B 1 244 ? 6.91 26.172 16.438 1 98.38 244 LEU B N 1
ATOM 4595 C CA . LEU B 1 244 ? 7.504 26.156 15.102 1 98.38 244 LEU B CA 1
ATOM 4596 C C . LEU B 1 244 ? 7.543 27.562 14.516 1 98.38 244 LEU B C 1
ATOM 4598 O O . LEU B 1 244 ? 8.469 27.906 13.766 1 98.38 244 LEU B O 1
ATOM 4602 N N . TYR B 1 245 ? 6.543 28.422 14.867 1 98.62 245 TYR B N 1
ATOM 4603 C CA . TYR B 1 245 ? 6.312 29.531 13.945 1 98.62 245 TYR B CA 1
ATOM 4604 C C . TYR B 1 245 ? 6.418 30.859 14.664 1 98.62 245 TYR B C 1
ATOM 4606 O O . TYR B 1 245 ? 6.352 31.922 14.039 1 98.62 245 TYR B O 1
ATOM 4614 N N . THR B 1 246 ? 6.602 30.859 15.977 1 98.44 246 THR B N 1
ATOM 4615 C CA . THR B 1 246 ? 6.645 32.125 16.719 1 98.44 246 THR B CA 1
ATOM 4616 C C . THR B 1 246 ? 7.812 32.969 16.234 1 98.44 246 THR B C 1
ATOM 4618 O O . THR B 1 246 ? 7.648 34.156 15.992 1 98.44 246 THR B O 1
ATOM 4621 N N . GLU B 1 247 ? 8.977 32.375 16.062 1 97.81 247 GLU B N 1
ATOM 4622 C CA . GLU B 1 247 ? 10.188 33.125 15.719 1 97.81 247 GLU B CA 1
ATOM 4623 C C . GLU B 1 247 ? 10.086 33.719 14.32 1 97.81 247 GLU B C 1
ATOM 4625 O O . GLU B 1 247 ? 10.805 34.656 13.984 1 97.81 247 GLU B O 1
ATOM 4630 N N . VAL B 1 248 ? 9.195 33.188 13.5 1 97.94 248 VAL B N 1
ATOM 4631 C CA . VAL B 1 248 ? 9.094 33.688 12.133 1 97.94 248 VAL B CA 1
ATOM 4632 C C . VAL B 1 248 ? 7.832 34.531 11.992 1 97.94 248 VAL B C 1
ATOM 4634 O O . VAL B 1 248 ? 7.492 34.969 10.891 1 97.94 248 VAL B O 1
ATOM 4637 N N . GLY B 1 249 ? 7.043 34.719 13.062 1 97.81 249 GLY B N 1
ATOM 4638 C CA . GLY B 1 249 ? 5.938 35.656 13.109 1 97.81 249 GLY B CA 1
ATOM 4639 C C . GLY B 1 249 ? 4.711 35.188 12.359 1 97.81 249 GLY B C 1
ATOM 4640 O O . GLY B 1 249 ? 3.924 36 11.859 1 97.81 249 GLY B O 1
ATOM 4641 N N . LEU B 1 250 ? 4.492 33.844 12.219 1 97.69 250 LEU B N 1
ATOM 4642 C CA . LEU B 1 250 ? 3.398 33.312 11.406 1 97.69 250 LEU B CA 1
ATOM 4643 C C . LEU B 1 250 ? 2.406 32.562 12.266 1 97.69 250 LEU B C 1
ATOM 4645 O O . LEU B 1 250 ? 1.488 31.922 11.742 1 97.69 250 LEU B O 1
ATOM 4649 N N . THR B 1 251 ? 2.527 32.625 13.578 1 98.19 251 THR B N 1
ATOM 4650 C CA . THR B 1 251 ? 1.771 31.781 14.5 1 98.19 251 THR B CA 1
ATOM 4651 C C . THR B 1 251 ? 0.27 31.984 14.312 1 98.19 251 THR B C 1
ATOM 4653 O O . THR B 1 251 ? -0.485 31.016 14.195 1 98.19 251 THR B O 1
ATOM 4656 N N . ALA B 1 252 ? -0.178 33.219 14.289 1 97.44 252 ALA B N 1
ATOM 4657 C CA . ALA B 1 252 ? -1.604 33.5 14.172 1 97.44 252 ALA B CA 1
ATOM 4658 C C . ALA B 1 252 ? -2.168 32.969 12.859 1 97.44 252 ALA B C 1
ATOM 4660 O O . ALA B 1 252 ? -3.256 32.375 12.836 1 97.44 252 ALA B O 1
ATOM 4661 N N . ASP B 1 253 ? -1.421 33.156 11.797 1 97.62 253 ASP B N 1
ATOM 4662 C CA . ASP B 1 253 ? -1.854 32.688 10.484 1 97.62 253 ASP B CA 1
ATOM 4663 C C . ASP B 1 253 ? -1.955 31.156 10.453 1 97.62 253 ASP B C 1
ATOM 4665 O O . ASP B 1 253 ? -2.916 30.594 9.914 1 97.62 253 ASP B O 1
ATOM 4669 N N . VAL B 1 254 ? -0.99 30.5 11.016 1 98.44 254 VAL B N 1
ATOM 4670 C CA . VAL B 1 254 ? -0.974 29.047 11 1 98.44 254 VAL B CA 1
ATOM 4671 C C . VAL B 1 254 ? -2.109 28.5 11.867 1 98.44 254 VAL B C 1
ATOM 4673 O O . VAL B 1 254 ? -2.766 27.516 11.508 1 98.44 254 VAL B O 1
ATOM 4676 N N . LYS B 1 255 ? -2.359 29.125 13.023 1 98.06 255 LYS B N 1
ATOM 4677 C CA . LYS B 1 255 ? -3.439 28.688 13.898 1 98.06 255 LYS B CA 1
ATOM 4678 C C . LYS B 1 255 ? -4.793 28.812 13.211 1 98.06 255 LYS B C 1
ATOM 4680 O O . LYS B 1 255 ? -5.668 27.953 13.375 1 98.06 255 LYS B O 1
ATOM 4685 N N . GLU B 1 256 ? -4.973 29.875 12.445 1 97.81 256 GLU B N 1
ATOM 4686 C CA . GLU B 1 256 ? -6.195 30.016 11.656 1 97.81 256 GLU B CA 1
ATOM 4687 C C . GLU B 1 256 ? -6.32 28.891 10.633 1 97.81 256 GLU B C 1
ATOM 4689 O O . GLU B 1 256 ? -7.406 28.344 10.43 1 97.81 256 GLU B O 1
ATOM 4694 N N . TYR B 1 257 ? -5.242 28.625 9.961 1 97.38 257 TYR B N 1
ATOM 4695 C CA . TYR B 1 257 ? -5.203 27.562 8.977 1 97.38 257 TYR B CA 1
ATOM 4696 C C . TYR B 1 257 ? -5.492 26.203 9.617 1 97.38 257 TYR B C 1
ATOM 4698 O O . TYR B 1 257 ? -6.168 25.359 9.023 1 97.38 257 TYR B O 1
ATOM 4706 N N . VAL B 1 258 ? -5.02 25.969 10.844 1 97.88 258 VAL B N 1
ATOM 4707 C CA . VAL B 1 258 ? -5.273 24.766 11.617 1 97.88 258 VAL B CA 1
ATOM 4708 C C . VAL B 1 258 ? -6.766 24.625 11.898 1 97.88 258 VAL B C 1
ATOM 4710 O O . VAL B 1 258 ? -7.348 23.562 11.719 1 97.88 258 VAL B O 1
ATOM 4713 N N . ARG B 1 259 ? -7.418 25.719 12.305 1 97.75 259 ARG B N 1
ATOM 4714 C CA . ARG B 1 259 ? -8.852 25.703 12.578 1 97.75 259 ARG B CA 1
ATOM 4715 C C . ARG B 1 259 ? -9.641 25.406 11.305 1 97.75 259 ARG B C 1
ATOM 4717 O O . ARG B 1 259 ? -10.602 24.625 11.336 1 97.75 259 ARG B O 1
ATOM 4724 N N . TYR B 1 260 ? -9.195 26 10.273 1 97.19 260 TYR B N 1
ATOM 4725 C CA . TYR B 1 260 ? -9.828 25.781 8.977 1 97.19 260 TYR B CA 1
ATOM 4726 C C . TYR B 1 260 ? -9.805 24.297 8.602 1 97.19 260 TYR B C 1
ATOM 4728 O O . TYR B 1 260 ? -10.82 23.75 8.188 1 97.19 260 TYR B O 1
ATOM 4736 N N . ASN B 1 261 ? -8.711 23.719 8.773 1 97.69 261 ASN B N 1
ATOM 4737 C CA . ASN B 1 261 ? -8.555 22.312 8.367 1 97.69 261 ASN B CA 1
ATOM 4738 C C . ASN B 1 261 ? -9.203 21.359 9.367 1 97.69 261 ASN B C 1
ATOM 4740 O O . ASN B 1 261 ? -9.656 20.281 8.992 1 97.69 261 ASN B O 1
ATOM 4744 N N . ALA B 1 262 ? -9.281 21.766 10.672 1 98.62 262 ALA B N 1
ATOM 4745 C CA . ALA B 1 262 ? -10.078 21 11.617 1 98.62 262 ALA B CA 1
ATOM 4746 C C . ALA B 1 262 ? -11.539 20.922 11.164 1 98.62 262 ALA B C 1
ATOM 4748 O O . ALA B 1 262 ? -12.164 19.859 11.266 1 98.62 262 ALA B O 1
ATOM 4749 N N . ASN B 1 263 ? -12.047 22.062 10.688 1 98.25 263 ASN B N 1
ATOM 4750 C CA . ASN B 1 263 ? -13.398 22.078 10.141 1 98.25 263 ASN B CA 1
ATOM 4751 C C . ASN B 1 263 ? -13.516 21.172 8.922 1 98.25 263 ASN B C 1
ATOM 4753 O O . ASN B 1 263 ? -14.523 20.469 8.758 1 98.25 263 ASN B O 1
ATOM 4757 N N . LYS B 1 264 ? -12.5 21.141 8.07 1 97.56 264 LYS B N 1
ATOM 4758 C CA . LYS B 1 264 ? -12.508 20.266 6.902 1 97.56 264 LYS B CA 1
ATOM 4759 C C . LYS B 1 264 ? -12.57 18.797 7.316 1 97.56 264 LYS B C 1
ATOM 4761 O O . LYS B 1 264 ? -13.281 18.016 6.695 1 97.56 264 LYS B O 1
ATOM 4766 N N . ALA B 1 265 ? -11.844 18.453 8.383 1 98.81 265 ALA B N 1
ATOM 4767 C CA . ALA B 1 265 ? -11.883 17.094 8.898 1 98.81 265 ALA B CA 1
ATOM 4768 C C . ALA B 1 265 ? -13.289 16.719 9.359 1 98.81 265 ALA B C 1
ATOM 4770 O O . ALA B 1 265 ? -13.789 15.641 9.039 1 98.81 265 ALA B O 1
ATOM 4771 N N . MET B 1 266 ? -13.906 17.656 10.102 1 98.81 266 MET B N 1
ATOM 4772 C CA . MET B 1 266 ? -15.266 17.422 10.578 1 98.81 266 MET B CA 1
ATOM 4773 C C . MET B 1 266 ? -16.219 17.25 9.406 1 98.81 266 MET B C 1
ATOM 4775 O O . MET B 1 266 ? -17.062 16.359 9.414 1 98.81 266 MET B O 1
ATOM 4779 N N . MET B 1 267 ? -16.047 18 8.359 1 98.56 267 MET B N 1
ATOM 4780 C CA . MET B 1 267 ? -16.906 17.906 7.18 1 98.56 267 MET B CA 1
ATOM 4781 C C . MET B 1 267 ? -16.703 16.578 6.461 1 98.56 267 MET B C 1
ATOM 4783 O O . MET B 1 267 ? -17.672 15.945 6.039 1 98.56 267 MET B O 1
ATOM 4787 N N . ASN B 1 268 ? -15.461 16.188 6.297 1 98.5 268 ASN B N 1
ATOM 4788 C CA . ASN B 1 268 ? -15.172 14.898 5.676 1 98.5 268 ASN B CA 1
ATOM 4789 C C . ASN B 1 268 ? -15.82 13.75 6.438 1 98.5 268 ASN B C 1
ATOM 4791 O O . ASN B 1 268 ? -16.203 12.742 5.844 1 98.5 268 ASN B O 1
ATOM 4795 N N . LEU B 1 269 ? -15.984 13.906 7.762 1 98.81 269 LEU B N 1
ATOM 4796 C CA . LEU B 1 269 ? -16.578 12.883 8.602 1 98.81 269 LEU B CA 1
ATOM 4797 C C . LEU B 1 269 ? -18.109 13.008 8.609 1 98.81 269 LEU B C 1
ATOM 4799 O O . LEU B 1 269 ? -18.797 12.18 9.219 1 98.81 269 LEU B O 1
ATOM 4803 N N . GLY B 1 270 ? -18.641 14.008 7.922 1 98.25 270 GLY B N 1
ATOM 4804 C CA . GLY B 1 270 ? -20.094 14.18 7.801 1 98.25 270 GLY B CA 1
ATOM 4805 C C . GLY B 1 270 ? -20.688 14.992 8.93 1 98.25 270 GLY B C 1
ATOM 4806 O O . GLY B 1 270 ? -21.875 14.891 9.211 1 98.25 270 GLY B O 1
ATOM 4807 N N . PHE B 1 271 ? -19.875 15.766 9.68 1 98.62 271 PHE B N 1
ATOM 4808 C CA . PHE B 1 271 ? -20.359 16.516 10.828 1 98.62 271 PHE B CA 1
ATOM 4809 C C . PHE B 1 271 ? -20.234 18.016 10.578 1 98.62 271 PHE B C 1
ATOM 4811 O O . PHE B 1 271 ? -19.609 18.438 9.602 1 98.62 271 PHE B O 1
ATOM 4818 N N . GLU B 1 272 ? -20.812 18.781 11.438 1 97.56 272 GLU B N 1
ATOM 4819 C CA . GLU B 1 272 ? -20.781 20.25 11.352 1 97.56 272 GLU B CA 1
ATOM 4820 C C . GLU B 1 272 ? -19.422 20.797 11.797 1 97.56 272 GLU B C 1
ATOM 4822 O O . GLU B 1 272 ? -18.719 20.172 12.586 1 97.56 272 GLU B O 1
ATOM 4827 N N . GLU B 1 273 ? -19.172 21.969 11.25 1 97.19 273 GLU B N 1
ATOM 4828 C CA . GLU B 1 273 ? -17.969 22.703 11.656 1 97.19 273 GLU B CA 1
ATOM 4829 C C . GLU B 1 273 ? -17.984 23.016 13.148 1 97.19 273 GLU B C 1
ATOM 4831 O O . GLU B 1 273 ? -19.062 23.234 13.719 1 97.19 273 GLU B O 1
ATOM 4836 N N . LEU B 1 274 ? -16.797 23.062 13.719 1 97.56 274 LEU B N 1
ATOM 4837 C CA . LEU B 1 274 ? -16.688 23.328 15.141 1 97.56 274 LEU B CA 1
ATOM 4838 C C . LEU B 1 274 ? -16.203 24.75 15.383 1 97.56 274 LEU B C 1
ATOM 4840 O O . LEU B 1 274 ? -16.469 25.344 16.438 1 97.56 274 LEU B O 1
ATOM 4844 N N . PHE B 1 275 ? -15.484 25.234 14.422 1 97.88 275 PHE B N 1
ATOM 4845 C CA . PHE B 1 275 ? -14.797 26.5 14.664 1 97.88 275 PHE B CA 1
ATOM 4846 C C . PHE B 1 275 ? -15.312 27.594 13.719 1 97.88 275 PHE B C 1
ATOM 4848 O O . PHE B 1 275 ? -15.625 27.312 12.562 1 97.88 275 PHE B O 1
ATOM 4855 N N . GLU B 1 276 ? -15.344 28.828 14.203 1 96.12 276 GLU B N 1
ATOM 4856 C CA . GLU B 1 276 ? -15.484 30 13.336 1 96.12 276 GLU B CA 1
ATOM 4857 C C . GLU B 1 276 ? -14.148 30.391 12.711 1 96.12 276 GLU B C 1
ATOM 4859 O O . GLU B 1 276 ? -13.125 30.422 13.398 1 96.12 276 GLU B O 1
ATOM 4864 N N . ILE B 1 277 ? -14.234 30.547 11.469 1 92.44 277 ILE B N 1
ATOM 4865 C CA . ILE B 1 277 ? -12.992 30.828 10.758 1 92.44 277 ILE B CA 1
ATOM 4866 C C . ILE B 1 277 ? -12.969 32.281 10.32 1 92.44 277 ILE B C 1
ATOM 4868 O O . ILE B 1 277 ? -13.953 32.781 9.773 1 92.44 277 ILE B O 1
ATOM 4872 N N . LYS B 1 278 ? -11.914 32.875 10.609 1 89.44 278 LYS B N 1
ATOM 4873 C CA . LYS B 1 278 ? -11.656 34.156 10 1 89.44 278 LYS B CA 1
ATOM 4874 C C . LYS B 1 278 ? -11.031 34 8.617 1 89.44 278 LYS B C 1
ATOM 4876 O O . LYS B 1 278 ? -11.289 33.031 7.922 1 89.44 278 LYS B O 1
ATOM 4881 N N . ALA B 1 279 ? -10.109 34.938 8.219 1 87.62 279 ALA B N 1
ATOM 4882 C CA . ALA B 1 279 ? -9.508 34.875 6.895 1 87.62 279 ALA B CA 1
ATOM 4883 C C . ALA B 1 279 ? -8.227 34.031 6.914 1 87.62 279 ALA B C 1
ATOM 4885 O O . ALA B 1 279 ? -7.309 34.312 7.691 1 87.62 279 ALA B O 1
ATOM 4886 N N . VAL B 1 280 ? -8.281 33 6.082 1 88.25 280 VAL B N 1
ATOM 4887 C CA . VAL B 1 280 ? -7.047 32.25 5.891 1 88.25 280 VAL B CA 1
ATOM 4888 C C . VAL B 1 280 ? -6.059 33.062 5.078 1 88.25 280 VAL B C 1
ATOM 4890 O O . VAL B 1 280 ? -6.449 33.781 4.156 1 88.25 280 VAL B O 1
ATOM 4893 N N . ASN B 1 281 ? -4.836 32.938 5.422 1 88.94 281 ASN B N 1
ATOM 4894 C CA . ASN B 1 281 ? -3.787 33.688 4.75 1 88.94 281 ASN B CA 1
ATOM 4895 C C . ASN B 1 281 ? -3.799 33.469 3.244 1 88.94 281 ASN B C 1
ATOM 4897 O O . ASN B 1 281 ? -3.598 32.344 2.787 1 88.94 281 ASN B O 1
ATOM 4901 N N . SER B 1 282 ? -4 34.438 2.475 1 86.88 282 SER B N 1
ATOM 4902 C CA . SER B 1 282 ? -4.16 34.344 1.027 1 86.88 282 SER B CA 1
ATOM 4903 C C . SER B 1 282 ? -2.873 33.875 0.359 1 86.88 282 SER B C 1
ATOM 4905 O O . SER B 1 282 ? -2.912 33.25 -0.705 1 86.88 282 SER B O 1
ATOM 4907 N N . ILE B 1 283 ? -1.768 34.125 0.951 1 86.44 283 ILE B N 1
ATOM 4908 C CA . ILE B 1 283 ? -0.483 33.719 0.377 1 86.44 283 ILE B CA 1
ATOM 4909 C C . ILE B 1 283 ? -0.382 32.188 0.319 1 86.44 283 ILE B C 1
ATOM 4911 O O . ILE B 1 283 ? 0.099 31.641 -0.669 1 86.44 283 ILE B O 1
ATOM 4915 N N . VAL B 1 284 ? -0.876 31.531 1.353 1 88.88 284 VAL B N 1
ATOM 4916 C CA . VAL B 1 284 ? -0.839 30.078 1.389 1 88.88 284 VAL B CA 1
ATOM 4917 C C . VAL B 1 284 ? -1.804 29.516 0.35 1 88.88 284 VAL B C 1
ATOM 4919 O O . VAL B 1 284 ? -1.487 28.531 -0.333 1 88.88 284 VAL B O 1
ATOM 4922 N N . LEU B 1 285 ? -2.938 30.203 0.239 1 86.5 285 LEU B N 1
ATOM 4923 C CA . LEU B 1 285 ? -3.908 29.766 -0.761 1 86.5 285 LEU B CA 1
ATOM 4924 C C . LEU B 1 285 ? -3.355 29.953 -2.17 1 86.5 285 LEU B C 1
ATOM 4926 O O . LEU B 1 285 ? -3.594 29.125 -3.047 1 86.5 285 LEU B O 1
ATOM 4930 N N . ASN B 1 286 ? -2.627 31 -2.408 1 82.56 286 ASN B N 1
ATOM 4931 C CA . ASN B 1 286 ? -1.95 31.234 -3.68 1 82.56 286 ASN B CA 1
ATOM 4932 C C . ASN B 1 286 ? -0.902 30.172 -3.963 1 82.56 286 ASN B C 1
ATOM 4934 O O . ASN B 1 286 ? -0.676 29.812 -5.121 1 82.56 286 ASN B O 1
ATOM 4938 N N . GLY B 1 287 ? -0.31 29.734 -2.939 1 81.94 287 GLY B N 1
ATOM 4939 C CA . GLY B 1 287 ? 0.674 28.672 -3.072 1 81.94 287 GLY B CA 1
ATOM 4940 C C . GLY B 1 287 ? 0.073 27.344 -3.529 1 81.94 287 GLY B C 1
ATOM 4941 O O . GLY B 1 287 ? 0.742 26.547 -4.188 1 81.94 287 GLY B O 1
ATOM 4942 N N . LEU B 1 288 ? -1.178 27.172 -3.172 1 82.94 288 LEU B N 1
ATOM 4943 C CA . LEU B 1 288 ? -1.887 25.953 -3.555 1 82.94 288 LEU B CA 1
ATOM 4944 C C . LEU B 1 288 ? -2.359 26.047 -5 1 82.94 288 LEU B C 1
ATOM 4946 O O . LEU B 1 288 ? -2.352 25.031 -5.719 1 82.94 288 LEU B O 1
ATOM 4950 N N . ASN B 1 289 ? -3.078 27.203 -5.43 1 67.81 289 ASN B N 1
ATOM 4951 C CA . ASN B 1 289 ? -3.738 27.422 -6.715 1 67.81 289 ASN B CA 1
ATOM 4952 C C . ASN B 1 289 ? -2.729 27.562 -7.848 1 67.81 289 ASN B C 1
ATOM 4954 O O . ASN B 1 289 ? -3.1 27.562 -9.023 1 67.81 289 ASN B O 1
ATOM 4958 N N . GLY B 1 290 ? -1.659 27.828 -7.625 1 49.16 290 GLY B N 1
ATOM 4959 C CA . GLY B 1 290 ? -0.914 28 -8.859 1 49.16 290 GLY B CA 1
ATOM 4960 C C . GLY B 1 290 ? -1.297 27 -9.93 1 49.16 290 GLY B C 1
ATOM 4961 O O . GLY B 1 290 ? -1.765 27.391 -11.008 1 49.16 290 GLY B O 1
ATOM 4962 N N . GLU B 1 291 ? -0.845 25.797 -10.266 1 43.22 291 GLU B N 1
ATOM 4963 C CA . GLU B 1 291 ? -1.296 25 -11.398 1 43.22 291 GLU B CA 1
ATOM 4964 C C . GLU B 1 291 ? -2.564 24.219 -11.062 1 43.22 291 GLU B C 1
ATOM 4966 O O . GLU B 1 291 ? -3.328 23.844 -11.953 1 43.22 291 GLU B O 1
ATOM 4971 N N . THR B 1 292 ? -2.658 23.516 -9.867 1 40.38 292 THR B N 1
ATOM 4972 C CA . THR B 1 292 ? -3.557 22.375 -9.742 1 40.38 292 THR B CA 1
ATOM 4973 C C . THR B 1 292 ? -4.945 22.828 -9.297 1 40.38 292 THR B C 1
ATOM 4975 O O . THR B 1 292 ? -5.164 23.109 -8.117 1 40.38 292 THR B O 1
ATOM 4978 N N . THR B 1 293 ? -5.691 23.594 -9.969 1 36.41 293 THR B N 1
ATOM 4979 C CA . THR B 1 293 ? -7.098 23.922 -9.758 1 36.41 293 THR B CA 1
ATOM 4980 C C . THR B 1 293 ? -7.914 22.656 -9.531 1 36.41 293 THR B C 1
ATOM 4982 O O . THR B 1 293 ? -9.148 22.688 -9.555 1 36.41 293 THR B O 1
ATOM 4985 N N . GLN B 1 294 ? -7.465 21.484 -9.453 1 37.12 294 GLN B N 1
ATOM 4986 C CA . GLN B 1 294 ? -8.43 20.391 -9.5 1 37.12 294 GLN B CA 1
ATOM 4987 C C . GLN B 1 294 ? -9.195 20.281 -8.188 1 37.12 294 GLN B C 1
ATOM 4989 O O . GLN B 1 294 ? -10.109 19.469 -8.062 1 37.12 294 GLN B O 1
ATOM 4994 N N . HIS B 1 295 ? -8.844 20.922 -7.223 1 40.06 295 HIS B N 1
ATOM 4995 C CA . HIS B 1 295 ? -9.305 20.406 -5.934 1 40.06 295 HIS B CA 1
ATOM 4996 C C . HIS B 1 295 ? -10.789 20.672 -5.734 1 40.06 295 HIS B C 1
ATOM 4998 O O . HIS B 1 295 ? -11.359 20.312 -4.703 1 40.06 295 HIS B O 1
ATOM 5004 N N . ASP B 1 296 ? -11.422 21.734 -6.312 1 38.88 296 ASP B N 1
ATOM 5005 C CA . ASP B 1 296 ? -12.789 22 -5.879 1 38.88 296 ASP B CA 1
ATOM 5006 C C . ASP B 1 296 ? -13.75 20.938 -6.418 1 38.88 296 ASP B C 1
ATOM 5008 O O . ASP B 1 296 ? -14.922 21.219 -6.668 1 38.88 296 ASP B O 1
ATOM 5012 N N . PHE B 1 297 ? -13.297 19.906 -6.855 1 35.84 297 PHE B N 1
ATOM 5013 C CA . PHE B 1 297 ? -14.219 19 -7.539 1 35.84 297 PHE B CA 1
ATOM 5014 C C . PHE B 1 297 ? -15.352 18.578 -6.613 1 35.84 297 PHE B C 1
ATOM 5016 O O . PHE B 1 297 ? -16.516 18.562 -7.023 1 35.84 297 PHE B O 1
ATOM 5023 N N . PHE B 1 298 ? -14.992 18.078 -5.383 1 38.12 298 PHE B N 1
ATOM 5024 C CA . PHE B 1 298 ? -16.016 17.438 -4.562 1 38.12 298 PHE B CA 1
ATOM 5025 C C . PHE B 1 298 ? -16.906 18.469 -3.893 1 38.12 298 PHE B C 1
ATOM 5027 O O . PHE B 1 298 ? -17.938 18.125 -3.314 1 38.12 298 PHE B O 1
ATOM 5034 N N . SER B 1 299 ? -16.438 19.656 -3.713 1 36.41 299 SER B N 1
ATOM 5035 C CA . SER B 1 299 ? -17.391 20.609 -3.139 1 36.41 299 SER B CA 1
ATOM 5036 C C . SER B 1 299 ? -18.594 20.812 -4.051 1 36.41 299 SER B C 1
ATOM 5038 O O . SER B 1 299 ? -19.672 21.141 -3.586 1 36.41 299 SER B O 1
ATOM 5040 N N . LYS B 1 300 ? -18.312 20.797 -5.344 1 36.53 300 LYS B N 1
ATOM 5041 C CA . LYS B 1 300 ? -19.453 21.016 -6.234 1 36.53 300 LYS B CA 1
ATOM 5042 C C . LYS B 1 300 ? -20.375 19.797 -6.25 1 36.53 300 LYS B C 1
ATOM 5044 O O . LYS B 1 300 ? -21.562 19.922 -6.531 1 36.53 300 LYS B O 1
ATOM 5049 N N . LYS B 1 301 ? -19.859 18.594 -6.09 1 36.94 301 LYS B N 1
ATOM 5050 C CA . LYS B 1 301 ? -20.719 17.438 -6.277 1 36.94 301 LYS B CA 1
ATOM 5051 C C . LYS B 1 301 ? -21.562 17.172 -5.027 1 36.94 301 LYS B C 1
ATOM 5053 O O . LYS B 1 301 ? -22.469 16.344 -5.051 1 36.94 301 LYS B O 1
ATOM 5058 N N . SER B 1 302 ? -21.203 17.438 -3.832 1 34.66 302 SER B N 1
ATOM 5059 C CA . SER B 1 302 ? -22.125 17.25 -2.723 1 34.66 302 SER B CA 1
ATOM 5060 C C . SER B 1 302 ? -23.438 17.984 -2.969 1 34.66 302 SER B C 1
ATOM 5062 O O . SER B 1 302 ? -24.469 17.641 -2.371 1 34.66 302 SER B O 1
ATOM 5064 N N . THR B 1 303 ? -23.453 19.031 -3.791 1 33.78 303 THR B N 1
ATOM 5065 C CA . THR B 1 303 ? -24.75 19.609 -4.066 1 33.78 303 THR B CA 1
ATOM 5066 C C . THR B 1 303 ? -25.594 18.672 -4.918 1 33.78 303 THR B C 1
ATOM 5068 O O . THR B 1 303 ? -26.812 18.594 -4.75 1 33.78 303 THR B O 1
ATOM 5071 N N . ASN B 1 304 ? -24.938 17.875 -5.824 1 34.81 304 ASN B N 1
ATOM 5072 C CA . ASN B 1 304 ? -25.781 17.047 -6.672 1 34.81 304 ASN B CA 1
ATOM 5073 C C . ASN B 1 304 ? -26.219 15.773 -5.949 1 34.81 304 ASN B C 1
ATOM 5075 O O . ASN B 1 304 ? -27.25 15.18 -6.289 1 34.81 304 ASN B O 1
ATOM 5079 N N . TYR B 1 305 ? -25.5 15.195 -5.016 1 33.72 305 TYR B N 1
ATOM 5080 C CA . TYR B 1 305 ? -26.062 14.055 -4.301 1 33.72 305 TYR B CA 1
ATOM 5081 C C . TYR B 1 305 ? -27.25 14.484 -3.445 1 33.72 305 TYR B C 1
ATOM 5083 O O . TYR B 1 305 ? -28.125 13.664 -3.131 1 33.72 305 TYR B O 1
ATOM 5091 N N . GLU B 1 306 ? -27.344 15.648 -2.906 1 33.59 306 GLU B N 1
ATOM 5092 C CA . GLU B 1 306 ? -28.609 16.1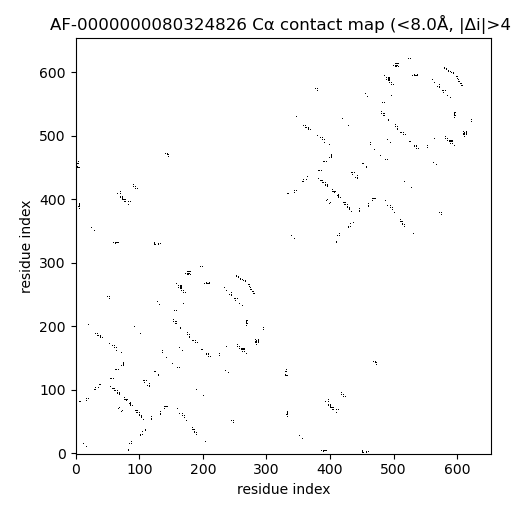09 -2.359 1 33.59 306 GLU B CA 1
ATOM 5093 C C . GLU B 1 306 ? -29.656 16.266 -3.459 1 33.59 306 GLU B C 1
ATOM 5095 O O . GLU B 1 306 ? -30.844 16.031 -3.232 1 33.59 306 GLU B O 1
ATOM 5100 N N . LYS B 1 307 ? -29.25 16.672 -4.695 1 33.34 307 LYS B N 1
ATOM 5101 C CA . LYS B 1 307 ? -30.25 16.859 -5.73 1 33.34 307 LYS B CA 1
ATOM 5102 C C . LYS B 1 307 ? -30.719 15.516 -6.293 1 33.34 307 LYS B C 1
ATOM 5104 O O . LYS B 1 307 ? -31.859 15.383 -6.746 1 33.34 307 LYS B O 1
ATOM 5109 N N . SER B 1 308 ? -29.906 14.484 -6.305 1 31.62 308 SER B N 1
ATOM 5110 C CA . SER B 1 308 ? -30.453 13.258 -6.871 1 31.62 308 SER B CA 1
ATOM 5111 C C . SER B 1 308 ? -31.453 12.602 -5.93 1 31.62 308 SER B C 1
ATOM 5113 O O . SER B 1 308 ? -32.375 11.906 -6.375 1 31.62 308 SER B O 1
ATOM 5115 N N . THR B 1 309 ? -31.297 12.727 -4.633 1 31.27 309 THR B N 1
ATOM 5116 C CA . THR B 1 309 ? -32.375 12.188 -3.799 1 31.27 309 THR B CA 1
ATOM 5117 C C . THR B 1 309 ? -33.625 13.047 -3.904 1 31.27 309 THR B C 1
ATOM 5119 O O . THR B 1 309 ? -34.719 12.586 -3.604 1 31.27 309 THR B O 1
ATOM 5122 N N . GLU B 1 310 ? -33.438 14.328 -4.211 1 30.23 310 GLU B N 1
ATOM 5123 C CA . GLU B 1 310 ? -34.656 15.109 -4.344 1 30.23 310 GLU B CA 1
ATOM 5124 C C . GLU B 1 310 ? -35.438 14.719 -5.602 1 30.23 310 GLU B C 1
ATOM 5126 O O . GLU B 1 310 ? -36.656 14.898 -5.672 1 30.23 310 GLU B O 1
ATOM 5131 N N . ILE B 1 311 ? -34.719 14.305 -6.652 1 30.41 311 ILE B N 1
ATOM 5132 C CA . ILE B 1 311 ? -35.5 14.086 -7.871 1 30.41 311 ILE B CA 1
ATOM 5133 C C . ILE B 1 311 ? -36.438 12.891 -7.688 1 30.41 311 ILE B C 1
ATOM 5135 O O . ILE B 1 311 ? -37.469 12.805 -8.32 1 30.41 311 ILE B O 1
ATOM 5139 N N . LEU B 1 312 ? -35.938 11.93 -6.895 1 30.89 312 LEU B N 1
ATOM 5140 C CA . LEU B 1 312 ? -36.812 10.766 -6.945 1 30.89 312 LEU B CA 1
ATOM 5141 C C . LEU B 1 312 ? -38.156 11.047 -6.262 1 30.89 312 LEU B C 1
ATOM 5143 O O . LEU B 1 312 ? -39.062 10.203 -6.273 1 30.89 312 LEU B O 1
ATOM 5147 N N . TYR B 1 313 ? -38.156 12.055 -5.43 1 28.92 313 TYR B N 1
ATOM 5148 C CA . TYR B 1 313 ? -39.438 12.172 -4.773 1 28.92 313 TYR B CA 1
ATOM 5149 C C . TYR B 1 313 ? -40.469 12.828 -5.691 1 28.92 313 TYR B C 1
ATOM 5151 O O . TYR B 1 313 ? -41.344 13.562 -5.23 1 28.92 313 TYR B O 1
ATOM 5159 N N . LEU B 1 314 ? -40.031 13.203 -6.895 1 27.06 314 LEU B N 1
ATOM 5160 C CA . LEU B 1 314 ? -41.156 13.711 -7.641 1 27.06 314 LEU B CA 1
ATOM 5161 C C . LEU B 1 314 ? -42.188 12.602 -7.906 1 27.06 314 LEU B C 1
ATOM 5163 O O . LEU B 1 314 ? -41.875 11.633 -8.602 1 27.06 314 LEU B O 1
ATOM 5167 N N . ARG B 1 315 ? -42.938 12.195 -6.887 1 28.89 315 ARG B N 1
ATOM 5168 C CA . ARG B 1 315 ? -44.062 11.242 -7.016 1 28.89 315 ARG B CA 1
ATOM 5169 C C . ARG B 1 315 ? -44.969 11.617 -8.18 1 28.89 315 ARG B C 1
ATOM 5171 O O . ARG B 1 315 ? -44.938 12.75 -8.656 1 28.89 315 ARG B O 1
ATOM 5178 N N . ASP B 1 316 ? -45.781 10.672 -8.625 1 32.5 316 ASP B N 1
ATOM 5179 C CA . ASP B 1 316 ? -46.844 10.508 -9.625 1 32.5 316 ASP B CA 1
ATOM 5180 C C . ASP B 1 316 ? -47.781 11.719 -9.641 1 32.5 316 ASP B C 1
ATOM 5182 O O . ASP B 1 316 ? -48.281 12.086 -10.695 1 32.5 316 ASP B O 1
ATOM 5186 N N . GLU B 1 317 ? -48.031 12.133 -8.367 1 34.16 317 GLU B N 1
ATOM 5187 C CA . GLU B 1 317 ? -49.281 12.906 -8.258 1 34.16 317 GLU B CA 1
ATOM 5188 C C . GLU B 1 317 ? -49.125 14.289 -8.875 1 34.16 317 GLU B C 1
ATOM 5190 O O . GLU B 1 317 ? -50.062 15.062 -8.938 1 34.16 317 GLU B O 1
ATOM 5195 N N . ASP B 1 318 ? -47.812 14.633 -8.922 1 32.41 318 ASP B N 1
ATOM 5196 C CA . ASP B 1 318 ? -47.75 16.047 -9.25 1 32.41 318 ASP B CA 1
ATOM 5197 C C . ASP B 1 318 ? -48.156 16.297 -10.703 1 32.41 318 ASP B C 1
ATOM 5199 O O . ASP B 1 318 ? -48.094 17.438 -11.18 1 32.41 318 ASP B O 1
ATOM 5203 N N . PHE B 1 319 ? -47.969 15.281 -11.477 1 30.7 319 PHE B N 1
ATOM 5204 C CA . PHE B 1 319 ? -48.312 15.5 -12.875 1 30.7 319 PHE B CA 1
ATOM 5205 C C . PHE B 1 319 ? -49.812 15.586 -13.039 1 30.7 319 PHE B C 1
ATOM 5207 O O . PHE B 1 319 ? -50.469 14.664 -13.555 1 30.7 319 PHE B O 1
ATOM 5214 N N . GLN B 1 320 ? -50.625 15.844 -11.969 1 29.2 320 GLN B N 1
ATOM 5215 C CA . GLN B 1 320 ? -52.031 16.016 -12.258 1 29.2 320 GLN B CA 1
ATOM 5216 C C . GLN B 1 320 ? -52.25 17.172 -13.227 1 29.2 320 GLN B C 1
ATOM 5218 O O . GLN B 1 320 ? -52.156 18.344 -12.844 1 29.2 320 GLN B O 1
ATOM 5223 N N . MET B 1 321 ? -51.562 17.141 -14.375 1 30.19 321 MET B N 1
ATOM 5224 C CA . MET B 1 321 ? -52 18.094 -15.391 1 30.19 321 MET B CA 1
ATOM 5225 C C . MET B 1 321 ? -53.5 17.984 -15.602 1 30.19 321 MET B C 1
ATOM 5227 O O . MET B 1 321 ? -54.031 16.891 -15.773 1 30.19 321 MET B O 1
ATOM 5231 N N . ASP B 1 322 ? -54.312 18.938 -15.031 1 29.7 322 ASP B N 1
ATOM 5232 C CA . ASP B 1 322 ? -55.719 19.188 -15.297 1 29.7 322 ASP B CA 1
ATOM 5233 C C . ASP B 1 322 ? -56 19.25 -16.797 1 29.7 322 ASP B C 1
ATOM 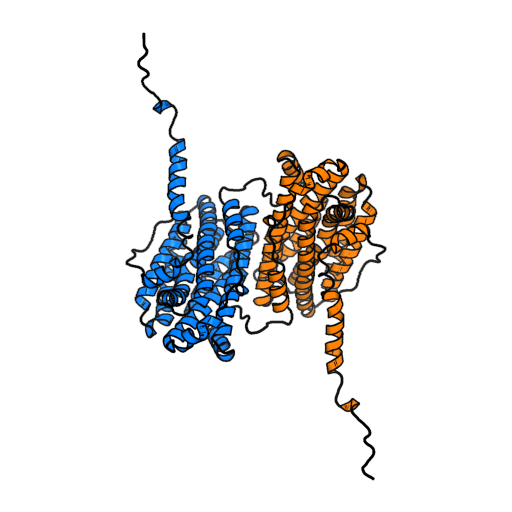5235 O O . ASP B 1 322 ? -55.656 20.234 -17.453 1 29.7 322 ASP B O 1
ATOM 5239 N N . VAL B 1 323 ? -55.688 18.328 -17.609 1 31.89 323 VAL B N 1
ATOM 5240 C CA . VAL B 1 323 ? -56.219 18.328 -18.969 1 31.89 323 VAL B CA 1
ATOM 5241 C C . VAL B 1 323 ? -57.75 18.422 -18.922 1 31.89 323 VAL B C 1
ATOM 5243 O O . VAL B 1 323 ? -58.406 17.562 -18.344 1 31.89 323 VAL B O 1
ATOM 5246 N N . ASP B 1 324 ? -58.281 19.641 -18.844 1 29.25 324 ASP B N 1
ATOM 5247 C CA . ASP B 1 324 ? -59.688 19.922 -19.156 1 29.25 324 ASP B CA 1
ATOM 5248 C C . ASP B 1 324 ? -60.125 19.141 -20.391 1 29.25 324 ASP B C 1
ATOM 5250 O O . ASP B 1 324 ? -59.406 19.016 -21.359 1 29.25 324 ASP B O 1
ATOM 5254 N N . PRO B 1 325 ? -61.281 18.391 -20.25 1 26.36 325 PRO B N 1
ATOM 5255 C CA . PRO B 1 325 ? -62.031 17.5 -21.125 1 26.36 325 PRO B CA 1
ATOM 5256 C C . PRO B 1 325 ? -62.281 18.094 -22.516 1 26.36 325 PRO B C 1
ATOM 5258 O O . PRO B 1 325 ? -62.25 19.312 -22.672 1 26.36 325 PRO B O 1
ATOM 5261 N N . VAL B 1 326 ? -62.219 17.219 -23.5 1 25.09 326 VAL B N 1
ATOM 5262 C CA . VAL B 1 326 ? -62.594 17.109 -24.906 1 25.09 326 VAL B CA 1
ATOM 5263 C C . VAL B 1 326 ? -64 17.625 -25.094 1 25.09 326 VAL B C 1
ATOM 5265 O O . VAL B 1 326 ? -65 17.016 -24.594 1 25.09 326 VAL B O 1
ATOM 5268 N N . PHE B 1 327 ? -64.375 18.859 -24.641 1 22.5 327 PHE B N 1
ATOM 5269 C CA . PHE B 1 327 ? -65.5 19.359 -25.453 1 22.5 327 PHE B CA 1
ATOM 5270 C C . PHE B 1 327 ? -65 19.828 -26.812 1 22.5 327 PHE B C 1
ATOM 5272 O O . PHE B 1 327 ? -63.906 20.344 -26.938 1 22.5 327 PHE B O 1
#

Radius of gyration: 27.46 Å; Cα contacts (8 Å, |Δi|>4): 843; chains: 2; bounding box: 138×68×58 Å

Foldseek 3Di:
DDDDDDADPVDDPDDPLVVLQVVLVVLDDALVVFDLLVQQVLLVVDDPLLNQLLLLLLLLLLLLLCCCLPQQLVLLLLAFDHPSLSVSSNSLSVVSVRLNVNSVVNCVNHHDPVVNVVSNVCCVPPPLSVVLSVLLNVLRVQSVDNDDDLLSSLLSLLSQLCSLQFLSVLSLQSLLLQVLVVHSVRSLVSSLSSNLSSLSVNLSSLVSSLVSLVVDPCNVVSVVVSVVSLVVNLVSSLVVLCVSPVVVPCSVLSNLVNLVSSQVSCVSNVHGRDDDHDDHDVSSVSSNPPPCVPNCVVVVCVVVVVVVVVVVPPDPPVPPPVPVDPD/DDDDDDADPVDDPDDPLVVLQVVLVVLDDALVVFDLLVQQVLLVVDDPLLNQLLLLLLLLLLLLLCCCLPQQLVLLLLAFDHPSLSVSSNSLSVVSVRLNVNSVVNCVNHHDPVVNVVSNVCCVPPPLSVVLSVLLNVLRVQSVDNDDDLLSSLLSLLSQLCSLQF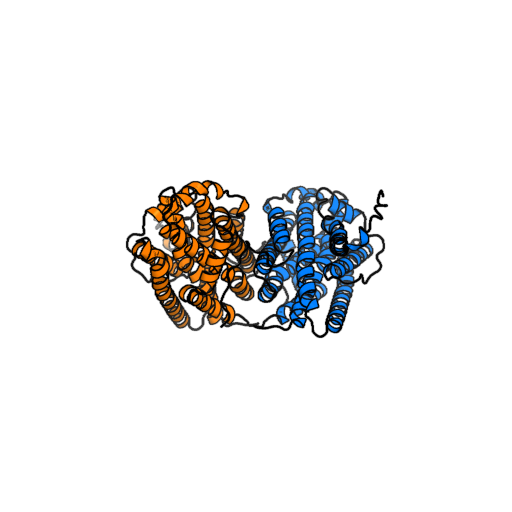LSVLSLQSLLLQVLVVHSVRSLVSSLSSNLSSLSVNLSSLVSSLVSLVVDPCNVVSVVVSVVSLVVNLVSSLVVLCVSPVVVPCSVLSNLVNLVSSQVSCVSNVHGRDDDHDDHDVSSVSSNPPPCVPNCVVVVCVVVVVVVVVVVPPDPPVPPPPPDDDD

Sequence (654 aa):
MSQYKAVNWNTPENDYAGMFWEQNLRQFWIDTEYIPSKDIDSWKSLTPEIQEAYKRALGGLTLLDTIQSHTGMPKLLDHIDGLQNKAVLSFMCMMEAIHAKSYSTIFTTVNSTAEINELFEWVENNKLLQFKAATIDKHYRSLDAAKVSNEDLFMGLAASVLLESFLFYSGFFMPLWLAGQGQMVASADIIKKIVADESIHGVFVGLLAQDVYKKLPNPEKSKEELISLLMELYENELKYTDELYTEVGLTADVKEYVRYNANKAMMNLGFEELFEIKAVNSIVLNGLNGETTQHDFFSKKSTNYEKSTEILYLRDEDFQMDVDPVFMSQYKAVNWNTPENDYAGMFWEQNLRQFWIDTEYIPSKDIDSWKSLTPEIQEAYKRALGGLTLLDTIQSHTGMPKLLDHIDGLQNKAVLSFMCMMEAIHAKSYSTIFTTVNSTAEINELFEWVENNKLLQFKAATIDKHYRSLDAAKVSNEDLFMGLAASVLLESFLFYSGFFMPLWLAGQGQMVASADIIKKIVADESIHGVFVGLLAQDVYKKLPNPEKSKEELISLLMELYENELKYTDELYTEVGLTADVKEYVRYNANKAMMNLGFEELFEIKAVNSIVLNGLNGETTQHDFFSKKSTNYEKSTEILYLRDEDFQMDVDPVF

Secondary structure (DSSP, 8-state):
-PPP----TTS-SSSSHHHHHHHHHHT---GGG--GGGGHHHHHHS-HHHHHHHHHHHHHHHHHHHHIIIIIHHHHHTTSS-HHHHHHHHHHHHHHHHHHHHHHHHHHHHS-HHHHHHHHHHHHH-HHHHHHHHHHHHHHHTT-SSS--HHHHHHHHHHHHHIIIIITHHHHHHHHHHHHTTSSHHHHHHHHHHHHHHHHHHHHHHHHHHHHHTT-SSHHHHHHHHHHHHHHHHHHHHHHHHHHHGGGT-HHHHHHHHHHHHHHHHHHTT----S---PPPHHHHHHHHSS-GGGGHHHHHHHHHHHHHHHTT--GGG---------/-PPP----TTS-SSSSHHHHHHHHHHT---GGG--GGGGHHHHHHS-HHHHHHHHHHHHHHHHHHHHIIIIIHHHHHTTSS-HHHHHHHHHHHHHHHHHHHHHHHHHHHHS-HHHHHHHHHHHHH-HHHHHHHHHHHHHHHTT-SSS--HHHHHHHHHHHHHIIIIITHHHHHHHHHHHHTTSSHHHHHHHHHHHHHHHHHHHHHHHHHHHHHTT-SSHHHHHHHHHHHHHHHHHHHHHHHHHHHGGGT-HHHHHHHHHHHHHHHHHHTT----S---PPPHHHHHHHHTT-GGGGHHHHHHHHHHHHHHHTT--GGG---------

pLDDT: mean 89.13, std 20.85, range [20.83, 98.94]

InterPro domains:
  IPR000358 Ribonucleotide reductase small subunit family [PF00268] (7-279)
  IPR000358 Ribonucleotide reductase small subunit family [PIRSF000355] (4-310)
  IPR000358 Ribonucleotide reductase small subunit family [PTHR23409] (17-309)
  IPR009078 Ferritin-like superfamily [SSF47240] (4-319)
  IPR012348 Ribonucleotide reductase-like [G3DSA:1.10.620.20] (4-291)
  IPR026494 Ribonucleoside-diphosphate reductase subunit beta [TIGR04171] (4-321)
  IPR033909 Ribonucleotide reductase small subunit [cd01049] (7-289)